Protein AF-A0A2H0AV11-F1 (afdb_monomer)

Foldseek 3Di:
DLVLLVLLLVLLVLLLVLLVVLCVQAHPDPVPDDVLSVLLNVLSVVVNVVCVVVVVCVLQLLLVVLSLVQSVVSLVVSVVVLVVGHHDPPRDDDDPVVSVVVSCVSSVVSVVSSVVSVVVSVPDDDDPDPVSVVVSVVSNCCCCVPRRVVSCVSNCVVPPCQLLQEAEDEDFDPVRQVVLLVDPVNVCVVPQVCPQVQPDCRNADPPQDDRFHKDWPAWDPAFQWAQEQLLDTDTHIWTWIAGPRRRGIGIYHYLQDFRPDRYGLVLLLVLLCCVQQVVADLVRSQVVQVVSPNSGDPDSVVNLVSLLLLQLDFQLQLLVLLVFAAPLEWEWDKFWDDFVVAIKIWIWIAQPQLLATLGIFIFRDLALVRLLVRVLLSVVRHPDANAEYEYAPPPSNVNSCCVRHPNYQYAYAPVVLLVLLLVLLVVLCVVVVDDPVVSVVVSVLLSCLLVVQQALVSSLVSLVVPPDVSCVPPSNVVSSVVCNVCVHRSNVCNVDPRHDNHSVSVVVVSVSVNSNCVSVSDDPDSVSRGSNRSSSSSSQQQAADDPPDPRHPDGSCVSSVRDQVPHRSSSSSSNSVSRRDDPVSVVSPDD

Structure (mmCIF, N/CA/C/O backbone):
data_AF-A0A2H0AV11-F1
#
_entry.id   AF-A0A2H0AV11-F1
#
loop_
_atom_site.group_PDB
_atom_site.id
_atom_site.type_symbol
_atom_site.label_atom_id
_atom_site.label_alt_id
_atom_site.label_comp_id
_atom_site.label_asym_id
_atom_site.label_entity_id
_atom_site.label_seq_id
_atom_site.pdbx_PDB_ins_code
_atom_site.Cartn_x
_atom_site.Cartn_y
_atom_site.Cartn_z
_atom_site.occupancy
_atom_site.B_iso_or_equiv
_atom_site.auth_seq_id
_atom_site.auth_comp_id
_atom_site.auth_asym_id
_atom_site.auth_atom_id
_atom_site.pdbx_PDB_model_num
ATOM 1 N N . MET A 1 1 ? 17.942 27.188 -45.944 1.00 57.38 1 MET A N 1
ATOM 2 C CA . MET A 1 1 ? 18.468 27.037 -44.567 1.00 57.38 1 MET A CA 1
ATOM 3 C C . MET A 1 1 ? 17.453 27.448 -43.498 1.00 57.38 1 MET A C 1
ATOM 5 O O . MET A 1 1 ? 17.116 26.604 -42.680 1.00 57.38 1 MET A O 1
ATOM 9 N N . ALA A 1 2 ? 16.899 28.676 -43.495 1.00 60.91 2 ALA A N 1
ATOM 10 C CA . ALA A 1 2 ? 15.810 29.026 -42.557 1.00 60.91 2 ALA A CA 1
ATOM 11 C C . ALA A 1 2 ? 14.549 28.148 -42.742 1.00 60.91 2 ALA A C 1
ATOM 13 O O . ALA A 1 2 ? 13.873 27.806 -41.775 1.00 60.91 2 ALA A O 1
ATOM 14 N N . SER A 1 3 ? 14.293 27.705 -43.977 1.00 80.19 3 SER A N 1
ATOM 15 C CA . SER A 1 3 ? 13.164 26.844 -44.341 1.00 80.19 3 SER A CA 1
ATOM 16 C C . SER A 1 3 ? 13.181 25.448 -43.702 1.00 80.19 3 SER A C 1
ATOM 18 O O . SER A 1 3 ? 12.123 24.852 -43.510 1.00 80.19 3 SER A O 1
ATOM 20 N N . GLU A 1 4 ? 14.352 24.905 -43.375 1.00 86.50 4 GLU A N 1
ATOM 21 C CA . GLU A 1 4 ? 14.536 23.518 -42.949 1.00 86.50 4 GLU A CA 1
ATOM 22 C C . GLU A 1 4 ? 14.266 23.356 -41.455 1.00 86.50 4 GLU A C 1
ATOM 24 O O . GLU A 1 4 ? 13.551 22.430 -41.069 1.00 86.50 4 GLU A O 1
ATOM 29 N N . VAL A 1 5 ? 14.713 24.305 -40.626 1.00 89.44 5 VAL A N 1
ATOM 30 C CA . VAL A 1 5 ? 14.270 24.399 -39.223 1.00 89.44 5 VAL A CA 1
ATOM 31 C C . VAL A 1 5 ? 12.756 24.534 -39.149 1.00 89.44 5 VAL A C 1
ATOM 33 O O . VAL A 1 5 ? 12.102 23.823 -38.384 1.00 89.44 5 VAL A O 1
ATOM 36 N N . ASP A 1 6 ? 12.175 25.383 -39.994 1.00 91.56 6 ASP A N 1
ATOM 37 C CA . ASP A 1 6 ? 10.729 25.580 -40.022 1.00 91.56 6 ASP A CA 1
ATOM 38 C C . ASP A 1 6 ? 9.995 24.304 -40.484 1.00 91.56 6 ASP A C 1
ATOM 40 O O . ASP A 1 6 ? 8.880 24.028 -40.037 1.00 91.56 6 ASP A O 1
ATOM 44 N N . ASN A 1 7 ? 10.605 23.478 -41.343 1.00 89.94 7 ASN A N 1
ATOM 45 C CA . ASN A 1 7 ? 10.082 22.154 -41.705 1.00 89.94 7 ASN A CA 1
ATOM 46 C C . ASN A 1 7 ? 10.126 21.172 -40.522 1.00 89.94 7 ASN A C 1
ATOM 48 O O . ASN A 1 7 ? 9.157 20.437 -40.294 1.00 89.94 7 ASN A O 1
ATOM 52 N N . VAL A 1 8 ? 11.208 21.169 -39.738 1.00 90.00 8 VAL A N 1
ATOM 53 C CA . VAL A 1 8 ? 11.317 20.354 -38.517 1.00 90.00 8 VAL A CA 1
ATOM 54 C C . VAL A 1 8 ? 10.251 20.766 -37.498 1.00 90.00 8 VAL A C 1
ATOM 56 O O . VAL A 1 8 ? 9.496 19.917 -37.019 1.00 90.00 8 VAL A O 1
ATOM 59 N N . LEU A 1 9 ? 10.110 22.065 -37.218 1.00 92.62 9 LEU A N 1
ATOM 60 C CA . LEU A 1 9 ? 9.102 22.595 -36.290 1.00 92.62 9 LEU A CA 1
ATOM 61 C C . LEU A 1 9 ? 7.668 22.293 -36.751 1.00 92.62 9 LEU A C 1
ATOM 63 O O . LEU A 1 9 ? 6.814 21.926 -35.933 1.00 92.62 9 LEU A O 1
ATOM 67 N N . ARG A 1 10 ? 7.394 22.368 -38.060 1.00 92.12 10 ARG A N 1
ATOM 68 C CA . ARG A 1 10 ? 6.110 21.940 -38.647 1.00 92.12 10 ARG A CA 1
ATOM 69 C C . ARG A 1 10 ? 5.851 20.448 -38.446 1.00 92.12 10 ARG A C 1
ATOM 71 O O . ARG A 1 10 ? 4.730 20.062 -38.101 1.00 92.12 10 ARG A O 1
ATOM 78 N N . THR A 1 11 ? 6.878 19.615 -38.592 1.00 90.12 11 THR A N 1
ATOM 79 C CA . THR A 1 11 ? 6.776 18.165 -38.367 1.00 90.12 11 THR A CA 1
ATOM 80 C C . THR A 1 11 ? 6.465 17.859 -36.899 1.00 90.12 11 THR A C 1
ATOM 82 O O . THR A 1 11 ? 5.517 17.125 -36.615 1.00 90.12 11 THR A O 1
ATOM 85 N N . LEU A 1 12 ? 7.172 18.494 -35.957 1.00 90.88 12 LEU A N 1
ATOM 86 C CA . LEU A 1 12 ? 6.912 18.373 -34.515 1.00 90.88 12 LEU A CA 1
ATOM 87 C C . LEU A 1 12 ? 5.505 18.857 -34.137 1.00 90.88 12 LEU A C 1
ATOM 89 O O . LEU A 1 12 ? 4.819 18.223 -33.341 1.00 90.88 12 LEU A O 1
ATOM 93 N N . THR A 1 13 ? 5.032 19.945 -34.744 1.00 92.94 13 THR A N 1
ATOM 94 C CA . THR A 1 13 ? 3.660 20.446 -34.543 1.00 92.94 13 THR A CA 1
ATOM 95 C C . THR A 1 13 ? 2.610 19.471 -35.076 1.00 92.94 13 THR A C 1
ATOM 97 O O . THR A 1 13 ? 1.539 19.320 -34.493 1.00 92.94 13 THR A O 1
ATOM 100 N N . THR A 1 14 ? 2.905 18.762 -36.165 1.00 89.38 14 THR A N 1
ATOM 101 C CA . THR A 1 14 ? 2.008 17.723 -36.687 1.00 89.38 14 THR A CA 1
ATOM 102 C C . THR A 1 14 ? 1.950 16.514 -35.754 1.00 89.38 14 THR A C 1
ATOM 104 O O . THR A 1 14 ? 0.863 15.995 -35.505 1.00 89.38 14 THR A O 1
ATOM 107 N N . LEU A 1 15 ? 3.088 16.103 -35.184 1.00 88.44 15 LEU A N 1
ATOM 108 C CA . LEU A 1 15 ? 3.152 15.053 -34.159 1.00 88.44 15 LEU A CA 1
ATOM 109 C C . LEU A 1 15 ? 2.373 15.435 -32.894 1.00 88.44 15 LEU A C 1
ATOM 111 O O . LEU A 1 15 ? 1.610 14.622 -32.382 1.00 88.44 15 LEU A O 1
ATOM 115 N N . GLU A 1 16 ? 2.498 16.677 -32.428 1.00 92.12 16 GLU A N 1
ATOM 116 C CA . GLU A 1 16 ? 1.720 17.197 -31.299 1.00 92.12 16 GLU A CA 1
ATOM 117 C C . GLU A 1 16 ? 0.214 17.165 -31.581 1.00 92.12 16 GLU A C 1
ATOM 119 O O . GLU A 1 16 ? -0.553 16.653 -30.772 1.00 92.12 16 GLU A O 1
ATOM 124 N N . LYS A 1 17 ? -0.226 17.628 -32.757 1.00 90.44 17 LYS A N 1
ATOM 125 C CA . LYS A 1 17 ? -1.642 17.558 -33.156 1.00 90.44 17 LYS A CA 1
ATOM 126 C C . LYS A 1 17 ? -2.145 16.116 -33.247 1.00 90.44 17 LYS A C 1
ATOM 128 O O . LYS A 1 17 ? -3.297 15.846 -32.906 1.00 90.44 17 LYS A O 1
ATOM 133 N N . ALA A 1 18 ? -1.305 15.191 -33.712 1.00 87.50 18 ALA A N 1
ATOM 134 C CA . ALA A 1 18 ? -1.627 13.768 -33.753 1.00 87.50 18 ALA A CA 1
ATOM 135 C C . ALA A 1 18 ? -1.802 13.191 -32.340 1.00 87.50 18 ALA A C 1
ATOM 137 O O . ALA A 1 18 ? -2.777 12.481 -32.083 1.00 87.50 18 ALA A O 1
ATOM 138 N N . LEU A 1 19 ? -0.901 13.548 -31.423 1.00 88.75 19 LEU A N 1
ATOM 139 C CA . LEU A 1 19 ? -0.976 13.192 -30.012 1.00 88.75 19 LEU A CA 1
ATOM 140 C C . LEU A 1 19 ? -2.239 13.781 -29.364 1.00 88.75 19 LEU A C 1
ATOM 142 O O . LEU A 1 19 ? -3.042 13.038 -28.815 1.00 88.75 19 LEU A O 1
ATOM 146 N N . ASP A 1 20 ? -2.498 15.080 -29.500 1.00 89.94 20 ASP A N 1
ATOM 147 C CA . ASP A 1 20 ? -3.698 15.725 -28.956 1.00 89.94 20 ASP A CA 1
ATOM 148 C C . ASP A 1 20 ? -4.996 15.090 -29.486 1.00 89.94 20 ASP A C 1
ATOM 150 O O . ASP A 1 20 ? -5.923 14.798 -28.723 1.00 89.94 20 ASP A O 1
ATOM 154 N N . ARG A 1 21 ? -5.047 14.768 -30.786 1.00 87.38 21 ARG A N 1
ATOM 155 C CA . ARG A 1 21 ? -6.163 14.013 -31.371 1.00 87.38 21 ARG A CA 1
ATOM 156 C C . ARG A 1 21 ? -6.324 12.651 -30.698 1.00 87.38 21 ARG A C 1
ATOM 158 O O . ARG A 1 21 ? -7.444 12.299 -30.336 1.00 87.38 21 ARG A O 1
ATOM 165 N N . LEU A 1 22 ? -5.242 11.897 -30.491 1.00 85.12 22 LEU A N 1
ATOM 166 C CA . LEU A 1 22 ? -5.283 10.629 -29.754 1.00 85.12 22 LEU A CA 1
ATOM 167 C C . LEU A 1 22 ? -5.869 10.818 -28.343 1.00 85.12 22 LEU A C 1
ATOM 169 O O . LEU A 1 22 ? -6.699 10.010 -27.919 1.00 85.12 22 LEU A O 1
ATOM 173 N N . GLY A 1 23 ? -5.485 11.889 -27.648 1.00 87.00 23 GLY A N 1
ATOM 174 C CA . GLY A 1 23 ? -6.016 12.253 -26.335 1.00 87.00 23 GLY A CA 1
ATOM 175 C C . GLY A 1 23 ? -7.529 12.470 -26.376 1.00 87.00 23 GLY A C 1
ATOM 176 O O . GLY A 1 23 ? -8.284 11.764 -25.706 1.00 87.00 23 GLY A O 1
ATOM 177 N N . ARG A 1 24 ? -7.993 13.360 -27.258 1.00 87.69 24 ARG A N 1
ATOM 178 C CA . ARG A 1 24 ? -9.418 13.698 -27.423 1.00 87.69 24 ARG A CA 1
ATOM 179 C C . ARG A 1 24 ? -10.290 12.524 -27.860 1.00 87.69 24 ARG A C 1
ATOM 181 O O . ARG A 1 24 ? -11.479 12.493 -27.532 1.00 87.69 24 ARG A O 1
ATOM 188 N N . LEU A 1 25 ? -9.737 11.569 -28.605 1.00 84.25 25 LEU A N 1
ATOM 189 C CA . LEU A 1 25 ? -10.472 10.376 -29.026 1.00 84.25 25 LEU A CA 1
ATOM 190 C C . LEU A 1 25 ? -10.697 9.385 -27.879 1.00 84.25 25 LEU A C 1
ATOM 192 O O . LEU A 1 25 ? -11.735 8.728 -27.851 1.00 84.25 25 LEU A O 1
ATOM 196 N N . ASN A 1 26 ? -9.757 9.282 -26.938 1.00 81.75 26 ASN A N 1
ATOM 197 C CA . ASN A 1 26 ? -9.815 8.272 -25.879 1.00 81.75 26 ASN A CA 1
ATOM 198 C C . ASN A 1 26 ? -10.279 8.822 -24.524 1.00 81.75 26 ASN A C 1
ATOM 200 O O . ASN A 1 26 ? -10.767 8.053 -23.699 1.00 81.75 26 ASN A O 1
ATOM 204 N N . TYR A 1 27 ? -10.179 10.133 -24.302 1.00 84.88 27 TYR A N 1
ATOM 205 C CA . TYR A 1 27 ? -10.399 10.764 -23.002 1.00 84.88 27 TYR A CA 1
ATOM 206 C C . TYR A 1 27 ? -11.296 12.003 -23.125 1.00 84.88 27 TYR A C 1
ATOM 208 O O . TYR A 1 27 ? -11.273 12.717 -24.131 1.00 84.88 27 TYR A O 1
ATOM 216 N N . LEU A 1 28 ? -12.141 12.236 -22.119 1.00 83.12 28 LEU A N 1
ATOM 217 C CA . LEU A 1 28 ? -13.039 13.394 -22.044 1.00 83.12 28 LEU A CA 1
ATOM 218 C C . LEU A 1 28 ? -12.284 14.652 -21.617 1.00 83.12 28 LEU A C 1
ATOM 220 O O . LEU A 1 28 ? -12.525 15.722 -22.163 1.00 83.12 28 LEU A O 1
ATOM 224 N N . GLU A 1 29 ? -11.348 14.502 -20.681 1.00 86.06 29 GLU A N 1
ATOM 225 C CA . GLU A 1 29 ? -10.612 15.608 -20.079 1.00 86.06 29 GLU A CA 1
ATOM 226 C C . GLU A 1 29 ? -9.113 15.309 -20.016 1.00 86.06 29 GLU A C 1
ATOM 228 O O . GLU A 1 29 ? -8.700 14.163 -19.826 1.00 86.06 29 GLU A O 1
ATOM 233 N N . ARG A 1 30 ? -8.286 16.359 -20.084 1.00 84.12 30 ARG A N 1
ATOM 234 C CA . ARG A 1 30 ? -6.818 16.255 -20.031 1.00 84.12 30 ARG A CA 1
ATOM 235 C C . ARG A 1 30 ? -6.305 15.568 -18.764 1.00 84.12 30 ARG A C 1
ATOM 237 O O . ARG A 1 30 ? -5.328 14.831 -18.828 1.00 84.12 30 ARG A O 1
ATOM 244 N N . LYS A 1 31 ? -6.994 15.738 -17.628 1.00 81.06 31 LYS A N 1
ATOM 245 C CA . LYS A 1 31 ? -6.649 15.073 -16.355 1.00 81.06 31 LYS A CA 1
ATOM 246 C C . LYS A 1 31 ? -6.689 13.541 -16.435 1.00 81.06 31 LYS A C 1
ATOM 248 O O . LYS A 1 31 ? -6.135 12.871 -15.576 1.00 81.06 31 LYS A O 1
ATOM 253 N N . GLN A 1 32 ? -7.350 12.988 -17.453 1.00 79.75 32 GLN A N 1
ATOM 254 C CA . GLN A 1 32 ? -7.449 11.549 -17.692 1.00 79.75 32 GLN A CA 1
ATOM 255 C C . GLN A 1 32 ? -6.318 11.014 -18.584 1.00 79.75 32 GLN A C 1
ATOM 257 O O . GLN A 1 32 ? -6.236 9.801 -18.780 1.00 79.75 32 GLN A O 1
ATOM 262 N N . TYR A 1 33 ? -5.480 11.885 -19.155 1.00 83.06 33 TYR A N 1
ATOM 263 C CA . TYR A 1 33 ? -4.413 11.474 -20.062 1.00 83.06 33 TYR A CA 1
ATOM 264 C C . TYR A 1 33 ? -3.348 10.680 -19.284 1.00 83.06 33 TYR A C 1
ATOM 266 O O . TYR A 1 33 ? -2.894 11.131 -18.230 1.00 83.06 33 TYR A O 1
ATOM 274 N N . PRO A 1 34 ? -2.912 9.505 -19.775 1.00 76.88 34 PRO A N 1
ATOM 275 C CA . PRO A 1 34 ? -1.881 8.719 -19.106 1.00 76.88 34 PRO A CA 1
ATOM 276 C C . PRO A 1 34 ? -0.562 9.490 -18.992 1.00 76.88 34 PRO A C 1
ATOM 278 O O . PRO A 1 34 ? -0.212 10.242 -19.899 1.00 76.88 34 PRO A O 1
ATOM 281 N N . GLN A 1 35 ? 0.232 9.247 -17.941 1.00 74.06 35 GLN A N 1
ATOM 282 C CA . GLN A 1 35 ? 1.519 9.945 -17.755 1.00 74.06 35 GLN A CA 1
ATOM 283 C C . GLN A 1 35 ? 2.446 9.837 -18.969 1.00 74.06 35 GLN A C 1
ATOM 285 O O . GLN A 1 35 ? 3.179 10.771 -19.274 1.00 74.06 35 GLN A O 1
ATOM 290 N N . ILE A 1 36 ? 2.389 8.720 -19.691 1.00 77.19 36 ILE A N 1
ATOM 291 C CA . ILE A 1 36 ? 3.187 8.531 -20.896 1.00 77.19 36 ILE A CA 1
ATOM 292 C C . ILE A 1 36 ? 2.807 9.477 -22.030 1.00 77.19 36 ILE A C 1
ATOM 294 O O . ILE A 1 36 ? 3.677 9.928 -22.761 1.00 77.19 36 ILE A O 1
ATOM 298 N N . PHE A 1 37 ? 1.528 9.831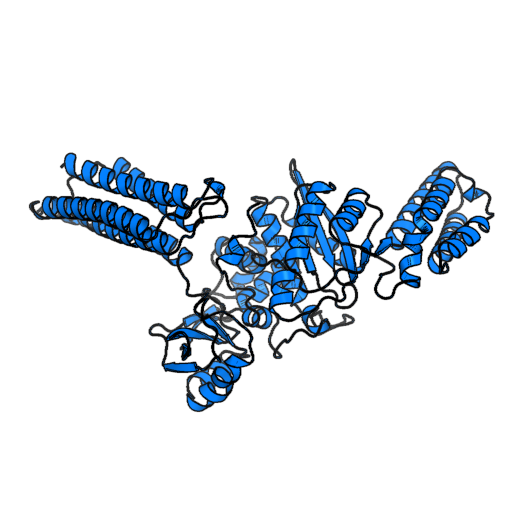 -22.138 1.00 87.06 37 PHE A N 1
ATOM 299 C CA . PHE A 1 37 ? 1.062 10.841 -23.076 1.00 87.06 37 PHE A CA 1
ATOM 300 C C . PHE A 1 37 ? 1.653 12.207 -22.719 1.00 87.06 37 PHE A C 1
ATOM 302 O O . PHE A 1 37 ? 2.232 12.872 -23.572 1.00 87.06 37 PHE A O 1
ATOM 309 N N . LEU A 1 38 ? 1.555 12.587 -21.442 1.00 85.56 38 LEU A N 1
ATOM 310 C CA . LEU A 1 38 ? 2.051 13.870 -20.942 1.00 85.56 38 LEU A CA 1
ATOM 311 C C . LEU A 1 38 ? 3.575 13.984 -21.079 1.00 85.56 38 LEU A C 1
ATOM 313 O O . LEU A 1 38 ? 4.076 15.027 -21.474 1.00 85.56 38 LEU A O 1
ATOM 317 N N . ALA A 1 39 ? 4.314 12.901 -20.831 1.00 81.38 39 ALA A N 1
ATOM 318 C CA . ALA A 1 39 ? 5.764 12.871 -21.007 1.00 81.38 39 ALA A CA 1
ATOM 319 C C . ALA A 1 39 ? 6.182 13.060 -22.473 1.00 81.38 39 ALA A C 1
ATOM 321 O O . ALA A 1 39 ? 7.204 13.689 -22.751 1.00 81.38 39 ALA A O 1
ATOM 322 N N . VAL A 1 40 ? 5.407 12.518 -23.417 1.00 85.44 40 VAL A N 1
ATOM 323 C CA . VAL A 1 40 ? 5.642 12.722 -24.851 1.00 85.44 40 VAL A CA 1
ATOM 324 C C . VAL A 1 40 ? 5.351 14.164 -25.255 1.00 85.44 40 VAL A C 1
ATOM 326 O O . VAL A 1 40 ? 6.148 14.761 -25.973 1.00 85.44 40 VAL A O 1
ATOM 329 N N . GLU A 1 41 ? 4.244 14.725 -24.774 1.00 90.00 41 GLU A N 1
ATOM 330 C CA . GLU A 1 41 ? 3.865 16.121 -25.005 1.00 90.00 41 GLU A CA 1
ATOM 331 C C . GLU A 1 41 ? 4.914 17.098 -24.452 1.00 90.00 41 GLU A C 1
ATOM 333 O O . GLU A 1 41 ? 5.375 17.992 -25.157 1.00 90.00 41 GLU A O 1
ATOM 338 N N . GLU A 1 42 ? 5.359 16.890 -23.213 1.00 88.19 42 GLU A N 1
ATOM 339 C CA . GLU A 1 42 ? 6.427 17.673 -22.589 1.00 88.19 42 GLU A CA 1
ATOM 340 C C . GLU A 1 42 ? 7.724 17.590 -23.402 1.00 88.19 42 GLU A C 1
ATOM 342 O O . GLU A 1 42 ? 8.359 18.607 -23.663 1.00 88.19 42 GLU A O 1
ATOM 347 N N . SER A 1 43 ? 8.084 16.395 -23.877 1.00 86.56 43 SER A N 1
ATOM 348 C CA . SER A 1 43 ? 9.298 16.205 -24.677 1.00 86.56 43 SER A CA 1
ATOM 349 C C . SER A 1 43 ? 9.205 16.890 -26.042 1.00 86.56 43 SER A C 1
ATOM 351 O O . SER A 1 43 ? 10.182 17.482 -26.489 1.00 86.56 43 SER A O 1
ATOM 353 N N . LEU A 1 44 ? 8.035 16.861 -26.690 1.00 89.44 44 LEU A N 1
ATOM 354 C CA . LEU A 1 44 ? 7.764 17.629 -27.910 1.00 89.44 44 LEU A CA 1
ATOM 355 C C . LEU A 1 44 ? 8.003 19.126 -27.688 1.00 89.44 44 LEU A C 1
ATOM 357 O O . LEU A 1 44 ? 8.647 19.772 -28.516 1.00 89.44 44 LEU A O 1
ATOM 361 N N . ASN A 1 45 ? 7.515 19.660 -26.569 1.00 90.44 45 ASN A N 1
ATOM 362 C CA . ASN A 1 45 ? 7.690 21.064 -26.214 1.00 90.44 45 ASN A CA 1
ATOM 363 C C . ASN A 1 45 ? 9.153 21.398 -25.896 1.00 90.44 45 ASN A C 1
ATOM 365 O O . ASN A 1 45 ? 9.666 22.372 -26.443 1.00 90.44 45 ASN A O 1
ATOM 369 N N . GLU A 1 46 ? 9.851 20.568 -25.112 1.00 89.25 46 GLU A N 1
ATOM 370 C CA . GLU A 1 46 ? 11.288 20.731 -24.830 1.00 89.25 46 GLU A CA 1
ATOM 371 C C . GLU A 1 46 ? 12.109 20.803 -26.130 1.00 89.25 46 GLU A C 1
ATOM 373 O O . GLU A 1 46 ? 12.945 21.692 -26.279 1.00 89.25 46 GLU A O 1
ATOM 378 N N . VAL A 1 47 ? 11.844 19.924 -27.107 1.00 89.50 47 VAL A N 1
ATOM 379 C CA . VAL A 1 47 ? 12.571 19.918 -28.392 1.00 89.50 47 VAL A CA 1
ATOM 380 C C . VAL A 1 47 ? 12.294 21.184 -29.200 1.00 89.50 47 VAL A C 1
ATOM 382 O O . VAL A 1 47 ? 13.217 21.763 -29.767 1.00 89.50 47 VAL A O 1
ATOM 385 N N . LYS A 1 48 ? 11.036 21.633 -29.268 1.00 92.81 48 LYS A N 1
ATOM 386 C CA . LYS A 1 48 ? 10.672 22.860 -29.993 1.00 92.81 48 LYS A CA 1
ATOM 387 C C . LYS A 1 48 ? 11.343 24.095 -29.397 1.00 92.81 48 LYS A C 1
ATOM 389 O O . LYS A 1 48 ? 11.863 24.916 -30.152 1.00 92.81 48 LYS A O 1
ATOM 394 N N . VAL A 1 49 ? 11.337 24.211 -28.068 1.00 92.25 49 VAL A N 1
ATOM 395 C CA . VAL A 1 49 ? 12.029 25.286 -27.344 1.00 92.25 49 VAL A CA 1
ATOM 396 C C . VAL A 1 49 ? 13.520 25.228 -27.655 1.00 92.25 49 VAL A C 1
ATOM 398 O O . VAL A 1 49 ? 14.066 26.215 -28.141 1.00 92.25 49 VAL A O 1
ATOM 401 N N . TRP A 1 50 ? 14.142 24.052 -27.526 1.00 91.94 50 TRP A N 1
ATOM 402 C CA . TRP A 1 50 ? 15.567 23.882 -27.808 1.00 91.94 50 TRP A CA 1
ATOM 403 C C . TRP A 1 50 ? 15.933 24.290 -29.241 1.00 91.94 50 TRP A C 1
ATOM 405 O O . TRP A 1 50 ? 16.874 25.054 -29.429 1.00 91.94 50 TRP A O 1
ATOM 415 N N . ILE A 1 51 ? 15.174 23.853 -30.255 1.00 91.31 51 ILE A N 1
ATOM 416 C CA . ILE A 1 51 ? 15.406 24.231 -31.663 1.00 91.31 51 ILE A CA 1
ATOM 417 C C . ILE A 1 51 ? 15.297 25.749 -31.853 1.00 91.31 51 ILE A C 1
ATOM 419 O O . ILE A 1 51 ? 16.061 26.332 -32.621 1.00 91.31 51 ILE A O 1
ATOM 423 N N . THR A 1 52 ? 14.349 26.387 -31.166 1.00 92.69 52 THR A N 1
ATOM 424 C CA . THR A 1 52 ? 14.108 27.831 -31.272 1.00 92.69 52 THR A CA 1
ATOM 425 C C . THR A 1 52 ? 15.246 28.631 -30.638 1.00 92.69 52 THR A C 1
ATOM 427 O O . THR A 1 52 ? 15.746 29.569 -31.254 1.00 92.69 52 THR A O 1
ATOM 430 N N . GLU A 1 53 ? 15.704 28.232 -29.451 1.00 92.19 53 GLU A N 1
ATOM 431 C CA . GLU A 1 53 ? 16.831 28.860 -28.746 1.00 92.19 53 GLU A CA 1
ATOM 432 C C . GLU A 1 53 ? 18.163 28.650 -29.481 1.00 92.19 53 GLU A C 1
ATOM 434 O O . GLU A 1 53 ? 19.034 29.515 -29.467 1.00 92.19 53 GLU A O 1
ATOM 439 N N . ASN A 1 54 ? 18.305 27.526 -30.186 1.00 91.44 54 ASN A N 1
ATOM 440 C CA . ASN A 1 54 ? 19.526 27.125 -30.885 1.00 91.44 54 ASN A CA 1
ATOM 441 C C . ASN A 1 54 ? 19.454 27.371 -32.402 1.00 91.44 54 ASN A C 1
ATOM 443 O O . ASN A 1 54 ? 20.197 26.768 -33.178 1.00 91.44 54 ASN A O 1
ATOM 447 N N . ARG A 1 55 ? 18.580 28.285 -32.851 1.00 92.19 55 ARG A N 1
ATOM 448 C CA . ARG A 1 55 ? 18.343 28.564 -34.281 1.00 92.19 55 ARG A CA 1
ATOM 449 C C . ARG A 1 55 ? 19.593 29.047 -35.024 1.00 92.19 55 ARG A C 1
ATOM 451 O O . ARG A 1 55 ? 19.680 28.882 -36.240 1.00 92.19 55 ARG A O 1
ATOM 458 N N . LEU A 1 56 ? 20.575 29.598 -34.313 1.00 91.12 56 LEU A N 1
ATOM 459 C CA . LEU A 1 56 ? 21.854 30.025 -34.886 1.00 91.12 56 LEU A CA 1
ATOM 460 C C . LEU A 1 56 ? 22.669 28.861 -35.484 1.00 91.12 56 LEU A C 1
ATOM 462 O O . LEU A 1 56 ? 23.453 29.078 -36.401 1.00 91.12 56 LEU A O 1
ATOM 466 N N . PHE A 1 57 ? 22.422 27.623 -35.042 1.00 90.62 57 PHE A N 1
ATOM 467 C CA . PHE A 1 57 ? 23.047 26.410 -35.584 1.00 90.62 57 PHE A CA 1
ATOM 468 C C . PHE A 1 57 ? 22.272 25.793 -36.761 1.00 90.62 57 PHE A C 1
ATOM 470 O O . PHE A 1 57 ? 22.613 24.713 -37.234 1.00 90.62 57 PHE A O 1
ATOM 477 N N . SER A 1 58 ? 21.239 26.473 -37.270 1.00 88.81 58 SER A N 1
ATOM 478 C CA . SER A 1 58 ? 20.369 25.978 -38.350 1.00 88.81 58 SER A CA 1
ATOM 479 C C . SER A 1 58 ? 21.071 25.693 -39.680 1.00 88.81 58 SER A C 1
ATOM 481 O O . SER A 1 58 ? 20.510 25.001 -40.529 1.00 88.81 58 SER A O 1
ATOM 483 N N . SER A 1 59 ? 22.277 26.212 -39.890 1.00 87.38 59 SER A N 1
ATOM 484 C CA . SER A 1 59 ? 23.095 25.925 -41.072 1.00 87.38 59 SER A CA 1
ATOM 485 C C . SER A 1 59 ? 23.919 24.639 -40.954 1.00 87.38 59 SER A C 1
ATOM 487 O O . SER A 1 59 ? 24.500 24.206 -41.944 1.00 87.38 59 SER A O 1
ATOM 489 N N . LEU A 1 60 ? 23.977 24.022 -39.770 1.00 89.31 60 LEU A N 1
ATOM 490 C CA . LEU A 1 60 ? 24.807 22.850 -39.504 1.00 89.31 60 LEU A CA 1
ATOM 491 C C . LEU A 1 60 ? 24.062 21.563 -39.849 1.00 89.31 60 LEU A C 1
ATOM 493 O O . LEU A 1 60 ? 23.004 21.272 -39.285 1.00 89.31 60 LEU A O 1
ATOM 497 N N . LYS A 1 61 ? 24.635 20.748 -40.739 1.00 87.50 61 LYS A N 1
ATOM 498 C CA . LYS A 1 61 ? 24.026 19.495 -41.220 1.00 87.50 61 LYS A CA 1
ATOM 499 C C . LYS A 1 61 ? 23.789 18.523 -40.060 1.00 87.50 61 LYS A C 1
ATOM 501 O O . LYS A 1 61 ? 22.726 17.906 -39.951 1.00 87.50 61 LYS A O 1
ATOM 506 N N . MET A 1 62 ? 24.762 18.449 -39.154 1.00 87.31 62 MET A N 1
ATOM 507 C CA . MET A 1 62 ? 24.784 17.523 -38.019 1.00 87.31 62 MET A CA 1
ATOM 508 C C . MET A 1 62 ? 23.766 17.837 -36.913 1.00 87.31 62 MET A C 1
ATOM 510 O O . MET A 1 62 ? 23.461 16.955 -36.116 1.00 87.31 62 MET A O 1
ATOM 514 N N . MET A 1 63 ? 23.156 19.029 -36.892 1.00 87.44 63 MET A N 1
ATOM 515 C CA . MET A 1 63 ? 22.016 19.316 -36.006 1.00 87.44 63 MET A CA 1
ATOM 516 C C . MET A 1 63 ? 20.797 18.458 -36.375 1.00 87.44 63 MET A C 1
ATOM 518 O O . MET A 1 63 ? 20.049 17.999 -35.511 1.00 87.44 63 MET A O 1
ATOM 522 N N . TYR A 1 64 ? 20.576 18.234 -37.672 1.00 89.31 64 TYR A N 1
ATOM 523 C CA . TYR A 1 64 ? 19.331 17.657 -38.160 1.00 89.31 64 TYR A CA 1
ATOM 524 C C . TYR A 1 64 ? 19.298 16.132 -38.139 1.00 89.31 64 TYR A C 1
ATOM 526 O O . TYR A 1 64 ? 18.219 15.563 -37.994 1.00 89.31 64 TYR A O 1
ATOM 534 N N . GLN A 1 65 ? 20.440 15.457 -38.276 1.00 87.69 65 GLN A N 1
ATOM 535 C CA . GLN A 1 65 ? 20.487 13.991 -38.284 1.00 87.69 65 GLN A CA 1
ATOM 536 C C . GLN A 1 65 ? 19.944 13.385 -36.970 1.00 87.69 65 GLN A C 1
ATOM 538 O O . GLN A 1 65 ? 18.993 12.595 -37.040 1.00 87.69 65 GLN A O 1
ATOM 543 N N . PRO A 1 66 ? 20.415 13.803 -35.776 1.00 85.94 66 PRO A N 1
ATOM 544 C CA . PRO A 1 66 ? 19.813 13.412 -34.500 1.00 85.94 66 PRO A CA 1
ATOM 545 C C . PRO A 1 66 ? 18.328 13.774 -34.385 1.00 85.94 66 PRO A C 1
ATOM 547 O O . PRO A 1 66 ? 17.523 12.968 -33.917 1.00 85.94 66 PRO A O 1
ATOM 550 N N . LEU A 1 67 ? 17.928 14.961 -34.861 1.00 88.81 67 LEU A N 1
ATOM 551 C CA . LEU A 1 67 ? 16.528 15.399 -34.832 1.00 88.81 67 LEU A CA 1
ATOM 552 C C . LEU A 1 67 ? 15.634 14.521 -35.715 1.00 88.81 67 LEU A C 1
ATOM 554 O O . LEU A 1 67 ? 14.531 14.172 -35.306 1.00 88.81 67 LEU A O 1
ATOM 558 N N . ILE A 1 68 ? 16.096 14.101 -36.893 1.00 89.69 68 ILE A N 1
ATOM 559 C CA . ILE A 1 68 ? 15.369 13.158 -37.751 1.00 89.69 68 ILE A CA 1
ATOM 560 C C . ILE A 1 68 ? 15.190 11.819 -37.033 1.00 89.69 68 ILE A C 1
ATOM 562 O O . ILE A 1 68 ? 14.081 11.282 -37.013 1.00 89.69 68 ILE A O 1
ATOM 566 N N . VAL A 1 69 ? 16.256 11.277 -36.437 1.00 86.56 69 VAL A N 1
ATOM 567 C CA . VAL A 1 69 ? 16.203 10.013 -35.680 1.00 86.56 69 VAL A CA 1
ATOM 568 C C . VAL A 1 69 ? 15.227 10.129 -34.508 1.00 86.56 69 VAL A C 1
ATOM 570 O O . VAL A 1 69 ? 14.406 9.233 -34.287 1.00 86.56 69 VAL A O 1
ATOM 573 N N . PHE A 1 70 ? 15.256 11.254 -33.801 1.00 87.38 70 PHE A N 1
ATOM 574 C CA . PHE A 1 70 ? 14.329 11.570 -32.726 1.00 87.38 70 PHE A CA 1
ATOM 575 C C . PHE A 1 70 ? 12.876 11.617 -33.204 1.00 87.38 70 PHE A C 1
ATOM 577 O O . PHE A 1 70 ? 12.029 10.926 -32.643 1.00 87.38 70 PHE A O 1
ATOM 584 N N . ILE A 1 71 ? 12.585 12.375 -34.265 1.00 89.69 71 ILE A N 1
ATOM 585 C CA . ILE A 1 71 ? 11.238 12.514 -34.834 1.00 89.69 71 ILE A CA 1
ATOM 586 C C . ILE A 1 71 ? 10.713 11.153 -35.303 1.00 89.69 71 ILE A C 1
ATOM 588 O O . ILE A 1 71 ? 9.555 10.837 -35.041 1.00 89.69 71 ILE A O 1
ATOM 592 N N . LYS A 1 72 ? 11.550 10.322 -35.942 1.00 86.06 72 LYS A N 1
ATOM 593 C CA . LYS A 1 72 ? 11.194 8.941 -36.319 1.00 86.06 72 LYS A CA 1
ATOM 594 C C . LYS A 1 72 ? 10.841 8.106 -35.086 1.00 86.06 72 LYS A C 1
ATOM 596 O O . LYS A 1 72 ? 9.758 7.534 -35.028 1.00 86.06 72 LYS A O 1
ATOM 601 N N . THR A 1 73 ? 11.703 8.117 -34.071 1.00 83.69 73 THR A N 1
ATOM 602 C CA . THR A 1 73 ? 11.489 7.375 -32.816 1.00 83.69 73 THR A CA 1
ATOM 603 C C . THR A 1 73 ? 10.198 7.806 -32.121 1.00 83.69 73 THR A C 1
ATOM 605 O O . THR A 1 73 ? 9.418 6.980 -31.654 1.00 83.69 73 THR A O 1
ATOM 608 N N . LEU A 1 74 ? 9.952 9.111 -32.068 1.00 85.38 74 LEU A N 1
ATOM 609 C CA . LEU A 1 74 ? 8.762 9.705 -31.483 1.00 85.38 74 LEU A CA 1
ATOM 610 C C . LEU A 1 74 ? 7.493 9.366 -32.281 1.00 85.38 74 LEU A C 1
ATOM 612 O O . LEU A 1 74 ? 6.463 9.045 -31.693 1.00 85.38 74 LEU A O 1
ATOM 616 N N . SER A 1 75 ? 7.577 9.392 -33.610 1.00 85.00 75 SER A N 1
ATOM 617 C CA . SER A 1 75 ? 6.514 8.966 -34.521 1.00 85.00 75 SER A CA 1
ATOM 618 C C . SER A 1 75 ? 6.125 7.507 -34.260 1.00 85.00 75 SER A C 1
ATOM 620 O O . SER A 1 75 ? 4.970 7.221 -33.933 1.00 85.00 75 SER A O 1
ATOM 622 N N . ASP A 1 76 ? 7.097 6.592 -34.268 1.00 81.19 76 ASP A N 1
ATOM 623 C CA . ASP A 1 76 ? 6.883 5.175 -33.952 1.00 81.19 76 ASP A CA 1
ATOM 624 C C . ASP A 1 76 ? 6.270 4.988 -32.562 1.00 81.19 76 ASP A C 1
ATOM 626 O O . ASP A 1 76 ? 5.432 4.109 -32.341 1.00 81.19 76 ASP A O 1
ATOM 630 N N . PHE A 1 77 ? 6.656 5.845 -31.621 1.00 80.69 77 PHE A N 1
ATOM 631 C CA . PHE A 1 77 ? 6.152 5.798 -30.267 1.00 80.69 77 PHE A CA 1
ATOM 632 C C . PHE A 1 77 ? 4.682 6.229 -30.152 1.00 80.69 77 PHE A C 1
ATOM 634 O O . PHE A 1 77 ? 3.869 5.518 -29.558 1.00 80.69 77 PHE A O 1
ATOM 641 N N . ILE A 1 78 ? 4.295 7.340 -30.785 1.00 83.25 78 ILE A N 1
ATOM 642 C CA . ILE A 1 78 ? 2.890 7.777 -30.862 1.00 83.25 78 ILE A CA 1
ATOM 643 C C . ILE A 1 78 ? 2.039 6.719 -31.583 1.00 83.25 78 ILE A C 1
ATOM 645 O O . ILE A 1 78 ? 0.903 6.458 -31.182 1.00 83.25 78 ILE A O 1
ATOM 649 N N . CYS A 1 79 ? 2.602 6.052 -32.595 1.00 79.75 79 CYS A N 1
ATOM 650 C CA . CYS A 1 79 ? 2.009 4.892 -33.264 1.00 79.75 79 CYS A CA 1
ATOM 651 C C . CYS A 1 79 ? 1.643 3.782 -32.264 1.00 79.75 79 CYS A C 1
ATOM 653 O O . CYS A 1 79 ? 0.502 3.321 -32.236 1.00 79.75 79 CYS A O 1
ATOM 655 N N . GLN A 1 80 ? 2.588 3.396 -31.402 1.00 75.06 80 GLN A N 1
ATOM 656 C CA . GLN A 1 80 ? 2.373 2.377 -30.367 1.00 75.06 80 GLN A CA 1
ATOM 657 C C . GLN A 1 80 ? 1.323 2.808 -29.332 1.00 75.06 80 GLN A C 1
ATOM 659 O O . GLN A 1 80 ? 0.489 1.995 -28.918 1.00 75.06 80 GLN A O 1
ATOM 664 N N . LEU A 1 81 ? 1.310 4.086 -28.935 1.00 80.50 81 LEU A N 1
ATOM 665 C CA . LEU A 1 81 ? 0.286 4.620 -28.029 1.00 80.50 81 LEU A CA 1
ATOM 666 C C . LEU A 1 81 ? -1.119 4.520 -28.635 1.00 80.50 81 LEU A C 1
ATOM 668 O O . LEU A 1 81 ? -2.077 4.217 -27.923 1.00 80.50 81 LEU A O 1
ATOM 672 N N . TRP A 1 82 ? -1.243 4.708 -29.950 1.00 79.94 82 TRP A N 1
ATOM 673 C CA . TRP A 1 82 ? -2.513 4.590 -30.669 1.00 79.94 82 TRP A CA 1
ATOM 674 C C . TRP A 1 82 ? -3.141 3.198 -30.558 1.00 79.94 82 TRP A C 1
ATOM 676 O O . TRP A 1 82 ? -4.371 3.074 -30.489 1.00 79.94 82 TRP A O 1
ATOM 686 N N . ASP A 1 83 ? -2.296 2.171 -30.524 1.00 72.25 83 ASP A N 1
ATOM 687 C CA . ASP A 1 83 ? -2.700 0.769 -30.435 1.00 72.25 83 ASP A CA 1
ATOM 688 C C . ASP A 1 83 ? -2.969 0.335 -28.994 1.00 72.25 83 ASP A C 1
ATOM 690 O O . ASP A 1 83 ? -3.812 -0.529 -28.752 1.00 72.25 83 ASP A O 1
ATOM 694 N N . THR A 1 84 ? -2.291 0.969 -28.039 1.00 70.06 84 THR A N 1
ATOM 695 C CA . THR A 1 84 ? -2.386 0.620 -26.619 1.00 70.06 84 THR A CA 1
ATOM 696 C C . THR A 1 84 ? -3.587 1.292 -25.951 1.00 70.06 84 THR A C 1
ATOM 698 O O . THR A 1 84 ? -4.282 0.672 -25.149 1.00 70.06 84 THR A O 1
ATOM 701 N N . PHE A 1 85 ? -3.892 2.547 -26.298 1.00 77.62 85 PHE A N 1
ATOM 702 C CA . PHE A 1 85 ? -4.944 3.297 -25.613 1.00 77.62 85 PHE A CA 1
ATOM 703 C C . PHE A 1 85 ? -6.351 2.871 -26.034 1.00 77.62 85 PHE A C 1
ATOM 705 O O . PHE A 1 85 ? -6.698 2.817 -27.222 1.00 77.62 85 PHE A O 1
ATOM 712 N N . LYS A 1 86 ? -7.171 2.613 -25.010 1.00 76.19 86 LYS A N 1
ATOM 713 C CA . LYS A 1 86 ? -8.594 2.297 -25.127 1.00 76.19 86 LYS A CA 1
ATOM 714 C C . LYS A 1 86 ? -9.443 3.513 -24.740 1.00 76.19 86 LYS A C 1
ATOM 716 O O . LYS A 1 86 ? -9.072 4.222 -23.802 1.00 76.19 86 LYS A O 1
ATOM 721 N N . PRO A 1 87 ? -10.590 3.737 -25.405 1.00 76.50 87 PRO A N 1
ATOM 722 C CA . PRO A 1 87 ? -11.513 4.794 -25.013 1.00 76.50 87 PRO A CA 1
ATOM 723 C C . PRO A 1 87 ? -12.026 4.584 -23.583 1.00 76.50 87 PRO A C 1
ATOM 725 O O . PRO A 1 87 ? -12.393 3.469 -23.212 1.00 76.50 87 PRO A O 1
ATOM 728 N N . LYS A 1 88 ? -12.081 5.654 -22.784 1.00 75.56 88 LYS A N 1
ATOM 729 C CA . LYS A 1 88 ? -12.775 5.665 -21.487 1.00 75.56 88 LYS A CA 1
ATOM 730 C C . LYS A 1 88 ? -14.294 5.588 -21.684 1.00 75.56 88 LYS A C 1
ATOM 732 O O . LYS A 1 88 ? -14.828 6.040 -22.700 1.00 75.56 88 LYS A O 1
ATOM 737 N N . ASN A 1 89 ? -14.983 5.065 -20.668 1.00 68.25 89 ASN A N 1
ATOM 738 C CA . ASN A 1 89 ? -16.446 5.014 -20.608 1.00 68.25 89 ASN A CA 1
ATOM 739 C C . ASN A 1 89 ? -17.056 6.385 -20.953 1.00 68.25 89 ASN A C 1
ATOM 741 O O . ASN A 1 89 ? -16.635 7.407 -20.414 1.00 68.25 89 ASN A O 1
ATOM 745 N N . GLY A 1 90 ? -18.023 6.398 -21.874 1.00 68.94 90 GLY A N 1
ATOM 746 C CA . GLY A 1 90 ? -18.680 7.617 -22.362 1.00 68.94 90 GLY A CA 1
ATOM 747 C C . GLY A 1 90 ? -18.109 8.200 -23.662 1.00 68.94 90 GLY A C 1
ATOM 748 O O . GLY A 1 90 ? -18.782 9.005 -24.304 1.00 68.94 90 GLY A O 1
ATOM 749 N N . LYS A 1 91 ? -16.924 7.778 -24.129 1.00 77.44 91 LYS A N 1
ATOM 750 C CA . LYS A 1 91 ? -16.468 8.079 -25.499 1.00 77.44 91 LYS A CA 1
ATOM 751 C C . LYS A 1 91 ? -17.028 7.052 -26.480 1.00 77.44 91 LYS A C 1
ATOM 753 O O . LYS A 1 91 ? -16.943 5.848 -26.244 1.00 77.44 91 LYS A O 1
ATOM 758 N N . LYS A 1 92 ? -17.576 7.525 -27.607 1.00 70.88 92 LYS A N 1
ATOM 759 C CA . LYS A 1 92 ? -18.038 6.642 -28.689 1.00 70.88 92 LYS A CA 1
ATOM 760 C C . LYS A 1 92 ? -16.868 5.804 -29.196 1.00 70.88 92 LYS A C 1
ATOM 762 O O . LYS A 1 92 ? -15.822 6.345 -29.556 1.00 70.88 92 LYS A O 1
ATOM 767 N N . HIS A 1 93 ? -17.067 4.491 -29.249 1.00 69.88 93 HIS A N 1
ATOM 768 C CA . HIS A 1 93 ? -16.099 3.584 -29.842 1.00 69.88 93 HIS A CA 1
ATOM 769 C C . HIS A 1 93 ? -15.974 3.912 -31.334 1.00 69.88 93 HIS A C 1
ATOM 771 O O . HIS A 1 93 ? -16.940 3.808 -32.087 1.00 69.88 93 HIS A O 1
ATOM 777 N N . ILE A 1 94 ? -14.791 4.345 -31.766 1.00 74.62 94 ILE A N 1
ATOM 778 C CA . ILE A 1 94 ? -14.517 4.553 -33.189 1.00 74.62 94 ILE A CA 1
ATOM 779 C C . ILE A 1 94 ? -14.262 3.192 -33.818 1.00 74.62 94 ILE A C 1
ATOM 781 O O . ILE A 1 94 ? -13.524 2.376 -33.263 1.00 74.62 94 ILE A O 1
ATOM 785 N N . ASP A 1 95 ? -14.873 2.953 -34.975 1.00 80.75 95 ASP A N 1
ATOM 786 C CA . ASP A 1 95 ? -14.622 1.745 -35.748 1.00 80.75 95 ASP A CA 1
ATOM 787 C C . ASP A 1 95 ? -13.114 1.540 -35.992 1.00 80.75 95 ASP A C 1
ATOM 789 O O . ASP A 1 95 ? -12.363 2.471 -36.311 1.00 80.75 95 ASP A O 1
ATOM 793 N N . ARG A 1 96 ? -12.665 0.292 -35.845 1.00 76.81 96 ARG A N 1
ATOM 794 C CA . ARG A 1 96 ? -11.250 -0.083 -35.928 1.00 76.81 96 ARG A CA 1
ATOM 795 C C . ARG A 1 96 ? -10.663 0.249 -37.300 1.00 76.81 96 ARG A C 1
ATOM 797 O O . ARG A 1 96 ? -9.508 0.672 -37.378 1.00 76.81 96 ARG A O 1
ATOM 804 N N . THR A 1 97 ? -11.454 0.117 -38.364 1.00 80.19 97 THR A N 1
ATOM 805 C CA . THR A 1 97 ? -11.037 0.420 -39.740 1.00 80.19 97 THR A CA 1
ATOM 806 C C . THR A 1 97 ? -10.815 1.914 -39.917 1.00 80.19 97 THR A C 1
ATOM 808 O O . THR A 1 97 ? -9.770 2.330 -40.422 1.00 80.19 97 THR A O 1
ATOM 811 N N . ARG A 1 98 ? -11.749 2.741 -39.433 1.00 81.50 98 ARG A N 1
ATOM 812 C CA . ARG A 1 98 ? -11.602 4.203 -39.442 1.00 81.50 98 ARG A CA 1
ATOM 813 C C . ARG A 1 98 ? -10.387 4.659 -38.631 1.00 81.50 98 ARG A C 1
ATOM 815 O O . ARG A 1 98 ? -9.593 5.449 -39.136 1.00 81.50 98 ARG A O 1
ATOM 822 N N . LYS A 1 99 ? -10.198 4.119 -37.421 1.00 77.56 99 LYS A N 1
ATOM 823 C CA . LYS A 1 99 ? -9.026 4.404 -36.570 1.00 77.56 99 LYS A CA 1
ATOM 824 C C . LYS A 1 99 ? -7.716 4.067 -37.297 1.00 77.56 99 LYS A C 1
ATOM 826 O O . LYS A 1 99 ? -6.784 4.867 -37.277 1.00 77.56 99 LYS A O 1
ATOM 831 N N . SER A 1 100 ? -7.663 2.926 -37.991 1.00 78.88 100 SER A N 1
ATOM 832 C CA . SER A 1 100 ? -6.495 2.510 -38.781 1.00 78.88 100 SER A CA 1
ATOM 833 C C . SER A 1 100 ? -6.216 3.439 -39.970 1.00 78.88 100 SER A C 1
ATOM 835 O O . SER A 1 100 ? -5.064 3.818 -40.183 1.00 78.88 100 SER A O 1
ATOM 837 N N . LYS A 1 101 ? -7.255 3.864 -40.706 1.00 84.88 101 LYS A N 1
ATOM 838 C CA . LYS A 1 101 ? -7.125 4.796 -41.841 1.00 84.88 101 LYS A CA 1
ATOM 839 C C . LYS A 1 101 ? -6.618 6.171 -41.404 1.00 84.88 101 LYS A C 1
ATOM 841 O O . LYS A 1 101 ? -5.689 6.702 -42.007 1.00 84.88 101 LYS A O 1
ATOM 846 N N . GLU A 1 102 ? -7.192 6.732 -40.339 1.00 80.75 102 GLU A N 1
ATOM 847 C CA . GLU A 1 102 ? -6.765 8.030 -39.796 1.00 80.75 102 GLU A CA 1
ATOM 848 C C . GLU A 1 102 ? -5.303 7.984 -39.331 1.00 80.75 102 GLU A C 1
ATOM 850 O O . GLU A 1 102 ? -4.518 8.871 -39.669 1.00 80.75 102 GLU A O 1
ATOM 855 N N . ARG A 1 103 ? -4.919 6.903 -38.639 1.00 82.00 103 ARG A N 1
ATOM 856 C CA . ARG A 1 103 ? -3.533 6.622 -38.252 1.00 82.00 103 ARG A CA 1
ATOM 857 C C . ARG A 1 103 ? -2.619 6.599 -39.479 1.00 82.00 103 ARG A C 1
ATOM 859 O O . ARG A 1 103 ? -1.686 7.390 -39.560 1.00 82.00 103 ARG A O 1
ATOM 866 N N . GLN A 1 104 ? -2.903 5.739 -40.458 1.00 85.94 104 GLN A N 1
ATOM 867 C CA . GLN A 1 104 ? -2.086 5.609 -41.671 1.00 85.94 104 GLN A CA 1
ATOM 868 C C . GLN A 1 104 ? -1.916 6.942 -42.408 1.00 85.94 104 GLN A C 1
ATOM 870 O O . GLN A 1 104 ? -0.811 7.251 -42.844 1.00 85.94 104 GLN A O 1
ATOM 875 N N . SER A 1 105 ? -2.971 7.755 -42.503 1.00 86.06 105 SER A N 1
ATOM 876 C CA . SER A 1 105 ? -2.909 9.069 -43.151 1.00 86.06 105 SER A CA 1
ATOM 877 C C . SER A 1 105 ? -1.942 10.025 -42.449 1.00 86.06 105 SER A C 1
ATOM 879 O O . SER A 1 105 ? -1.137 10.683 -43.107 1.00 86.06 105 SER A O 1
ATOM 881 N N . ILE A 1 106 ? -2.009 10.103 -41.117 1.00 79.12 106 ILE A N 1
ATOM 882 C CA . ILE A 1 106 ? -1.155 10.989 -40.315 1.00 79.12 106 ILE A CA 1
ATOM 883 C C . ILE A 1 106 ? 0.308 10.544 -40.404 1.00 79.12 106 ILE A C 1
ATOM 885 O O . ILE A 1 106 ? 1.185 11.358 -40.688 1.00 79.12 106 ILE A O 1
ATOM 889 N N . PHE A 1 107 ? 0.573 9.245 -40.247 1.00 82.69 107 PHE A N 1
ATOM 890 C CA . PHE A 1 107 ? 1.938 8.716 -40.306 1.00 82.69 107 PHE A CA 1
ATOM 891 C C . PHE A 1 107 ? 2.540 8.759 -41.707 1.00 82.69 107 PHE A C 1
ATOM 893 O O . PHE A 1 107 ? 3.731 9.023 -41.843 1.00 82.69 107 PHE A O 1
ATOM 900 N N . LYS A 1 108 ? 1.727 8.597 -42.757 1.00 88.31 108 LYS A N 1
ATOM 901 C CA . LYS A 1 108 ? 2.167 8.838 -44.134 1.00 88.31 108 LYS A CA 1
ATOM 902 C C . LYS A 1 108 ? 2.633 10.285 -44.305 1.00 88.31 108 LYS A C 1
ATOM 904 O O . LYS A 1 108 ? 3.723 10.499 -44.82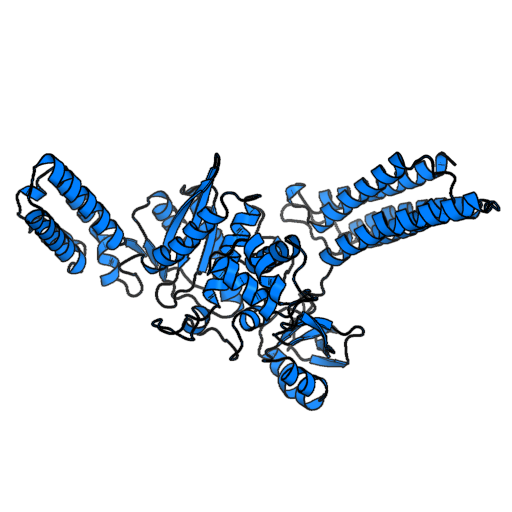0 1.00 88.31 108 LYS A O 1
ATOM 909 N N . SER A 1 109 ? 1.860 11.259 -43.816 1.00 81.94 109 SER A N 1
ATOM 910 C CA . SER A 1 109 ? 2.231 12.680 -43.873 1.00 81.94 109 SER A CA 1
ATOM 911 C C . SER A 1 109 ? 3.528 12.976 -43.111 1.00 81.94 109 SER A C 1
ATOM 913 O O . SER A 1 109 ? 4.424 13.615 -43.662 1.00 81.94 109 SER A O 1
ATOM 915 N N . ILE A 1 110 ? 3.676 12.452 -41.889 1.00 78.88 110 ILE A N 1
ATOM 916 C CA . ILE A 1 110 ? 4.900 12.605 -41.086 1.00 78.88 110 ILE A CA 1
ATOM 917 C C . ILE A 1 110 ? 6.107 11.995 -41.805 1.00 78.88 110 ILE A C 1
ATOM 919 O O . ILE A 1 110 ? 7.123 12.666 -41.955 1.00 78.88 110 ILE A O 1
ATOM 923 N N . ASN A 1 111 ? 5.992 10.768 -42.316 1.00 86.62 111 ASN A N 1
ATOM 924 C CA . ASN A 1 111 ? 7.085 10.101 -43.026 1.00 86.62 111 ASN A CA 1
ATOM 925 C C . ASN A 1 111 ? 7.482 10.841 -44.310 1.00 86.62 111 ASN A C 1
ATOM 927 O O . ASN A 1 111 ? 8.669 10.933 -44.617 1.00 86.62 111 ASN A O 1
ATOM 931 N N . THR A 1 112 ? 6.518 11.416 -45.034 1.00 88.62 112 THR A N 1
ATOM 932 C CA . THR A 1 112 ? 6.803 12.281 -46.184 1.00 88.62 112 THR A CA 1
ATOM 933 C C . THR A 1 112 ? 7.561 13.541 -45.762 1.00 88.62 112 THR A C 1
ATOM 935 O O . THR A 1 112 ? 8.557 13.875 -46.397 1.00 88.62 112 THR A O 1
ATOM 938 N N . MET A 1 113 ? 7.161 14.211 -44.675 1.00 84.12 113 MET A N 1
ATOM 939 C CA . MET A 1 113 ? 7.884 15.388 -44.169 1.00 84.12 113 MET A CA 1
ATOM 940 C C . MET A 1 113 ? 9.308 15.041 -43.730 1.00 84.12 113 MET A C 1
ATOM 942 O O . MET A 1 113 ? 10.246 15.731 -44.120 1.00 84.12 113 MET A O 1
ATOM 946 N N . ILE A 1 114 ? 9.487 13.939 -42.997 1.00 84.25 114 ILE A N 1
ATOM 947 C CA . ILE A 1 114 ? 10.809 13.445 -42.596 1.00 84.25 114 ILE A CA 1
ATOM 948 C C . ILE A 1 114 ? 11.670 13.142 -43.826 1.00 84.25 114 ILE A C 1
ATOM 950 O O . ILE A 1 114 ? 12.823 13.557 -43.871 1.00 84.25 114 ILE A O 1
ATOM 954 N N . SER A 1 115 ? 11.120 12.455 -44.833 1.00 89.44 115 SER A N 1
ATOM 955 C CA . SER A 1 115 ? 11.846 12.139 -46.069 1.00 89.44 115 SER A CA 1
ATOM 956 C C . SER A 1 115 ? 12.256 13.396 -46.834 1.00 89.44 115 SER A C 1
ATOM 958 O O . SER A 1 115 ? 13.356 13.442 -47.376 1.00 89.44 115 SER A O 1
ATOM 960 N N . ASN A 1 116 ? 11.412 14.429 -46.856 1.00 86.88 116 ASN A N 1
ATOM 961 C CA . ASN A 1 116 ? 11.741 15.698 -47.501 1.00 86.88 116 ASN A CA 1
ATOM 962 C C . ASN A 1 116 ? 12.857 16.445 -46.760 1.00 86.88 116 ASN A C 1
ATOM 964 O O . ASN A 1 116 ? 13.761 16.969 -47.405 1.00 86.88 116 ASN A O 1
ATOM 968 N N . ILE A 1 117 ? 12.821 16.459 -45.423 1.00 85.31 117 ILE A N 1
ATOM 969 C CA . ILE A 1 117 ? 13.886 17.039 -44.594 1.00 85.31 117 ILE A CA 1
ATOM 970 C C . ILE A 1 117 ? 15.204 16.295 -44.856 1.00 85.31 117 ILE A C 1
ATOM 972 O O . ILE A 1 117 ? 16.199 16.924 -45.201 1.00 85.31 117 ILE A O 1
ATOM 976 N N . ASP A 1 118 ? 15.183 14.962 -44.800 1.00 88.62 118 ASP A N 1
ATOM 977 C CA . ASP A 1 118 ? 16.345 14.098 -45.036 1.00 88.62 118 ASP A CA 1
ATOM 978 C C . ASP A 1 118 ? 16.953 14.303 -46.436 1.00 88.62 118 ASP A C 1
ATOM 980 O O . ASP A 1 118 ? 18.153 14.536 -46.569 1.00 88.62 118 ASP A O 1
ATOM 984 N N . LYS A 1 119 ? 16.124 14.331 -47.490 1.00 89.75 119 LYS A N 1
ATOM 985 C CA . LYS A 1 119 ? 16.566 14.647 -48.862 1.00 89.75 119 LYS A CA 1
ATOM 986 C C . LYS A 1 119 ? 17.207 16.032 -48.961 1.00 89.75 119 LYS A C 1
ATOM 988 O O . LYS A 1 119 ? 18.241 16.172 -49.608 1.00 89.75 119 LYS A O 1
ATOM 993 N N . SER A 1 120 ? 16.608 17.036 -48.320 1.00 86.19 120 SER A N 1
ATOM 994 C CA . SER A 1 120 ? 17.123 18.408 -48.314 1.00 86.19 120 SER A CA 1
ATOM 995 C C . SER A 1 120 ? 18.510 18.471 -47.677 1.00 86.19 120 SER A C 1
ATOM 997 O O . SER A 1 120 ? 19.438 19.003 -48.276 1.00 86.19 120 SER A O 1
ATOM 999 N N . ILE A 1 121 ? 18.682 17.863 -46.503 1.00 87.19 121 ILE A N 1
ATOM 1000 C CA . ILE A 1 121 ? 19.949 17.858 -45.755 1.00 87.19 121 ILE A CA 1
ATOM 1001 C C . ILE A 1 121 ? 21.029 17.058 -46.482 1.00 87.19 121 ILE A C 1
ATOM 1003 O O . ILE A 1 121 ? 22.188 17.465 -46.511 1.00 87.19 121 ILE A O 1
ATOM 1007 N N . ASN A 1 122 ? 20.670 15.937 -47.110 1.00 88.00 122 ASN A N 1
ATOM 1008 C CA . ASN A 1 122 ? 21.625 15.131 -47.872 1.00 88.00 122 ASN A CA 1
ATOM 1009 C C . ASN A 1 122 ? 22.139 15.844 -49.132 1.00 88.00 122 ASN A C 1
ATOM 1011 O O . ASN A 1 122 ? 23.197 15.484 -49.637 1.00 88.00 122 ASN A O 1
ATOM 1015 N N . SER A 1 123 ? 21.438 16.877 -49.610 1.00 88.19 123 SER A N 1
ATOM 1016 C CA . SER A 1 123 ? 21.914 17.724 -50.709 1.00 88.19 123 SER A CA 1
ATOM 1017 C C . SER A 1 123 ? 22.923 18.797 -50.273 1.00 88.19 123 SER A C 1
ATOM 1019 O O . SER A 1 123 ? 23.537 19.449 -51.119 1.00 88.19 123 SER A O 1
ATOM 1021 N N . TRP A 1 124 ? 23.109 19.003 -48.964 1.00 87.94 124 TRP A N 1
ATOM 1022 C CA . TRP A 1 124 ? 24.025 20.013 -48.444 1.00 87.94 124 TRP A CA 1
ATOM 1023 C C . TRP A 1 124 ? 25.477 19.563 -48.601 1.00 87.94 124 TRP A C 1
ATOM 1025 O O . TRP A 1 124 ? 25.841 18.434 -48.259 1.00 87.94 124 TRP A O 1
ATOM 1035 N N . LYS A 1 125 ? 26.321 20.478 -49.092 1.00 84.62 125 LYS A N 1
ATOM 1036 C CA . LYS A 1 125 ? 27.768 20.263 -49.162 1.00 84.62 125 LYS A CA 1
ATOM 1037 C C . LYS A 1 125 ? 28.340 20.194 -47.753 1.00 84.62 125 LYS A C 1
ATOM 1039 O O . LYS A 1 125 ? 28.023 21.029 -46.911 1.00 84.62 125 LYS A O 1
ATOM 1044 N N . GLU A 1 126 ? 29.206 19.219 -47.524 1.00 83.19 126 GLU A N 1
ATOM 1045 C CA . GLU A 1 126 ? 29.912 19.089 -46.255 1.00 83.19 126 GLU A CA 1
ATOM 1046 C C . GLU A 1 126 ? 30.900 20.239 -46.082 1.00 83.19 126 GLU A C 1
ATOM 1048 O O . GLU A 1 126 ? 31.611 20.625 -47.021 1.00 83.19 126 GLU A O 1
ATOM 1053 N N . SER A 1 127 ? 30.922 20.810 -44.879 1.00 82.12 127 SER A N 1
ATOM 1054 C CA . SER A 1 127 ? 31.900 21.834 -44.555 1.00 82.12 127 SER A CA 1
ATOM 1055 C C . SER A 1 127 ? 33.279 21.199 -44.440 1.00 82.12 127 SER A C 1
ATOM 1057 O O . SER A 1 127 ? 33.462 20.198 -43.755 1.00 82.12 127 SER A O 1
ATOM 1059 N N . LYS A 1 128 ? 34.268 21.800 -45.105 1.00 86.50 128 LYS A N 1
ATOM 1060 C CA . LYS A 1 128 ? 35.669 21.351 -45.049 1.00 86.50 128 LYS A CA 1
ATOM 1061 C C . LYS A 1 128 ? 36.478 22.051 -43.953 1.00 86.50 128 LYS A C 1
ATOM 1063 O O . LYS A 1 128 ? 37.656 21.758 -43.783 1.00 86.50 128 LYS A O 1
ATOM 1068 N N . SER A 1 129 ? 35.875 23.006 -43.243 1.00 91.25 129 SER A N 1
ATOM 1069 C CA . SER A 1 129 ? 36.553 23.744 -42.176 1.00 91.25 129 SER A CA 1
ATOM 1070 C C . SER A 1 129 ? 36.607 22.915 -40.897 1.00 91.25 129 SER A C 1
ATOM 1072 O O . SER A 1 129 ? 35.577 22.430 -40.434 1.00 91.25 129 SER A O 1
ATOM 1074 N N . ILE A 1 130 ? 37.790 22.835 -40.285 1.00 90.44 130 ILE A N 1
ATOM 1075 C CA . ILE A 1 130 ? 38.011 22.164 -38.995 1.00 90.44 130 ILE A CA 1
ATOM 1076 C C . ILE A 1 130 ? 37.071 22.727 -37.918 1.00 90.44 130 ILE A C 1
ATOM 1078 O O . ILE A 1 130 ? 36.456 21.967 -37.177 1.00 90.44 130 ILE A O 1
ATOM 1082 N N . ILE A 1 131 ? 36.889 24.054 -37.878 1.00 88.50 131 ILE A N 1
ATOM 1083 C CA . ILE A 1 131 ? 35.993 24.710 -36.911 1.00 88.50 131 ILE A CA 1
ATOM 1084 C C . ILE A 1 131 ? 34.545 24.256 -37.118 1.00 88.50 131 ILE A C 1
ATOM 1086 O O . ILE A 1 131 ? 33.834 23.994 -36.153 1.00 88.50 131 ILE A O 1
ATOM 1090 N N . ALA A 1 132 ? 34.102 24.152 -38.372 1.00 85.25 132 ALA A N 1
ATOM 1091 C CA . ALA A 1 132 ? 32.743 23.725 -38.673 1.00 85.25 132 ALA A CA 1
ATOM 1092 C C . ALA A 1 132 ? 32.517 22.254 -38.305 1.00 85.25 132 ALA A C 1
ATOM 1094 O O . ALA A 1 132 ? 31.470 21.942 -37.755 1.00 85.25 132 ALA A O 1
ATOM 1095 N N . ILE A 1 133 ? 33.499 21.382 -38.549 1.00 89.56 133 ILE A N 1
ATOM 1096 C CA . ILE A 1 133 ? 33.438 19.958 -38.189 1.00 89.56 133 ILE A CA 1
ATOM 1097 C C . ILE A 1 133 ? 33.313 19.782 -36.669 1.00 89.56 133 ILE A C 1
ATOM 1099 O O . ILE A 1 133 ? 32.435 19.056 -36.203 1.00 89.56 133 ILE A O 1
ATOM 1103 N N . GLU A 1 134 ? 34.142 20.474 -35.883 1.00 92.62 134 GLU A N 1
ATOM 1104 C CA . GLU A 1 134 ? 34.074 20.393 -34.417 1.00 92.62 134 GLU A CA 1
ATOM 1105 C C . GLU A 1 134 ? 32.773 20.989 -33.865 1.00 92.62 134 GLU A C 1
ATOM 1107 O O . GLU A 1 134 ? 32.165 20.427 -32.952 1.00 92.62 134 GLU A O 1
ATOM 1112 N N . LEU A 1 135 ? 32.286 22.085 -34.456 1.00 90.62 135 LEU A N 1
ATOM 1113 C CA . LEU A 1 135 ? 31.002 22.672 -34.079 1.00 90.62 135 LEU A CA 1
ATOM 1114 C C . LEU A 1 135 ? 29.834 21.727 -34.393 1.00 90.62 135 LEU A C 1
ATOM 1116 O O . LEU A 1 135 ? 28.946 21.534 -33.564 1.00 90.62 135 LEU A O 1
ATOM 1120 N N . GLU A 1 136 ? 29.847 21.109 -35.574 1.00 90.12 136 GLU A N 1
ATOM 1121 C CA . GLU A 1 136 ? 28.864 20.116 -36.000 1.00 90.12 136 GLU A CA 1
ATOM 1122 C C . GLU A 1 136 ? 28.819 18.912 -35.056 1.00 90.12 136 GLU A C 1
ATOM 1124 O O . GLU A 1 136 ? 27.734 18.477 -34.658 1.00 90.12 136 GLU A O 1
ATOM 1129 N N . LYS A 1 137 ? 29.986 18.415 -34.642 1.00 90.69 137 LYS A N 1
ATOM 1130 C CA . LYS A 1 137 ? 30.110 17.333 -33.665 1.00 90.69 137 LYS A CA 1
ATOM 1131 C C . LYS A 1 137 ? 29.556 17.733 -32.297 1.00 90.69 137 LYS A C 1
ATOM 1133 O O . LYS A 1 137 ? 28.730 17.008 -31.747 1.00 90.69 137 LYS A O 1
ATOM 1138 N N . GLY A 1 138 ? 29.946 18.898 -31.775 1.00 91.00 138 GLY A N 1
ATOM 1139 C CA . GLY A 1 138 ? 29.467 19.390 -30.481 1.00 91.00 138 GLY A CA 1
ATOM 1140 C C . GLY A 1 138 ? 27.948 19.582 -30.442 1.00 91.00 138 GLY A C 1
ATOM 1141 O O . GLY A 1 138 ? 27.295 19.210 -29.466 1.00 91.00 138 GLY A O 1
ATOM 1142 N N . VAL A 1 139 ? 27.355 20.093 -31.527 1.00 89.94 139 VAL A N 1
ATOM 1143 C CA . VAL A 1 139 ? 25.895 20.236 -31.644 1.00 89.94 139 VAL A CA 1
ATOM 1144 C C . VAL A 1 139 ? 25.207 18.873 -31.727 1.00 89.94 139 VAL A C 1
ATOM 1146 O O . VAL A 1 139 ? 24.199 18.672 -31.049 1.00 89.94 139 VAL A O 1
ATOM 1149 N N . ALA A 1 140 ? 25.742 17.920 -32.496 1.00 88.56 140 ALA A N 1
ATOM 1150 C CA . ALA A 1 140 ? 25.183 16.569 -32.559 1.00 88.56 140 ALA A CA 1
ATOM 1151 C C . ALA A 1 140 ? 25.191 15.881 -31.187 1.00 88.56 140 ALA A C 1
ATOM 1153 O O . ALA A 1 140 ? 24.160 15.366 -30.754 1.00 88.56 140 ALA A O 1
ATOM 1154 N N . GLU A 1 141 ? 26.314 15.941 -30.468 1.00 89.12 141 GLU A N 1
ATOM 1155 C CA . GLU A 1 141 ? 26.444 15.394 -29.114 1.00 89.12 141 GLU A CA 1
ATOM 1156 C C . GLU A 1 141 ? 25.468 16.060 -28.132 1.00 89.12 141 GLU A C 1
ATOM 1158 O O . GLU A 1 141 ? 24.845 15.376 -27.313 1.00 89.12 141 GLU A O 1
ATOM 1163 N N . ALA A 1 142 ? 25.275 17.379 -28.236 1.00 88.12 142 ALA A N 1
ATOM 1164 C CA . ALA A 1 142 ? 24.311 18.107 -27.421 1.00 88.12 142 ALA A CA 1
ATOM 1165 C C . ALA A 1 142 ? 22.868 17.659 -27.699 1.00 88.12 142 ALA A C 1
ATOM 1167 O O . ALA A 1 142 ? 22.117 17.427 -26.746 1.00 88.12 142 ALA A O 1
ATOM 1168 N N . VAL A 1 143 ? 22.476 17.487 -28.967 1.00 85.88 143 VAL A N 1
ATOM 1169 C CA . VAL A 1 143 ? 21.138 16.992 -29.334 1.00 85.88 143 VAL A CA 1
ATOM 1170 C C . VAL A 1 143 ? 20.943 15.552 -28.861 1.00 85.88 143 VAL A C 1
ATOM 1172 O O . VAL A 1 143 ? 19.952 15.251 -28.189 1.00 85.88 143 VAL A O 1
ATOM 1175 N N . ASP A 1 144 ? 21.893 14.662 -29.147 1.00 84.19 144 ASP A N 1
ATOM 1176 C CA . ASP A 1 144 ? 21.805 13.252 -28.766 1.00 84.19 144 ASP A CA 1
ATOM 1177 C C . ASP A 1 144 ? 21.761 13.071 -27.245 1.00 84.19 144 ASP A C 1
ATOM 1179 O O . ASP A 1 144 ? 20.908 12.349 -26.717 1.00 84.19 144 ASP A O 1
ATOM 1183 N N . GLY A 1 145 ? 22.647 13.752 -26.518 1.00 81.31 145 GLY A N 1
ATOM 1184 C CA . GLY A 1 145 ? 22.750 13.657 -25.066 1.00 81.31 145 GLY A CA 1
ATOM 1185 C C . GLY A 1 145 ? 21.583 14.314 -24.332 1.00 81.31 145 GLY A C 1
ATOM 1186 O O . GLY A 1 145 ? 21.022 13.718 -23.407 1.00 81.31 145 GLY A O 1
ATOM 1187 N N . THR A 1 146 ? 21.198 15.524 -24.742 1.00 77.00 146 THR A N 1
ATOM 1188 C CA . THR A 1 146 ? 20.243 16.362 -23.995 1.00 77.00 146 THR A CA 1
ATOM 1189 C C . THR A 1 146 ? 18.800 16.048 -24.354 1.00 77.00 146 THR A C 1
ATOM 1191 O O . THR A 1 146 ? 17.935 16.048 -23.476 1.00 77.00 146 THR A O 1
ATOM 1194 N N . ILE A 1 147 ? 18.530 15.763 -25.629 1.00 80.31 147 ILE A N 1
ATOM 1195 C CA . ILE A 1 147 ? 17.170 15.617 -26.151 1.00 80.31 147 ILE A CA 1
ATOM 1196 C C . ILE A 1 147 ? 16.847 14.143 -26.372 1.00 80.31 147 ILE A C 1
ATOM 1198 O O . ILE A 1 147 ? 15.937 13.603 -25.736 1.00 80.31 147 ILE A O 1
ATOM 1202 N N . VAL A 1 148 ? 17.605 13.468 -27.241 1.00 78.25 148 VAL A N 1
ATOM 1203 C CA . VAL A 1 14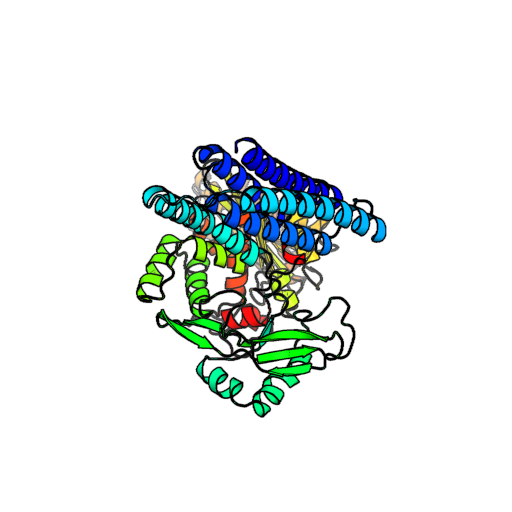8 ? 17.255 12.120 -27.715 1.00 78.25 148 VAL A CA 1
ATOM 1204 C C . VAL A 1 148 ? 17.347 11.103 -26.587 1.00 78.25 148 VAL A C 1
ATOM 1206 O O . VAL A 1 148 ? 16.376 10.403 -26.292 1.00 78.25 148 VAL A O 1
ATOM 1209 N N . LYS A 1 149 ? 18.486 11.049 -25.895 1.00 81.56 149 LYS A N 1
ATOM 1210 C CA . LYS A 1 149 ? 18.709 10.117 -24.788 1.00 81.56 149 LYS A CA 1
ATOM 1211 C C . LYS A 1 149 ? 17.761 10.386 -23.622 1.00 81.56 149 LYS A C 1
ATOM 1213 O O . LYS A 1 149 ? 17.141 9.450 -23.123 1.00 81.56 149 LYS A O 1
ATOM 1218 N N . LYS A 1 150 ? 17.570 11.655 -23.245 1.00 81.31 150 LYS A N 1
ATOM 1219 C CA . LYS A 1 150 ? 16.653 12.060 -22.165 1.00 81.31 150 LYS A CA 1
ATOM 1220 C C . LYS A 1 150 ? 15.209 11.638 -22.456 1.00 81.31 150 LYS A C 1
ATOM 1222 O O . LYS A 1 150 ? 14.543 11.113 -21.564 1.00 81.31 150 LYS A O 1
ATOM 1227 N N . PHE A 1 151 ? 14.730 11.819 -23.688 1.00 78.94 151 PHE A N 1
ATOM 1228 C CA . PHE A 1 151 ? 13.409 11.350 -24.115 1.00 78.94 151 PHE A CA 1
ATOM 1229 C C . PHE A 1 151 ? 13.310 9.828 -24.116 1.00 78.94 151 PHE A C 1
ATOM 1231 O O . PHE A 1 151 ? 12.375 9.278 -23.536 1.00 78.94 151 PHE A O 1
ATOM 1238 N N . ILE A 1 152 ? 14.277 9.142 -24.732 1.00 74.62 152 ILE A N 1
ATOM 1239 C CA . ILE A 1 152 ? 14.302 7.680 -24.798 1.00 74.62 152 ILE A CA 1
ATOM 1240 C C . ILE A 1 152 ? 14.280 7.087 -23.388 1.00 74.62 152 ILE A C 1
ATOM 1242 O O . ILE A 1 152 ? 13.527 6.147 -23.143 1.00 74.62 152 ILE A O 1
ATOM 1246 N N . ASP A 1 153 ? 15.048 7.640 -22.455 1.00 73.31 153 ASP A N 1
ATOM 1247 C CA . ASP A 1 153 ? 15.074 7.189 -21.066 1.00 73.31 153 ASP A CA 1
ATOM 1248 C C . ASP A 1 153 ? 13.748 7.494 -20.352 1.00 73.31 153 ASP A C 1
ATOM 1250 O O . ASP A 1 153 ? 13.213 6.629 -19.652 1.00 73.31 153 ASP A O 1
ATOM 1254 N N . ARG A 1 154 ? 13.160 8.680 -20.566 1.00 69.12 154 ARG A N 1
ATOM 1255 C CA . ARG A 1 154 ? 11.846 9.055 -20.008 1.00 69.12 154 ARG A CA 1
ATOM 1256 C C . ARG A 1 154 ? 10.753 8.103 -20.495 1.00 69.12 154 ARG A C 1
ATOM 1258 O O . ARG A 1 154 ? 10.000 7.571 -19.686 1.00 69.12 154 ARG A O 1
ATOM 1265 N N . VAL A 1 155 ? 10.706 7.831 -21.797 1.00 65.38 155 VAL A N 1
ATOM 1266 C CA . VAL A 1 155 ? 9.682 6.992 -22.426 1.00 65.38 155 VAL A CA 1
ATOM 1267 C C . VAL A 1 155 ? 9.904 5.511 -22.150 1.00 65.38 155 VAL A C 1
ATOM 1269 O O . VAL A 1 155 ? 8.970 4.851 -21.711 1.00 65.38 155 VAL A O 1
ATOM 1272 N N . LYS A 1 156 ? 11.114 4.957 -22.308 1.00 64.50 156 LYS A N 1
ATOM 1273 C CA . LYS A 1 156 ? 11.382 3.529 -22.021 1.00 64.50 156 LYS A CA 1
ATOM 1274 C C . LYS A 1 156 ? 10.934 3.118 -20.618 1.00 64.50 156 LYS A C 1
ATOM 12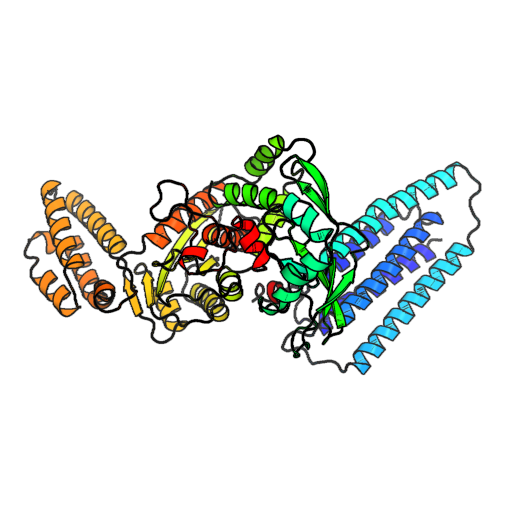76 O O . LYS A 1 156 ? 10.442 2.005 -20.442 1.00 64.50 156 LYS A O 1
ATOM 1281 N N . ASN A 1 157 ? 11.070 4.014 -19.643 1.00 57.56 157 ASN A N 1
ATOM 1282 C CA . ASN A 1 157 ? 10.625 3.781 -18.271 1.00 57.56 157 ASN A CA 1
ATOM 1283 C C . ASN A 1 157 ? 9.095 3.781 -18.112 1.00 57.56 157 ASN A C 1
ATOM 1285 O O . ASN A 1 157 ? 8.593 3.165 -17.177 1.00 57.56 157 ASN A O 1
ATOM 1289 N N . LEU A 1 158 ? 8.360 4.435 -19.013 1.00 57.34 158 LEU A N 1
ATOM 1290 C CA . LEU A 1 158 ? 6.900 4.546 -18.985 1.00 57.34 158 LEU A CA 1
ATOM 1291 C C . LEU A 1 158 ? 6.198 3.464 -19.832 1.00 57.34 158 LEU A C 1
ATOM 1293 O O . LEU A 1 158 ? 5.081 3.082 -19.504 1.00 57.34 158 LEU A O 1
ATOM 1297 N N . VAL A 1 159 ? 6.833 2.954 -20.901 1.00 49.34 159 VAL A N 1
ATOM 1298 C CA . VAL A 1 159 ? 6.264 1.930 -21.825 1.00 49.34 159 VAL A CA 1
ATOM 1299 C C . VAL A 1 159 ? 6.517 0.505 -21.368 1.00 49.34 159 VAL A C 1
ATOM 1301 O O . VAL A 1 159 ? 5.949 -0.436 -21.919 1.00 49.34 159 VAL A O 1
ATOM 1304 N N . SER A 1 160 ? 7.454 0.307 -20.444 1.00 56.03 160 SER A N 1
ATOM 1305 C CA . SER A 1 160 ? 7.930 -1.020 -20.079 1.00 56.03 160 SER A CA 1
ATOM 1306 C C . SER A 1 160 ? 6.783 -1.903 -19.563 1.00 56.03 160 SER A C 1
ATOM 1308 O O . SER A 1 160 ? 6.543 -2.000 -18.371 1.00 56.03 160 SER A O 1
ATOM 1310 N N . GLN A 1 161 ? 6.167 -2.690 -20.451 1.00 62.12 161 GLN A N 1
ATOM 1311 C CA . GLN A 1 161 ? 5.335 -3.850 -20.095 1.00 62.12 161 GLN A CA 1
ATOM 1312 C C . GLN A 1 161 ? 6.184 -4.985 -19.494 1.00 62.12 161 GLN A C 1
ATOM 1314 O O . GLN A 1 161 ? 5.748 -6.132 -19.393 1.00 62.12 161 GLN A O 1
ATOM 1319 N N . ARG A 1 162 ? 7.455 -4.725 -19.162 1.00 67.00 162 ARG A N 1
ATOM 1320 C CA . ARG A 1 162 ? 8.371 -5.739 -18.652 1.00 67.00 162 ARG A CA 1
ATOM 1321 C C . ARG A 1 162 ? 7.906 -6.236 -17.292 1.00 67.00 162 ARG A C 1
ATOM 1323 O O . ARG A 1 162 ? 8.017 -7.436 -17.054 1.00 67.00 162 ARG A O 1
ATOM 1330 N N . GLY A 1 163 ? 7.355 -5.358 -16.452 1.00 71.00 163 GLY A N 1
ATOM 1331 C CA . GLY A 1 163 ? 6.648 -5.737 -15.235 1.00 71.00 163 GLY A CA 1
ATOM 1332 C C . GLY A 1 163 ? 5.540 -6.746 -15.529 1.00 71.00 163 GLY A C 1
ATOM 1333 O O . GLY A 1 163 ? 5.568 -7.843 -14.985 1.00 71.00 163 GLY A O 1
ATOM 1334 N N . GLU A 1 164 ? 4.635 -6.446 -16.458 1.00 76.06 164 GLU A N 1
ATOM 1335 C CA . GLU A 1 164 ? 3.526 -7.338 -16.839 1.00 76.06 164 GLU A CA 1
ATOM 1336 C C . GLU A 1 164 ? 3.984 -8.653 -17.492 1.00 76.06 164 GLU A C 1
ATOM 1338 O O . GLU A 1 164 ? 3.298 -9.665 -17.391 1.00 76.06 164 GLU A O 1
ATOM 1343 N N . LYS A 1 165 ? 5.171 -8.676 -18.112 1.00 84.75 165 LYS A N 1
ATOM 1344 C CA . LYS A 1 165 ? 5.815 -9.864 -18.714 1.00 84.75 165 LYS A CA 1
ATOM 1345 C C . LYS A 1 165 ? 6.898 -10.473 -17.820 1.00 84.75 165 LYS A C 1
ATOM 1347 O O . LYS A 1 165 ? 7.867 -11.063 -18.308 1.00 84.75 165 LYS A O 1
ATOM 1352 N N . THR A 1 166 ? 6.742 -10.322 -16.512 1.00 88.19 166 THR A N 1
ATOM 1353 C CA . THR A 1 166 ? 7.601 -10.935 -15.502 1.00 88.19 166 THR A CA 1
ATOM 1354 C C . THR A 1 166 ? 6.745 -11.689 -14.503 1.00 88.19 166 THR A C 1
ATOM 1356 O O . THR A 1 166 ? 5.751 -11.175 -14.000 1.00 88.19 166 THR A O 1
ATOM 1359 N N . TYR A 1 167 ? 7.157 -12.898 -14.180 1.00 89.75 167 TYR A N 1
ATOM 1360 C CA . TYR A 1 167 ? 6.606 -13.701 -13.112 1.00 89.75 167 TYR A CA 1
ATOM 1361 C C . TYR A 1 167 ? 7.653 -13.796 -11.999 1.00 89.75 167 TYR A C 1
ATOM 1363 O O . TYR A 1 167 ? 8.830 -13.994 -12.297 1.00 89.75 167 TYR A O 1
ATOM 1371 N N . VAL A 1 168 ? 7.243 -13.622 -10.742 1.00 91.88 168 VAL A N 1
ATOM 1372 C CA . VAL A 1 168 ? 8.141 -13.719 -9.583 1.00 91.88 168 VAL A CA 1
ATOM 1373 C C . VAL A 1 168 ? 7.839 -15.016 -8.848 1.00 91.88 168 VAL A C 1
ATOM 1375 O O . VAL A 1 168 ? 6.687 -15.253 -8.497 1.00 91.88 168 VAL A O 1
ATOM 1378 N N . PHE A 1 169 ? 8.853 -15.847 -8.624 1.00 93.31 169 PHE A N 1
ATOM 1379 C CA . PHE A 1 169 ? 8.712 -17.102 -7.888 1.00 93.31 169 PHE A CA 1
ATOM 1380 C C . PHE A 1 169 ? 9.491 -17.059 -6.561 1.00 93.31 169 PHE A C 1
ATOM 1382 O O . PHE A 1 169 ? 10.486 -16.331 -6.466 1.00 93.31 169 PHE A O 1
ATOM 1389 N N . PRO A 1 170 ? 9.052 -17.808 -5.533 1.00 94.44 170 PRO A N 1
ATOM 1390 C CA . PRO A 1 170 ? 9.768 -17.907 -4.263 1.00 94.44 170 PRO A CA 1
ATOM 1391 C C . PRO A 1 170 ? 11.195 -18.441 -4.434 1.00 94.44 170 PRO A C 1
ATOM 1393 O O . PRO A 1 170 ? 11.387 -19.506 -5.010 1.00 94.44 170 PRO A O 1
ATOM 1396 N N . CYS A 1 171 ? 12.191 -17.716 -3.928 1.00 95.19 171 CYS A N 1
ATOM 1397 C CA . CYS A 1 171 ? 13.585 -18.158 -3.874 1.00 95.19 171 CYS A CA 1
ATOM 1398 C C . CYS A 1 171 ? 14.316 -17.384 -2.771 1.00 95.19 171 CYS A C 1
ATOM 1400 O O . CYS A 1 171 ? 14.312 -16.151 -2.786 1.00 95.19 171 CYS A O 1
ATOM 1402 N N . LYS A 1 172 ? 14.908 -18.089 -1.802 1.00 91.56 172 LYS A N 1
ATOM 1403 C CA . LYS A 1 172 ? 15.362 -17.494 -0.538 1.00 91.56 172 LYS A CA 1
ATOM 1404 C C . LYS A 1 172 ? 16.588 -16.605 -0.735 1.00 91.56 172 LYS A C 1
ATOM 1406 O O . LYS A 1 172 ? 16.676 -15.560 -0.085 1.00 91.56 172 LYS A O 1
ATOM 1411 N N . SER A 1 173 ? 17.514 -16.994 -1.614 1.00 93.56 173 SER A N 1
ATOM 1412 C CA . SER A 1 173 ? 18.787 -16.286 -1.772 1.00 93.56 173 SER A CA 1
ATOM 1413 C C . SER A 1 173 ? 19.391 -16.340 -3.179 1.00 93.56 173 SER A C 1
ATOM 1415 O O . SER A 1 173 ? 18.974 -17.109 -4.048 1.00 93.56 173 SER A O 1
ATOM 1417 N N . ALA A 1 174 ? 20.403 -15.496 -3.394 1.00 94.06 174 ALA A N 1
ATOM 1418 C CA . ALA A 1 174 ? 21.178 -15.437 -4.630 1.00 94.06 174 ALA A CA 1
ATOM 1419 C C . ALA A 1 174 ? 21.973 -16.728 -4.885 1.00 94.06 174 ALA A C 1
ATOM 1421 O O . ALA A 1 174 ? 22.084 -17.174 -6.029 1.00 94.06 174 ALA A O 1
ATOM 1422 N N . GLU A 1 175 ? 22.485 -17.348 -3.824 1.00 94.31 175 GLU A N 1
ATOM 1423 C CA . GLU A 1 175 ? 23.238 -18.601 -3.866 1.00 94.31 175 GLU A CA 1
ATOM 1424 C C . GLU A 1 175 ? 22.334 -19.758 -4.300 1.00 94.31 175 GLU A C 1
ATOM 1426 O O . GLU A 1 175 ? 22.664 -20.482 -5.241 1.00 94.31 175 GLU A O 1
ATOM 1431 N N . GLU A 1 176 ? 21.152 -19.879 -3.685 1.00 94.75 176 GLU A N 1
ATOM 1432 C CA . GLU A 1 176 ? 20.148 -20.878 -4.065 1.00 94.75 176 GLU A CA 1
ATOM 1433 C C . GLU A 1 176 ? 19.751 -20.723 -5.538 1.00 94.75 176 GLU A C 1
ATOM 1435 O O . GLU A 1 176 ? 19.728 -21.699 -6.292 1.00 94.75 176 GLU A O 1
ATOM 1440 N N . TYR A 1 177 ? 19.498 -19.487 -5.975 1.00 96.56 177 TYR A N 1
ATOM 1441 C CA . TYR A 1 177 ? 19.134 -19.216 -7.360 1.00 96.56 177 TYR A CA 1
ATOM 1442 C C . TYR A 1 177 ? 20.246 -19.554 -8.350 1.00 96.56 177 TYR A C 1
ATOM 1444 O O . TYR A 1 177 ? 19.956 -20.058 -9.431 1.00 96.56 177 TYR A O 1
ATOM 1452 N N . SER A 1 178 ? 21.506 -19.295 -8.002 1.00 94.94 178 SER A N 1
ATOM 1453 C CA . SER A 1 178 ? 22.647 -19.576 -8.881 1.00 94.94 178 SER A CA 1
ATOM 1454 C C . SER A 1 178 ? 22.797 -21.075 -9.152 1.00 94.94 178 SER A C 1
ATOM 1456 O O . SER A 1 178 ? 23.045 -21.473 -10.290 1.00 94.94 178 SER A O 1
ATOM 1458 N N . LEU A 1 179 ? 22.554 -21.914 -8.139 1.00 95.12 179 LEU A N 1
ATOM 1459 C CA . LEU A 1 179 ? 22.494 -23.370 -8.299 1.00 95.12 179 LEU A CA 1
ATOM 1460 C C . LEU A 1 179 ? 21.278 -23.790 -9.138 1.00 95.12 179 LEU A C 1
ATOM 1462 O O . LEU A 1 179 ? 21.393 -24.593 -10.063 1.00 95.12 179 LEU A O 1
ATOM 1466 N N . LEU A 1 180 ? 20.112 -23.212 -8.843 1.00 96.00 180 LEU A N 1
ATOM 1467 C CA . LEU A 1 180 ? 18.850 -23.558 -9.492 1.00 96.00 180 LEU A CA 1
ATOM 1468 C C . LEU A 1 180 ? 18.814 -23.161 -10.976 1.00 96.00 180 LEU A C 1
ATOM 1470 O O . LEU A 1 180 ? 18.300 -23.904 -11.804 1.00 96.00 180 LEU A O 1
ATOM 1474 N N . VAL A 1 181 ? 19.339 -21.989 -11.341 1.00 95.75 181 VAL A N 1
ATOM 1475 C CA . VAL A 1 181 ? 19.273 -21.469 -12.716 1.00 95.75 181 VAL A CA 1
ATOM 1476 C C . VAL A 1 181 ? 20.175 -22.255 -13.671 1.00 95.75 181 VAL A C 1
ATOM 1478 O O . VAL A 1 181 ? 19.827 -22.385 -14.852 1.00 95.75 181 VAL A O 1
ATOM 1481 N N . GLY A 1 182 ? 21.287 -22.801 -13.166 1.00 92.31 182 GLY A N 1
ATOM 1482 C CA . GLY A 1 182 ? 22.214 -23.656 -13.910 1.00 92.31 182 GLY A CA 1
ATOM 1483 C C . GLY A 1 182 ? 21.628 -25.032 -14.234 1.00 92.31 182 GLY A C 1
ATOM 1484 O O . GLY A 1 182 ? 21.797 -25.519 -15.353 1.00 92.31 182 GLY A O 1
ATOM 1485 N N . ASP A 1 183 ? 20.854 -25.616 -13.316 1.00 95.38 183 ASP A N 1
ATOM 1486 C CA . ASP A 1 183 ? 20.205 -26.916 -13.506 1.00 95.38 183 ASP A CA 1
ATOM 1487 C C . ASP A 1 183 ? 18.831 -26.779 -14.180 1.00 95.38 183 ASP A C 1
ATOM 1489 O O . ASP A 1 183 ? 17.802 -26.493 -13.564 1.00 95.38 183 ASP A O 1
ATOM 1493 N N . LYS A 1 184 ? 18.800 -27.029 -15.493 1.00 94.56 184 LYS A N 1
ATOM 1494 C CA . LYS A 1 184 ? 17.574 -26.953 -16.299 1.00 94.56 184 LYS A CA 1
ATOM 1495 C C . LYS A 1 184 ? 16.483 -27.924 -15.823 1.00 94.56 184 LYS A C 1
ATOM 1497 O O . LYS A 1 184 ? 15.308 -27.566 -15.908 1.00 94.56 184 LYS A O 1
ATOM 1502 N N . SER A 1 185 ? 16.846 -29.132 -15.388 1.00 95.12 185 SER A N 1
ATOM 1503 C CA . SER A 1 185 ? 15.882 -30.169 -14.990 1.00 95.12 185 SER A CA 1
ATOM 1504 C C . SER A 1 185 ? 15.221 -29.790 -13.671 1.00 95.12 185 SER A C 1
ATOM 1506 O O . SER A 1 185 ? 13.993 -29.706 -13.572 1.00 95.12 185 SER A O 1
ATOM 1508 N N . ARG A 1 186 ? 16.050 -29.420 -12.692 1.00 95.38 186 ARG A N 1
ATOM 1509 C CA . ARG A 1 186 ? 15.592 -28.938 -11.395 1.00 95.38 186 ARG A CA 1
ATOM 1510 C C . ARG A 1 186 ? 14.718 -27.695 -11.539 1.00 95.38 186 ARG A C 1
ATOM 1512 O O . ARG A 1 186 ? 13.601 -27.686 -11.031 1.00 95.38 186 ARG A O 1
ATOM 1519 N N . PHE A 1 187 ? 15.139 -26.708 -12.335 1.00 95.94 187 PHE A N 1
ATOM 1520 C CA . PHE A 1 187 ? 14.354 -25.497 -12.601 1.00 95.94 187 PHE A CA 1
ATOM 1521 C C . PHE A 1 187 ? 12.977 -25.802 -13.220 1.00 95.94 187 PHE A C 1
ATOM 1523 O O . PHE A 1 187 ? 11.974 -25.175 -12.866 1.00 95.94 187 PHE A O 1
ATOM 1530 N N . LEU A 1 188 ? 12.904 -26.761 -14.151 1.00 93.81 188 LEU A N 1
ATOM 1531 C CA . LEU A 1 188 ? 11.637 -27.191 -14.747 1.00 93.81 188 LEU A CA 1
ATOM 1532 C C . LEU A 1 188 ? 10.697 -27.788 -13.695 1.00 93.81 188 LEU A C 1
ATOM 1534 O O . LEU A 1 188 ? 9.530 -27.408 -13.657 1.00 93.81 188 LEU A O 1
ATOM 1538 N N . SER A 1 189 ? 11.199 -28.678 -12.841 1.00 92.81 189 SER A N 1
ATOM 1539 C CA . SER A 1 189 ? 10.386 -29.335 -11.812 1.00 92.81 189 SER A CA 1
ATOM 1540 C C . SER A 1 189 ? 9.954 -28.385 -10.686 1.00 92.81 189 SER A C 1
ATOM 1542 O O . SER A 1 189 ? 8.765 -28.286 -10.393 1.00 92.81 189 SER A O 1
ATOM 1544 N N . GLU A 1 190 ? 10.889 -27.628 -10.104 1.00 92.81 190 GLU A N 1
ATOM 1545 C CA . GLU A 1 190 ? 10.653 -26.819 -8.902 1.00 92.81 190 GLU A CA 1
ATOM 1546 C C . GLU A 1 190 ? 9.974 -25.480 -9.205 1.00 92.81 190 GLU A C 1
ATOM 1548 O O . GLU A 1 190 ? 9.164 -25.006 -8.408 1.00 92.81 190 GLU A O 1
ATOM 1553 N N . VAL A 1 191 ? 10.272 -24.863 -10.354 1.00 93.12 191 VAL A N 1
ATOM 1554 C CA . VAL A 1 191 ? 9.734 -23.539 -10.702 1.00 93.12 191 VAL A CA 1
ATOM 1555 C C . VAL A 1 191 ? 8.632 -23.663 -11.738 1.00 93.12 191 VAL A C 1
ATOM 1557 O O . VAL A 1 191 ? 7.501 -23.259 -11.477 1.00 93.12 191 VAL A O 1
ATOM 1560 N N . VAL A 1 192 ? 8.936 -24.215 -12.918 1.00 91.62 192 VAL A N 1
ATOM 1561 C CA . VAL A 1 192 ? 7.997 -24.211 -14.056 1.00 91.62 192 VAL A CA 1
ATOM 1562 C C . VAL A 1 192 ? 6.780 -25.094 -13.779 1.00 91.62 192 VAL A C 1
ATOM 1564 O O . VAL A 1 192 ? 5.658 -24.661 -14.039 1.00 91.62 192 VAL A O 1
ATOM 1567 N N . GLY A 1 193 ? 6.984 -26.280 -13.199 1.00 88.56 193 GLY A N 1
ATOM 1568 C CA . GLY A 1 193 ? 5.916 -27.203 -12.808 1.00 88.56 193 GLY A CA 1
ATOM 1569 C C . GLY A 1 193 ? 4.957 -26.608 -11.777 1.00 88.56 193 GLY A C 1
ATOM 1570 O O . GLY A 1 193 ? 3.755 -26.856 -11.832 1.00 88.56 193 GLY A O 1
ATOM 1571 N N . ASN A 1 194 ? 5.464 -25.734 -10.904 1.00 88.06 194 ASN A N 1
ATOM 1572 C CA . ASN A 1 194 ? 4.671 -25.079 -9.870 1.00 88.06 194 ASN A CA 1
ATOM 1573 C C . ASN A 1 194 ? 4.004 -23.773 -10.328 1.00 88.06 194 ASN A C 1
ATOM 1575 O O . ASN A 1 194 ? 3.162 -23.255 -9.601 1.00 88.06 194 ASN A O 1
ATOM 1579 N N . LEU A 1 195 ? 4.297 -23.243 -11.526 1.00 85.31 195 LEU A N 1
ATOM 1580 C CA . LEU A 1 195 ? 3.702 -21.983 -12.014 1.00 85.31 195 LEU A CA 1
ATOM 1581 C C . LEU A 1 195 ? 2.167 -22.009 -12.063 1.00 85.31 195 LEU A C 1
ATOM 1583 O O . LEU A 1 195 ? 1.537 -20.956 -11.985 1.00 85.31 195 LEU A O 1
ATOM 1587 N N . CYS A 1 196 ? 1.558 -23.187 -12.211 1.00 78.12 196 CYS A N 1
ATOM 1588 C CA . CYS A 1 196 ? 0.105 -23.361 -12.207 1.00 78.12 196 CYS A CA 1
ATOM 1589 C C . CYS A 1 196 ? -0.527 -23.099 -10.838 1.00 78.12 196 CYS A C 1
ATOM 1591 O O . CYS A 1 196 ? -1.664 -22.634 -10.782 1.00 78.12 196 CYS A O 1
ATOM 1593 N N . ASN A 1 197 ? 0.211 -23.372 -9.759 1.00 75.56 197 ASN A N 1
ATOM 1594 C CA . ASN A 1 197 ? -0.276 -23.261 -8.381 1.00 75.56 197 ASN A CA 1
ATOM 1595 C C . ASN A 1 197 ? -0.466 -21.804 -7.960 1.00 75.56 197 ASN A C 1
ATOM 1597 O O . ASN A 1 197 ? -1.173 -21.506 -7.004 1.00 75.56 197 ASN A O 1
ATOM 1601 N N . TYR A 1 198 ? 0.147 -20.888 -8.698 1.00 68.06 198 TYR A N 1
ATOM 1602 C CA . TYR A 1 198 ? 0.036 -19.471 -8.459 1.00 68.06 198 TYR A CA 1
ATOM 1603 C C . TYR A 1 198 ? -0.971 -18.881 -9.451 1.00 68.06 198 TYR A C 1
ATOM 1605 O O . TYR A 1 198 ? -0.722 -18.737 -10.654 1.00 68.06 198 TYR A O 1
ATOM 1613 N N . THR A 1 199 ? -2.160 -18.549 -8.957 1.00 58.22 199 THR A N 1
ATOM 1614 C CA . THR A 1 199 ? -3.288 -18.003 -9.724 1.00 58.22 199 THR A CA 1
ATOM 1615 C C . THR A 1 199 ? -3.038 -16.551 -10.151 1.00 58.22 199 THR A C 1
ATOM 1617 O O . THR A 1 199 ? -3.743 -15.630 -9.751 1.00 58.22 199 THR A O 1
ATOM 1620 N N . HIS A 1 200 ? -2.025 -16.310 -10.988 1.00 67.19 200 HIS A N 1
ATOM 1621 C CA . HIS A 1 200 ? -1.685 -14.972 -11.482 1.00 67.19 200 HIS A CA 1
ATOM 1622 C C . HIS A 1 200 ? -1.953 -14.830 -12.987 1.00 67.19 200 HIS A C 1
ATOM 1624 O O . HIS A 1 200 ? -1.705 -15.748 -13.774 1.00 67.19 200 HIS A O 1
ATOM 1630 N N . SER A 1 201 ? -2.488 -13.674 -13.389 1.00 69.56 201 SER A N 1
ATOM 1631 C CA . SER A 1 201 ? -2.717 -13.288 -14.793 1.00 69.56 201 SER A CA 1
ATOM 1632 C C . SER A 1 201 ? -1.463 -12.712 -15.463 1.00 69.56 201 SER A C 1
ATOM 1634 O O . SER A 1 201 ? -1.394 -12.609 -16.687 1.00 69.56 201 SER A O 1
ATOM 1636 N N . THR A 1 202 ? -0.446 -12.368 -14.672 1.00 77.12 202 THR A N 1
ATOM 1637 C CA . THR A 1 202 ? 0.822 -11.802 -15.134 1.00 77.12 202 THR A CA 1
ATOM 1638 C C . THR A 1 202 ? 1.545 -12.742 -16.100 1.00 77.12 202 THR A C 1
ATOM 1640 O O . THR A 1 202 ? 1.595 -13.951 -15.887 1.00 77.12 202 THR A O 1
ATOM 1643 N N . GLY A 1 203 ? 2.136 -12.189 -17.158 1.00 78.38 203 GLY A N 1
ATOM 1644 C CA . GLY A 1 203 ? 2.830 -12.945 -18.201 1.00 78.38 203 GLY A CA 1
ATOM 1645 C C . GLY A 1 203 ? 1.921 -13.470 -19.315 1.00 78.38 203 GLY A C 1
ATOM 1646 O O . GLY A 1 203 ? 2.435 -13.947 -20.326 1.00 78.38 203 GLY A O 1
ATOM 1647 N N . HIS A 1 204 ? 0.598 -13.338 -19.186 1.00 83.50 204 HIS A N 1
ATOM 1648 C CA . HIS A 1 204 ? -0.377 -13.857 -20.148 1.00 83.50 204 HIS A CA 1
ATOM 1649 C C . HIS A 1 204 ? -1.091 -12.753 -20.927 1.00 83.50 204 HIS A C 1
ATOM 1651 O O . HIS A 1 204 ? -1.182 -11.606 -20.492 1.00 83.50 204 HIS A O 1
ATOM 1657 N N . LYS A 1 205 ? -1.636 -13.110 -22.095 1.00 82.38 205 LYS A N 1
ATOM 1658 C CA . LYS A 1 205 ? -2.611 -12.253 -22.786 1.00 82.38 205 LYS A CA 1
ATOM 1659 C C . LYS A 1 205 ? -3.927 -12.244 -21.990 1.00 82.38 205 LYS A C 1
ATOM 1661 O O . LYS A 1 205 ? -4.290 -13.298 -21.471 1.00 82.38 205 LYS A O 1
ATOM 1666 N N . PRO A 1 206 ? -4.691 -11.135 -21.968 1.00 78.81 206 PRO A N 1
ATOM 1667 C CA . PRO A 1 206 ? -5.983 -11.077 -21.273 1.00 78.81 206 PRO A CA 1
ATOM 1668 C C . PRO A 1 206 ? -6.998 -12.145 -21.709 1.00 78.81 206 PRO A C 1
ATOM 1670 O O . PRO A 1 206 ? -7.882 -12.491 -20.942 1.00 78.81 206 PRO A O 1
ATOM 1673 N N . SER A 1 207 ? -6.866 -12.675 -22.929 1.00 81.44 207 SER A N 1
ATOM 1674 C CA . SER A 1 207 ? -7.716 -13.733 -23.491 1.00 81.44 207 SER A CA 1
ATOM 1675 C C . SER A 1 207 ? -7.211 -15.161 -23.223 1.00 81.44 207 SER A C 1
ATOM 1677 O O . SER A 1 207 ? -7.665 -16.108 -23.864 1.00 81.44 207 SER A O 1
ATOM 1679 N N . CYS A 1 208 ? -6.200 -15.338 -22.367 1.00 83.25 208 CYS A N 1
ATOM 1680 C CA . CYS A 1 208 ? -5.634 -16.651 -22.070 1.00 83.25 208 CYS A CA 1
ATOM 1681 C C . CYS A 1 208 ? -6.539 -17.421 -21.094 1.00 83.25 208 CYS A C 1
ATOM 1683 O O . CYS A 1 208 ? -6.440 -17.233 -19.884 1.00 83.25 208 CYS A O 1
ATOM 1685 N N . ASN A 1 209 ? -7.382 -18.307 -21.631 1.00 77.31 209 ASN A N 1
ATOM 1686 C CA . ASN A 1 209 ? -8.402 -19.031 -20.856 1.00 77.31 209 ASN A CA 1
ATOM 1687 C C . ASN A 1 209 ? -8.095 -20.531 -20.647 1.00 77.31 209 ASN A C 1
ATOM 1689 O O . ASN A 1 209 ? -8.863 -21.228 -19.995 1.00 77.31 209 ASN A O 1
ATOM 1693 N N . GLY A 1 210 ? -7.019 -21.052 -21.242 1.00 63.34 210 GLY A N 1
ATOM 1694 C CA . GLY A 1 210 ? -6.689 -22.480 -21.225 1.00 63.34 210 GLY A CA 1
ATOM 1695 C C . GLY A 1 210 ? -5.879 -22.915 -20.003 1.00 63.34 210 GLY A C 1
ATOM 1696 O O . GLY A 1 210 ? -5.321 -22.086 -19.278 1.00 63.34 210 GLY A O 1
ATOM 1697 N N . ALA A 1 211 ? -5.766 -24.234 -19.813 1.00 64.50 211 ALA A N 1
ATOM 1698 C CA . ALA A 1 211 ? -4.890 -24.825 -18.806 1.00 64.50 211 ALA A CA 1
ATOM 1699 C C . ALA A 1 211 ? -3.458 -24.301 -18.993 1.00 64.50 211 ALA A C 1
ATOM 1701 O O . ALA A 1 211 ? -2.876 -24.386 -20.079 1.00 64.50 211 ALA A O 1
ATOM 1702 N N . LYS A 1 212 ? -2.905 -23.704 -17.937 1.00 74.00 212 LYS A N 1
ATOM 1703 C CA . LYS A 1 212 ? -1.641 -22.969 -17.990 1.00 74.00 212 LYS A CA 1
ATOM 1704 C C . LYS A 1 212 ? -0.450 -23.927 -18.093 1.00 74.00 212 LYS A C 1
ATOM 1706 O O . LYS A 1 212 ? 0.216 -24.183 -17.107 1.00 74.00 212 LYS A O 1
ATOM 1711 N N . LYS A 1 213 ? -0.157 -24.450 -19.283 1.00 87.12 213 LYS A N 1
ATOM 1712 C CA . LYS A 1 213 ? 1.090 -25.183 -19.554 1.00 87.12 213 LYS A CA 1
ATOM 1713 C C . LYS A 1 213 ? 2.186 -24.241 -20.048 1.00 87.12 213 LYS A C 1
ATOM 1715 O O . LYS A 1 213 ? 1.901 -23.234 -20.711 1.00 87.12 213 LYS A O 1
ATOM 1720 N N . TYR A 1 214 ? 3.433 -24.559 -19.710 1.00 91.06 214 TYR A N 1
ATOM 1721 C CA . TYR A 1 214 ? 4.579 -23.688 -19.952 1.00 91.06 214 TYR A CA 1
ATOM 1722 C C . TYR A 1 214 ? 5.777 -24.450 -20.504 1.00 91.06 214 TYR A C 1
ATOM 1724 O O . TYR A 1 214 ? 6.198 -25.455 -19.941 1.00 91.06 214 TYR A O 1
ATOM 1732 N N . THR A 1 215 ? 6.402 -23.883 -21.534 1.00 92.94 215 THR A N 1
ATOM 1733 C CA . THR A 1 215 ? 7.640 -24.411 -22.113 1.00 92.94 215 THR A CA 1
ATOM 1734 C C . THR A 1 215 ? 8.807 -23.461 -21.849 1.00 92.94 215 THR A C 1
ATOM 1736 O O . THR A 1 215 ? 8.718 -22.252 -22.103 1.00 92.94 215 THR A O 1
ATOM 1739 N N . LEU A 1 216 ? 9.937 -23.993 -21.380 1.00 93.94 216 LEU A N 1
ATOM 1740 C CA . LEU A 1 216 ? 11.154 -23.210 -21.169 1.00 93.94 216 LEU A CA 1
ATOM 1741 C C . LEU A 1 216 ? 11.747 -22.751 -22.511 1.00 93.94 216 LEU A C 1
ATOM 1743 O O . LEU A 1 216 ? 11.991 -23.549 -23.409 1.00 93.94 216 LEU A O 1
ATOM 1747 N N . CYS A 1 217 ? 12.002 -21.451 -22.638 1.00 92.25 217 CYS A N 1
ATOM 1748 C CA . CYS A 1 217 ? 12.477 -20.798 -23.863 1.00 92.25 217 CYS A CA 1
ATOM 1749 C C . CYS A 1 217 ? 13.962 -20.413 -23.826 1.00 92.25 217 CYS A C 1
ATOM 1751 O O . CYS A 1 217 ? 14.415 -19.669 -24.693 1.00 92.25 217 CYS A O 1
ATOM 1753 N N . GLY A 1 218 ? 14.701 -20.877 -22.818 1.00 93.56 218 GLY A N 1
ATOM 1754 C CA . GLY A 1 218 ? 16.098 -20.514 -22.600 1.00 93.56 218 GLY A CA 1
ATOM 1755 C C . GLY A 1 218 ? 16.252 -19.309 -21.676 1.00 93.56 218 GLY A C 1
ATOM 1756 O O . GLY A 1 218 ? 15.495 -19.148 -20.716 1.00 93.56 218 GLY A O 1
ATOM 1757 N N . LEU A 1 219 ? 17.270 -18.498 -21.945 1.00 94.56 219 LEU A N 1
ATOM 1758 C CA . LEU A 1 219 ? 17.685 -17.376 -21.112 1.00 94.56 219 LEU A CA 1
ATOM 1759 C C . LEU A 1 219 ? 17.351 -16.044 -21.777 1.00 94.56 219 LEU A C 1
ATOM 1761 O O . LEU A 1 219 ? 17.252 -15.919 -22.999 1.00 94.56 219 LEU A O 1
ATOM 1765 N N . ARG A 1 220 ? 17.169 -15.019 -20.956 1.00 91.50 220 ARG A N 1
ATOM 1766 C CA . ARG A 1 220 ? 17.008 -13.651 -21.428 1.00 91.50 220 ARG A CA 1
ATOM 1767 C C . ARG A 1 220 ? 18.329 -13.157 -22.018 1.00 91.50 220 ARG A C 1
ATOM 1769 O O . ARG A 1 220 ? 19.352 -13.243 -21.357 1.00 91.50 220 ARG A O 1
ATOM 1776 N N . LYS A 1 221 ? 18.273 -12.528 -23.202 1.00 89.69 221 LYS A N 1
ATOM 1777 C CA . LYS A 1 221 ? 19.451 -11.971 -23.904 1.00 89.69 221 LYS A CA 1
ATOM 1778 C C . LYS A 1 221 ? 20.356 -11.117 -23.008 1.00 89.69 221 LYS A C 1
ATOM 1780 O O . LYS A 1 221 ? 21.569 -11.191 -23.117 1.00 89.69 221 LYS A O 1
ATOM 1785 N N . ASN A 1 222 ? 19.749 -10.295 -22.151 1.00 89.12 222 ASN A N 1
ATOM 1786 C CA . ASN A 1 222 ? 20.477 -9.450 -21.213 1.00 89.12 222 ASN A CA 1
ATOM 1787 C C . ASN A 1 222 ? 20.228 -9.953 -19.786 1.00 89.12 222 ASN A C 1
ATOM 1789 O O . ASN A 1 222 ? 19.067 -9.894 -19.336 1.00 89.12 222 ASN A O 1
ATOM 1793 N N . PRO A 1 223 ? 21.276 -10.381 -19.061 1.00 91.94 223 PRO A N 1
ATOM 1794 C CA . PRO A 1 223 ? 21.136 -10.766 -17.671 1.00 91.94 223 PRO A CA 1
ATOM 1795 C C . PRO A 1 223 ? 20.744 -9.557 -16.812 1.00 91.94 223 PRO A C 1
ATOM 1797 O O . PRO A 1 223 ? 20.801 -8.389 -17.222 1.00 91.94 223 PRO A O 1
ATOM 1800 N N . ARG A 1 224 ? 20.251 -9.837 -15.612 1.00 92.19 224 ARG A N 1
ATOM 1801 C CA . ARG A 1 224 ? 19.814 -8.836 -14.648 1.00 92.19 224 ARG A CA 1
ATOM 1802 C C . ARG A 1 224 ? 21.000 -8.414 -13.795 1.00 92.19 224 ARG A C 1
ATOM 1804 O O . ARG A 1 224 ? 21.488 -9.196 -12.996 1.00 92.19 224 ARG A O 1
ATOM 1811 N N . LYS A 1 225 ? 21.424 -7.162 -13.949 1.00 93.94 225 LYS A N 1
ATOM 1812 C CA . LYS A 1 225 ? 22.423 -6.559 -13.067 1.00 93.94 225 LYS A CA 1
ATOM 1813 C C . LYS A 1 225 ? 21.740 -5.912 -11.863 1.00 93.94 225 LYS A C 1
ATOM 1815 O O . LYS A 1 225 ? 20.851 -5.076 -12.059 1.00 93.94 225 LYS A O 1
ATOM 1820 N N . THR A 1 226 ? 22.160 -6.273 -10.657 1.00 93.12 226 THR A N 1
ATOM 1821 C CA . THR A 1 226 ? 21.531 -5.855 -9.398 1.00 93.12 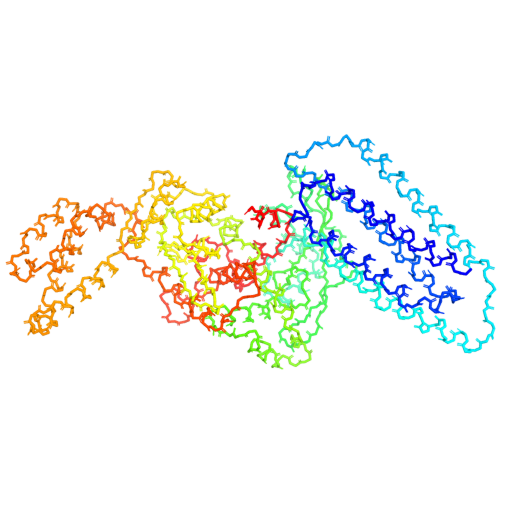226 THR A CA 1
ATOM 1822 C C . THR A 1 226 ? 22.592 -5.440 -8.390 1.00 93.12 226 THR A C 1
ATOM 1824 O O . THR A 1 226 ? 23.589 -6.127 -8.221 1.00 93.12 226 THR A O 1
ATOM 1827 N N . VAL A 1 227 ? 22.382 -4.307 -7.728 1.00 91.94 227 VAL A N 1
ATOM 1828 C CA . VAL A 1 227 ? 23.204 -3.850 -6.606 1.00 91.94 227 VAL A CA 1
ATOM 1829 C C . VAL A 1 227 ? 22.747 -4.572 -5.346 1.00 91.94 227 VAL A C 1
ATOM 1831 O O . VAL A 1 227 ? 21.611 -4.384 -4.903 1.00 91.94 227 VAL A O 1
ATOM 1834 N N . MET A 1 228 ? 23.627 -5.395 -4.791 1.00 90.06 228 MET A N 1
ATOM 1835 C CA . MET A 1 228 ? 23.360 -6.217 -3.615 1.00 90.06 228 MET A CA 1
ATOM 1836 C C . MET A 1 228 ? 23.539 -5.418 -2.321 1.00 90.06 228 MET A C 1
ATOM 1838 O O . MET A 1 228 ? 24.009 -4.278 -2.326 1.00 90.06 228 MET A O 1
ATOM 1842 N N . LYS A 1 229 ? 23.199 -6.022 -1.176 1.00 85.69 229 LYS A N 1
ATOM 1843 C CA . LYS A 1 229 ? 23.388 -5.412 0.157 1.00 85.69 229 LYS A CA 1
ATOM 1844 C C . LYS A 1 229 ? 24.830 -4.981 0.432 1.00 85.69 229 LYS A C 1
ATOM 1846 O O . LYS A 1 229 ? 25.045 -4.011 1.147 1.00 85.69 229 LYS A O 1
ATOM 1851 N N . THR A 1 230 ? 25.794 -5.689 -0.154 1.00 84.56 230 THR A N 1
ATOM 1852 C CA . THR A 1 230 ? 27.234 -5.401 -0.068 1.00 84.56 230 THR A CA 1
ATOM 1853 C C . THR A 1 230 ? 27.645 -4.142 -0.837 1.00 84.56 230 THR A C 1
ATOM 1855 O O . THR A 1 230 ? 28.805 -3.751 -0.791 1.00 84.56 230 THR A O 1
ATOM 1858 N N . GLY A 1 231 ? 26.728 -3.540 -1.601 1.00 85.75 231 GLY A N 1
ATOM 1859 C CA . GLY A 1 231 ? 27.012 -2.443 -2.521 1.00 85.75 231 GLY A CA 1
ATOM 1860 C C . GLY A 1 231 ? 27.631 -2.893 -3.847 1.00 85.75 231 GLY A C 1
ATOM 1861 O O . GLY A 1 231 ? 27.698 -2.098 -4.784 1.00 85.75 231 GLY A O 1
ATOM 1862 N N . LYS A 1 232 ? 28.036 -4.162 -3.973 1.00 89.62 232 LYS A N 1
ATOM 1863 C CA . LYS A 1 232 ? 28.560 -4.712 -5.226 1.00 89.62 232 LYS A CA 1
ATOM 1864 C C . LYS A 1 232 ? 27.428 -4.995 -6.205 1.00 89.62 232 LYS A C 1
ATOM 1866 O O . LYS A 1 232 ? 26.320 -5.369 -5.816 1.00 89.62 232 LYS A O 1
ATOM 1871 N N . GLN A 1 233 ? 27.715 -4.806 -7.488 1.00 93.06 233 GLN A N 1
ATOM 1872 C CA . GLN A 1 233 ? 26.796 -5.176 -8.553 1.00 93.06 233 GLN A CA 1
ATOM 1873 C C . GLN A 1 233 ? 27.045 -6.625 -8.972 1.00 93.06 233 GLN A C 1
ATOM 1875 O O . GLN A 1 233 ? 28.137 -6.965 -9.416 1.00 93.06 233 GLN A O 1
ATOM 1880 N N . GLU A 1 234 ? 26.010 -7.451 -8.889 1.00 94.44 234 GLU A N 1
ATOM 1881 C CA . GLU A 1 234 ? 26.020 -8.840 -9.340 1.00 94.44 234 GLU A CA 1
ATOM 1882 C C . GLU A 1 234 ? 25.160 -9.012 -10.594 1.00 94.44 234 GLU A C 1
ATOM 1884 O O . GLU A 1 234 ? 24.272 -8.202 -10.885 1.00 94.44 234 GLU A O 1
ATOM 1889 N N . THR A 1 235 ? 25.455 -10.054 -11.371 1.00 96.00 235 THR A N 1
ATOM 1890 C CA . THR A 1 235 ? 24.781 -10.348 -12.639 1.00 96.00 235 THR A CA 1
ATOM 1891 C C . THR A 1 235 ? 24.072 -11.692 -12.549 1.00 96.00 235 THR A C 1
ATOM 1893 O O . THR A 1 235 ? 24.708 -12.719 -12.359 1.00 96.00 235 THR A O 1
ATOM 1896 N N . PHE A 1 236 ? 22.754 -11.676 -12.738 1.00 96.19 236 PHE A N 1
ATOM 1897 C CA . PHE A 1 236 ? 21.886 -12.843 -12.652 1.00 96.19 236 PHE A CA 1
ATOM 1898 C C . PHE A 1 236 ? 21.325 -13.205 -14.021 1.00 96.19 236 PHE A C 1
ATOM 1900 O O . PHE A 1 236 ? 20.631 -12.411 -14.667 1.00 96.19 236 PHE A O 1
ATOM 1907 N N . GLU A 1 237 ? 21.586 -14.426 -14.458 1.00 96.56 237 GLU A N 1
ATOM 1908 C CA . GLU A 1 237 ? 20.922 -15.024 -15.611 1.00 96.56 237 GLU A CA 1
ATOM 1909 C C . GLU A 1 237 ? 19.425 -15.188 -15.329 1.00 96.56 237 GLU A C 1
ATOM 1911 O O . GLU A 1 237 ? 19.047 -15.512 -14.210 1.00 96.56 237 GLU A O 1
ATOM 1916 N N . ILE A 1 238 ? 18.550 -14.941 -16.310 1.00 96.12 238 ILE A N 1
ATOM 1917 C CA . ILE A 1 238 ? 17.089 -14.987 -16.115 1.00 96.12 238 ILE A CA 1
ATOM 1918 C C . ILE A 1 238 ? 16.467 -15.958 -17.110 1.00 96.12 238 ILE A C 1
ATOM 1920 O O . ILE A 1 238 ? 16.565 -15.751 -18.322 1.00 96.12 238 ILE A O 1
ATOM 1924 N N . ARG A 1 239 ? 15.785 -16.991 -16.606 1.00 95.69 239 ARG A N 1
ATOM 1925 C CA . ARG A 1 239 ? 15.059 -17.963 -17.432 1.00 95.69 239 ARG A CA 1
ATOM 1926 C C . ARG A 1 239 ? 13.781 -17.350 -18.010 1.00 95.69 239 ARG A C 1
ATOM 1928 O O . ARG A 1 239 ? 13.101 -16.536 -17.384 1.00 95.69 239 ARG A O 1
ATOM 1935 N N . MET A 1 240 ? 13.456 -17.762 -19.229 1.00 94.94 240 MET A N 1
ATOM 1936 C CA . MET A 1 240 ? 12.262 -17.351 -19.963 1.00 94.94 240 MET A CA 1
ATOM 1937 C C . MET A 1 240 ? 11.354 -18.555 -20.179 1.00 94.94 240 MET A C 1
ATOM 1939 O O . MET A 1 240 ? 11.831 -19.635 -20.522 1.00 94.94 240 MET A O 1
ATOM 1943 N N . VAL A 1 241 ? 10.045 -18.355 -20.080 1.00 94.19 241 VAL A N 1
ATOM 1944 C CA . VAL A 1 241 ? 9.037 -19.364 -20.432 1.00 94.19 241 VAL A CA 1
ATOM 1945 C C . VAL A 1 241 ? 8.075 -18.826 -21.479 1.00 94.19 241 VAL A C 1
ATOM 1947 O O . VAL A 1 241 ? 7.973 -17.615 -21.695 1.00 94.19 241 VAL A O 1
ATOM 1950 N N . ARG A 1 242 ? 7.374 -19.739 -22.148 1.00 93.44 242 ARG A N 1
ATOM 1951 C CA . ARG A 1 242 ? 6.265 -19.454 -23.055 1.00 93.44 242 ARG A CA 1
ATOM 1952 C C . ARG A 1 242 ? 5.031 -20.186 -22.566 1.00 93.44 242 ARG A C 1
ATOM 1954 O O . ARG A 1 242 ? 5.098 -21.386 -22.329 1.00 93.44 242 ARG A O 1
ATOM 1961 N N . CYS A 1 243 ? 3.920 -19.470 -22.448 1.00 91.19 243 CYS A N 1
ATOM 1962 C CA . CYS A 1 243 ? 2.622 -20.105 -22.261 1.00 91.19 243 CYS A CA 1
ATOM 1963 C C . CYS A 1 243 ? 2.237 -20.858 -23.540 1.00 91.19 243 CYS A C 1
ATOM 1965 O O . CYS A 1 243 ? 2.212 -20.256 -24.615 1.00 91.19 243 CYS A O 1
ATOM 1967 N N . GLU A 1 244 ? 1.910 -22.140 -23.420 1.00 90.88 244 GLU A N 1
ATOM 1968 C CA . GLU A 1 244 ? 1.508 -22.979 -24.557 1.00 90.88 244 GLU A CA 1
ATOM 1969 C C . GLU A 1 244 ? 0.164 -22.544 -25.145 1.00 90.88 244 GLU A C 1
ATOM 1971 O O . GLU A 1 244 ? -0.025 -22.604 -26.354 1.00 90.88 244 GLU A O 1
ATOM 1976 N N . ASN A 1 245 ? -0.734 -22.009 -24.313 1.00 89.88 245 ASN A N 1
ATOM 1977 C CA . ASN A 1 245 ? -2.063 -21.591 -24.748 1.00 89.88 245 ASN A CA 1
ATOM 1978 C C . ASN A 1 245 ? -2.059 -20.248 -25.504 1.00 89.88 245 ASN A C 1
ATOM 1980 O O . ASN A 1 245 ? -2.563 -20.146 -26.616 1.00 89.88 245 ASN A O 1
ATOM 1984 N N . CYS A 1 246 ? -1.490 -19.184 -24.921 1.00 88.81 246 CYS A N 1
ATOM 1985 C CA . CYS A 1 246 ? -1.526 -17.851 -25.546 1.00 88.81 246 CYS A CA 1
ATOM 1986 C C . CYS A 1 246 ? -0.268 -17.492 -26.359 1.00 88.81 246 CYS A C 1
ATOM 1988 O O . CYS A 1 246 ? -0.214 -16.420 -26.983 1.00 88.81 246 CYS A O 1
ATOM 1990 N N . GLY A 1 247 ? 0.759 -18.347 -26.319 1.00 89.50 247 GLY A N 1
ATOM 1991 C CA . GLY A 1 247 ? 2.053 -18.153 -26.977 1.00 89.50 247 GLY A CA 1
ATOM 1992 C C . GLY A 1 247 ? 2.917 -17.043 -26.371 1.00 89.50 247 GLY A C 1
ATOM 1993 O O . GLY A 1 247 ? 3.998 -16.751 -26.887 1.00 89.50 247 GLY A O 1
ATOM 1994 N N . GLN A 1 248 ? 2.461 -16.391 -25.297 1.00 89.81 248 GLN A N 1
ATOM 1995 C CA . GLN A 1 248 ? 3.161 -15.258 -24.702 1.00 89.81 248 GLN A CA 1
ATOM 1996 C C . GLN A 1 248 ? 4.443 -15.725 -24.009 1.00 89.81 248 GLN A C 1
ATOM 1998 O O . GLN A 1 248 ? 4.424 -16.663 -23.212 1.00 89.81 248 GLN A O 1
ATOM 2003 N N . LYS A 1 249 ? 5.558 -15.049 -24.312 1.00 92.00 249 LYS A N 1
ATOM 2004 C CA . LYS A 1 249 ? 6.839 -15.233 -23.623 1.00 92.00 249 LYS A CA 1
ATOM 2005 C C . LYS A 1 249 ? 6.969 -14.242 -22.470 1.00 92.00 249 LYS A C 1
ATOM 2007 O O . LYS A 1 249 ? 6.668 -13.057 -22.651 1.00 92.00 249 LYS A O 1
ATOM 2012 N N . PHE A 1 250 ? 7.469 -14.709 -21.332 1.00 91.44 250 PHE A N 1
ATOM 2013 C CA . PHE A 1 250 ? 7.707 -13.885 -20.148 1.00 91.44 250 PHE A CA 1
ATOM 2014 C C . PHE A 1 250 ? 8.874 -14.416 -19.300 1.00 91.44 250 PHE A C 1
ATOM 2016 O O . PHE A 1 250 ? 9.336 -15.544 -19.483 1.00 91.44 250 PHE A O 1
ATOM 2023 N N . SER A 1 251 ? 9.399 -13.552 -18.431 1.00 93.19 251 SER A N 1
ATOM 2024 C CA . SER A 1 251 ? 10.585 -13.823 -17.601 1.00 93.19 251 SER A CA 1
ATOM 2025 C C . SER A 1 251 ? 10.191 -14.449 -16.266 1.00 93.19 251 SER A C 1
ATOM 2027 O O . SER A 1 251 ? 9.168 -14.055 -15.711 1.00 93.19 251 SER A O 1
ATOM 2029 N N . LEU A 1 252 ? 11.020 -15.341 -15.723 1.00 93.81 252 LEU A N 1
ATOM 2030 C CA . LEU A 1 252 ? 10.887 -15.874 -14.364 1.00 93.81 252 LEU A CA 1
ATOM 2031 C C . LEU A 1 252 ? 11.980 -15.275 -13.475 1.00 93.81 252 LEU A C 1
ATOM 2033 O O . LEU A 1 252 ? 13.162 -15.533 -13.691 1.00 93.81 252 LEU A O 1
ATOM 2037 N N . LEU A 1 253 ? 11.593 -14.438 -12.516 1.00 94.25 253 LEU A N 1
ATOM 2038 C CA . LEU A 1 253 ? 12.500 -13.770 -11.585 1.00 94.25 253 LEU A CA 1
ATOM 2039 C C . LEU A 1 253 ? 12.387 -14.400 -10.185 1.00 94.25 253 LEU A C 1
ATOM 2041 O O . LEU A 1 253 ? 11.266 -14.615 -9.726 1.00 94.25 253 LEU A O 1
ATOM 2045 N N . PRO A 1 254 ? 13.504 -14.648 -9.484 1.00 95.75 254 PRO A N 1
ATOM 2046 C CA . PRO A 1 254 ? 13.468 -15.050 -8.080 1.00 95.75 254 PRO A CA 1
ATOM 2047 C C . PRO A 1 254 ? 13.001 -13.890 -7.183 1.00 95.75 254 PRO A C 1
ATOM 2049 O O . PRO A 1 254 ? 13.186 -12.717 -7.520 1.00 95.75 254 PRO A O 1
ATOM 2052 N N . SER A 1 255 ? 12.417 -14.201 -6.024 1.00 94.75 255 SER A N 1
ATOM 2053 C CA . SER A 1 255 ? 11.762 -13.221 -5.143 1.00 94.75 255 SER A CA 1
ATOM 2054 C C . SER A 1 255 ? 12.676 -12.144 -4.562 1.00 94.75 255 SER A C 1
ATOM 2056 O O . SER A 1 255 ? 12.188 -11.042 -4.292 1.00 94.75 255 SER A O 1
ATOM 2058 N N . PHE A 1 256 ? 13.980 -12.400 -4.428 1.00 94.56 256 PHE A N 1
ATOM 2059 C CA . PHE A 1 256 ? 14.953 -11.382 -4.011 1.00 94.56 256 PHE A CA 1
ATOM 2060 C C . PHE A 1 256 ? 15.253 -10.336 -5.106 1.00 94.56 256 PHE A C 1
ATOM 2062 O O . PHE A 1 256 ? 15.751 -9.247 -4.816 1.00 94.56 256 PHE A O 1
ATOM 2069 N N . LEU A 1 257 ? 14.892 -10.608 -6.369 1.00 93.94 257 LEU A N 1
ATOM 2070 C CA . LEU A 1 257 ? 15.026 -9.657 -7.471 1.00 93.94 257 LEU A CA 1
ATOM 2071 C C . LEU A 1 257 ? 13.704 -8.914 -7.714 1.00 93.94 257 LEU A C 1
ATOM 2073 O O . LEU A 1 257 ? 12.740 -9.485 -8.236 1.00 93.94 257 LEU A O 1
ATOM 2077 N N . PRO A 1 258 ? 13.633 -7.607 -7.409 1.00 89.19 258 PRO A N 1
ATOM 2078 C CA . PRO A 1 258 ? 12.421 -6.841 -7.637 1.00 89.19 258 PRO A CA 1
ATOM 2079 C C . PRO A 1 258 ? 12.184 -6.603 -9.132 1.00 89.19 258 PRO A C 1
ATOM 2081 O O . PRO A 1 258 ? 13.112 -6.424 -9.940 1.00 89.19 258 PRO A O 1
ATOM 2084 N N . ARG A 1 259 ? 10.900 -6.523 -9.494 1.00 83.06 259 ARG A N 1
ATOM 2085 C CA . ARG A 1 259 ? 10.452 -6.091 -10.822 1.00 83.06 259 ARG A CA 1
ATOM 2086 C C . ARG A 1 259 ? 11.039 -4.709 -11.122 1.00 83.06 259 ARG A C 1
ATOM 2088 O O . ARG A 1 259 ? 10.931 -3.786 -10.324 1.00 83.06 259 ARG A O 1
ATOM 2095 N N . GLU A 1 260 ? 11.694 -4.572 -12.273 1.00 77.50 260 GLU A N 1
ATOM 2096 C CA . GLU A 1 260 ? 12.114 -3.284 -12.856 1.00 77.50 260 GLU A CA 1
ATOM 2097 C C . GLU A 1 260 ? 13.131 -2.433 -12.061 1.00 77.50 260 GLU A C 1
ATOM 2099 O O . GLU A 1 260 ? 13.624 -1.445 -12.597 1.00 77.50 260 GLU A O 1
ATOM 2104 N N . LYS A 1 261 ? 13.554 -2.817 -10.846 1.00 83.75 261 LYS A N 1
ATOM 2105 C CA . LYS A 1 261 ? 14.581 -2.087 -10.064 1.00 83.75 261 LYS A CA 1
ATOM 2106 C C . LYS A 1 261 ? 15.960 -2.746 -10.109 1.00 83.75 261 LYS A C 1
ATOM 2108 O O . LYS A 1 261 ? 16.055 -3.960 -10.145 1.00 83.75 261 LYS A O 1
ATOM 2113 N N . ASN A 1 262 ? 17.030 -1.961 -10.090 1.00 87.38 262 ASN A N 1
ATOM 2114 C CA . ASN A 1 262 ? 18.405 -2.485 -10.137 1.00 87.38 262 ASN A CA 1
ATOM 2115 C C . ASN A 1 262 ? 19.034 -2.660 -8.745 1.00 87.38 262 ASN A C 1
ATOM 2117 O O . ASN A 1 262 ? 20.248 -2.767 -8.649 1.00 87.38 262 ASN A O 1
ATOM 2121 N N . PHE A 1 263 ? 18.229 -2.655 -7.684 1.00 91.25 263 PHE A N 1
ATOM 2122 C CA . PHE A 1 263 ? 18.668 -2.907 -6.313 1.00 91.25 263 PHE A CA 1
ATOM 2123 C C . PHE A 1 263 ? 18.077 -4.224 -5.840 1.00 91.25 263 PHE A C 1
ATOM 2125 O O . PHE A 1 263 ? 16.957 -4.555 -6.231 1.00 91.25 263 PHE A O 1
ATOM 2132 N N . ASP A 1 264 ? 18.824 -4.942 -5.013 1.00 91.44 264 ASP A N 1
ATOM 2133 C CA . ASP A 1 264 ? 18.316 -6.095 -4.289 1.00 91.44 264 ASP A CA 1
ATOM 2134 C C . ASP A 1 264 ? 17.119 -5.678 -3.432 1.00 91.44 264 ASP A C 1
ATOM 2136 O O . ASP A 1 264 ? 17.063 -4.565 -2.889 1.00 91.44 264 ASP A O 1
ATOM 2140 N N . ILE A 1 265 ? 16.119 -6.548 -3.350 1.00 93.25 265 ILE A N 1
ATOM 2141 C CA . ILE A 1 265 ? 14.856 -6.168 -2.735 1.00 93.25 265 ILE A CA 1
ATOM 2142 C C . ILE A 1 265 ? 14.985 -5.894 -1.239 1.00 93.25 265 ILE A C 1
ATOM 2144 O O . ILE A 1 265 ? 14.241 -5.071 -0.708 1.00 93.25 265 ILE A O 1
ATOM 2148 N N . ASP A 1 266 ? 15.943 -6.511 -0.556 1.00 91.69 266 ASP A N 1
ATOM 2149 C CA . ASP A 1 266 ? 16.120 -6.295 0.872 1.00 91.69 266 ASP A CA 1
ATOM 2150 C C . ASP A 1 266 ? 16.773 -4.939 1.161 1.00 91.69 266 ASP A C 1
ATOM 2152 O O . ASP A 1 266 ? 16.521 -4.358 2.217 1.00 91.69 266 ASP A O 1
ATOM 2156 N N . VAL A 1 267 ? 17.555 -4.384 0.225 1.00 91.69 267 VAL A N 1
ATOM 2157 C CA . VAL A 1 267 ? 18.023 -2.987 0.306 1.00 91.69 267 VAL A CA 1
ATOM 2158 C C . VAL A 1 267 ? 16.819 -2.047 0.326 1.00 91.69 267 VAL A C 1
ATOM 2160 O O . VAL A 1 267 ? 16.719 -1.171 1.188 1.00 91.69 267 VAL A O 1
ATOM 2163 N N . ILE A 1 268 ? 15.873 -2.268 -0.594 1.00 92.44 268 ILE A N 1
ATOM 2164 C CA . ILE A 1 268 ? 14.630 -1.493 -0.679 1.00 92.44 268 ILE A CA 1
ATOM 2165 C C . ILE A 1 268 ? 13.799 -1.702 0.591 1.00 92.44 268 ILE A C 1
ATOM 2167 O O . ILE A 1 268 ? 13.381 -0.733 1.225 1.00 92.44 268 ILE A O 1
ATOM 2171 N N . GLY A 1 269 ? 13.610 -2.959 0.997 1.00 92.94 269 GLY A N 1
ATOM 2172 C CA . GLY A 1 269 ? 12.842 -3.345 2.173 1.00 92.94 269 GLY A CA 1
ATOM 2173 C C . GLY A 1 269 ? 13.372 -2.695 3.446 1.00 92.94 269 GLY A C 1
ATOM 2174 O O . GLY A 1 269 ? 12.614 -2.038 4.156 1.00 92.94 269 GLY A O 1
ATOM 2175 N N . ASN A 1 270 ? 14.671 -2.798 3.724 1.00 92.06 270 ASN A N 1
ATOM 2176 C CA . ASN A 1 270 ? 15.276 -2.200 4.915 1.00 92.06 270 ASN A CA 1
ATOM 2177 C C . ASN A 1 270 ? 15.092 -0.680 4.952 1.00 92.06 270 ASN A C 1
ATOM 2179 O O . ASN A 1 270 ? 14.711 -0.129 5.989 1.00 92.06 270 ASN A O 1
ATOM 2183 N N . LEU A 1 271 ? 15.295 -0.004 3.819 1.00 92.62 271 LEU A N 1
ATOM 2184 C CA . LEU A 1 271 ? 15.090 1.438 3.725 1.00 92.62 271 LEU A CA 1
ATOM 2185 C C . LEU A 1 271 ? 13.621 1.807 3.984 1.00 92.62 271 LEU A C 1
ATOM 2187 O O . LEU A 1 271 ? 13.338 2.655 4.833 1.00 92.62 271 LEU A O 1
ATOM 2191 N N . CYS A 1 272 ? 12.681 1.138 3.313 1.00 92.31 272 CYS A N 1
ATOM 2192 C CA . CYS A 1 272 ? 11.246 1.369 3.472 1.00 92.31 272 CYS A CA 1
ATOM 2193 C C . CYS A 1 272 ? 10.756 1.065 4.897 1.00 92.31 272 CYS A C 1
ATOM 2195 O O . CYS A 1 272 ? 10.021 1.865 5.476 1.00 92.31 272 CYS A O 1
ATOM 2197 N N . ARG A 1 273 ? 11.208 -0.035 5.511 1.00 93.44 273 ARG A N 1
ATOM 2198 C CA . ARG A 1 273 ? 10.891 -0.384 6.905 1.00 93.44 273 ARG A CA 1
ATOM 2199 C C . ARG A 1 273 ? 11.319 0.728 7.859 1.00 93.44 273 ARG A C 1
ATOM 2201 O O . ARG A 1 273 ? 10.526 1.149 8.701 1.00 93.44 273 ARG A O 1
ATOM 2208 N N . ASN A 1 274 ? 12.537 1.238 7.695 1.00 91.75 274 ASN A N 1
ATOM 2209 C CA . ASN A 1 274 ? 13.058 2.336 8.507 1.00 91.75 274 ASN A CA 1
ATOM 2210 C C . ASN A 1 274 ? 12.260 3.626 8.316 1.00 91.75 274 ASN A C 1
ATOM 2212 O O . ASN A 1 274 ? 11.919 4.301 9.287 1.00 91.75 274 ASN A O 1
ATOM 2216 N N . MET A 1 275 ? 11.882 3.937 7.081 1.00 91.69 275 MET A N 1
ATOM 2217 C CA . MET A 1 275 ? 11.087 5.126 6.792 1.00 91.69 275 MET A CA 1
ATOM 2218 C C . MET A 1 275 ? 9.673 5.074 7.370 1.00 91.69 275 MET A C 1
ATOM 2220 O O . MET A 1 275 ? 9.219 6.071 7.940 1.00 91.69 275 MET A O 1
ATOM 2224 N N . PHE A 1 276 ? 8.975 3.950 7.202 1.00 92.06 276 PHE A N 1
ATOM 2225 C CA . PHE A 1 276 ? 7.545 3.853 7.496 1.00 92.06 276 PHE A CA 1
ATOM 2226 C C . PHE A 1 276 ? 7.242 3.410 8.926 1.00 92.06 276 PHE A C 1
ATOM 2228 O O . PHE A 1 276 ? 6.258 3.863 9.504 1.00 92.06 276 PHE A O 1
ATOM 2235 N N . LEU A 1 277 ? 8.070 2.540 9.513 1.00 89.62 277 LEU A N 1
ATOM 2236 C CA . LEU A 1 277 ? 7.833 2.014 10.862 1.00 89.62 277 LEU A CA 1
ATOM 2237 C C . LEU A 1 277 ? 8.706 2.696 11.917 1.00 89.62 277 LEU A C 1
ATOM 2239 O O . LEU A 1 277 ? 8.230 2.945 13.023 1.00 89.62 277 LEU A O 1
ATOM 2243 N N . PHE A 1 278 ? 9.944 3.052 11.566 1.00 87.88 278 PHE A N 1
ATOM 2244 C CA . PHE A 1 278 ? 10.906 3.673 12.485 1.00 87.88 278 PHE A CA 1
ATOM 2245 C C . PHE A 1 278 ? 11.063 5.185 12.293 1.00 87.88 278 PHE A C 1
ATOM 2247 O O . PHE A 1 278 ? 11.960 5.785 12.874 1.00 87.88 278 PHE A O 1
ATOM 2254 N N . GLN A 1 279 ? 10.159 5.814 11.535 1.00 86.06 279 GLN A N 1
ATOM 2255 C CA . GLN A 1 279 ? 10.067 7.273 11.430 1.00 86.06 279 GLN A CA 1
ATOM 2256 C C . GLN A 1 279 ? 11.362 7.923 10.937 1.00 86.06 279 GLN A C 1
ATOM 2258 O O . GLN A 1 279 ? 11.766 8.979 11.412 1.00 86.06 279 GLN A O 1
ATOM 2263 N N . LEU A 1 280 ? 12.043 7.297 9.980 1.00 90.25 280 LEU A N 1
ATOM 2264 C CA . LEU A 1 280 ? 13.204 7.905 9.346 1.00 90.25 280 LEU A CA 1
ATOM 2265 C C . LEU A 1 280 ? 12.753 8.868 8.234 1.00 90.25 280 LEU A C 1
ATOM 2267 O O . LEU A 1 280 ? 11.888 8.531 7.417 1.00 90.25 280 LEU A O 1
ATOM 2271 N N . SER A 1 281 ? 13.333 10.069 8.178 1.00 90.06 281 SER A N 1
ATOM 2272 C CA . SER A 1 281 ? 13.075 11.015 7.084 1.00 90.06 281 SER A CA 1
ATOM 2273 C C . SER A 1 281 ? 13.716 10.523 5.782 1.00 90.06 281 SER A C 1
ATOM 2275 O O . SER A 1 281 ? 14.632 9.706 5.812 1.00 90.06 281 SER A O 1
ATOM 2277 N N . THR A 1 282 ? 13.307 11.047 4.623 1.00 88.81 282 THR A N 1
ATOM 2278 C CA . THR A 1 282 ? 13.949 10.704 3.336 1.00 88.81 282 THR A CA 1
ATOM 2279 C C . THR A 1 282 ? 15.444 11.046 3.331 1.00 88.81 282 THR A C 1
ATOM 2281 O O . THR A 1 282 ? 16.245 10.316 2.753 1.00 88.81 282 THR A O 1
ATOM 2284 N N . ARG A 1 283 ? 15.841 12.140 4.002 1.00 88.31 283 ARG A N 1
ATOM 2285 C CA . ARG A 1 283 ? 17.257 12.509 4.171 1.00 88.31 283 ARG A CA 1
ATOM 2286 C C . ARG A 1 283 ? 17.985 11.522 5.082 1.00 88.31 283 ARG A C 1
ATOM 2288 O O . ARG A 1 283 ? 19.063 11.074 4.716 1.00 88.31 283 ARG A O 1
ATOM 2295 N N . GLY A 1 284 ? 17.379 11.145 6.210 1.00 89.00 284 GLY A N 1
ATOM 2296 C CA . GLY A 1 284 ? 17.939 10.137 7.113 1.00 89.00 284 GLY A CA 1
ATOM 2297 C C . GLY A 1 284 ? 18.063 8.767 6.445 1.00 89.00 284 GLY A C 1
ATOM 2298 O O . GLY A 1 284 ? 19.085 8.106 6.567 1.00 89.00 284 GLY A O 1
ATOM 2299 N N . ALA A 1 285 ? 17.066 8.370 5.654 1.00 89.06 285 ALA A N 1
ATOM 2300 C CA . ALA A 1 285 ? 17.087 7.134 4.878 1.00 89.06 285 ALA A CA 1
ATOM 2301 C C . ALA A 1 285 ? 18.209 7.125 3.844 1.00 89.06 285 ALA A C 1
ATOM 2303 O O . ALA A 1 285 ? 18.926 6.135 3.737 1.00 89.06 285 ALA A O 1
ATOM 2304 N N . LEU A 1 286 ? 18.409 8.238 3.135 1.00 88.56 286 LEU A N 1
ATOM 2305 C CA . LEU A 1 286 ? 19.525 8.385 2.209 1.00 88.56 286 LEU A CA 1
ATOM 2306 C C . LEU A 1 286 ? 20.875 8.318 2.941 1.00 88.56 286 LEU A C 1
ATOM 2308 O O . LEU A 1 286 ? 21.762 7.590 2.503 1.00 88.56 286 LEU A O 1
ATOM 2312 N N . ALA A 1 287 ? 21.010 9.011 4.076 1.00 87.12 287 ALA A N 1
ATOM 2313 C CA . ALA A 1 287 ? 22.220 8.981 4.896 1.00 87.12 287 ALA A CA 1
ATOM 2314 C C . ALA A 1 287 ? 22.545 7.562 5.391 1.00 87.12 287 ALA A C 1
ATOM 2316 O O . ALA A 1 287 ? 23.689 7.132 5.288 1.00 87.12 287 ALA A O 1
ATOM 2317 N N . ASN A 1 288 ? 21.540 6.786 5.806 1.00 85.25 288 ASN A N 1
ATOM 2318 C CA . ASN A 1 288 ? 21.734 5.395 6.225 1.00 85.25 288 ASN A CA 1
ATOM 2319 C C . ASN A 1 288 ? 22.264 4.493 5.100 1.00 85.25 288 ASN A C 1
ATOM 2321 O O . ASN A 1 288 ? 22.936 3.505 5.381 1.00 85.25 288 ASN A O 1
ATOM 2325 N N . THR A 1 289 ? 22.015 4.826 3.829 1.00 84.44 289 THR A N 1
ATOM 2326 C CA . THR A 1 289 ? 22.589 4.063 2.705 1.00 84.44 289 THR A CA 1
ATOM 2327 C C . THR A 1 289 ? 24.061 4.365 2.452 1.00 84.44 289 THR A C 1
ATOM 2329 O O . THR A 1 289 ? 24.694 3.635 1.695 1.00 84.44 289 THR A O 1
ATOM 2332 N N . ALA A 1 290 ? 24.643 5.388 3.088 1.00 78.56 290 ALA A N 1
ATOM 2333 C CA . ALA A 1 290 ? 26.067 5.692 2.951 1.00 78.56 290 ALA A CA 1
ATOM 2334 C C . ALA A 1 290 ? 26.961 4.526 3.409 1.00 78.56 290 ALA A C 1
ATOM 2336 O O . ALA A 1 290 ? 28.029 4.326 2.837 1.00 78.56 290 ALA A O 1
ATOM 2337 N N . LEU A 1 291 ? 26.479 3.712 4.356 1.00 72.25 291 LEU A N 1
ATOM 2338 C CA . LEU A 1 291 ? 27.158 2.506 4.843 1.00 72.25 291 LEU A CA 1
ATOM 2339 C C . LEU A 1 291 ? 27.287 1.397 3.780 1.00 72.25 291 LEU A C 1
ATOM 2341 O O . LEU A 1 291 ? 28.033 0.448 3.982 1.00 72.25 291 LEU A O 1
ATOM 2345 N N . MET A 1 292 ? 26.592 1.511 2.642 1.00 70.06 292 MET A N 1
ATOM 2346 C CA . MET A 1 292 ? 26.678 0.556 1.529 1.00 70.06 292 MET A CA 1
ATOM 2347 C C . MET A 1 292 ? 27.853 0.823 0.568 1.00 70.06 292 MET A C 1
ATOM 2349 O O . MET A 1 292 ? 27.994 0.118 -0.430 1.00 70.06 292 MET A O 1
ATOM 2353 N N . GLY A 1 293 ? 28.664 1.861 0.798 1.00 76.56 293 GLY A N 1
ATOM 2354 C CA . GLY A 1 293 ? 29.795 2.197 -0.073 1.00 76.56 293 GLY A CA 1
ATOM 2355 C C . GLY A 1 293 ? 29.370 2.630 -1.484 1.00 76.56 293 GLY A C 1
ATOM 2356 O O . GLY A 1 293 ? 28.460 3.446 -1.655 1.00 76.56 293 GLY A O 1
ATOM 2357 N N . GLU A 1 294 ? 30.037 2.107 -2.516 1.00 71.62 294 GLU A N 1
ATOM 2358 C CA . GLU A 1 294 ? 29.840 2.526 -3.916 1.00 71.62 294 GLU A CA 1
ATOM 2359 C C . GLU A 1 294 ? 28.431 2.238 -4.463 1.00 71.62 294 GLU A C 1
ATOM 2361 O O . GLU A 1 294 ? 27.910 3.012 -5.277 1.00 71.62 294 GLU A O 1
ATOM 2366 N N . GLY A 1 295 ? 27.779 1.183 -3.964 1.00 73.50 295 GLY A N 1
ATOM 2367 C CA . GLY A 1 295 ? 26.410 0.790 -4.314 1.00 73.50 295 GLY A CA 1
ATOM 2368 C C . GLY A 1 295 ? 25.313 1.530 -3.551 1.00 73.50 295 GLY A C 1
ATOM 2369 O O . GLY A 1 295 ? 24.153 1.119 -3.589 1.00 73.50 295 GLY A O 1
ATOM 2370 N N . ARG A 1 296 ? 25.643 2.611 -2.836 1.00 84.25 296 ARG A N 1
ATOM 2371 C CA . ARG A 1 296 ? 24.656 3.402 -2.092 1.00 84.25 296 ARG A CA 1
ATOM 2372 C C . ARG A 1 296 ? 23.568 3.987 -2.988 1.00 84.25 296 ARG A C 1
ATOM 2374 O O . ARG A 1 296 ? 23.780 4.309 -4.161 1.00 84.25 296 ARG A O 1
ATOM 2381 N N . VAL A 1 297 ? 22.402 4.234 -2.397 1.00 87.31 297 VAL A N 1
ATOM 2382 C CA . VAL A 1 297 ? 21.347 5.011 -3.052 1.00 87.31 297 VAL A CA 1
ATOM 2383 C C . VAL A 1 297 ? 21.830 6.458 -3.164 1.00 87.31 297 VAL A C 1
ATOM 2385 O O . VAL A 1 297 ? 22.122 7.103 -2.166 1.00 87.31 297 VAL A O 1
ATOM 2388 N N . LYS A 1 298 ? 21.944 6.979 -4.391 1.00 85.44 298 LYS A N 1
ATOM 2389 C CA . LYS A 1 298 ? 22.522 8.317 -4.642 1.00 85.44 298 LYS A CA 1
ATOM 2390 C C . LYS A 1 298 ? 21.487 9.441 -4.736 1.00 85.44 298 LYS A C 1
ATOM 2392 O O . LYS A 1 298 ? 21.857 10.608 -4.741 1.00 85.44 298 LYS A O 1
ATOM 2397 N N . SER A 1 299 ? 20.197 9.117 -4.835 1.00 87.12 299 SER A N 1
ATOM 2398 C CA . SER A 1 299 ? 19.151 10.102 -5.130 1.00 87.12 299 SER A CA 1
ATOM 2399 C C . SER A 1 299 ? 17.920 9.939 -4.248 1.00 87.12 299 SER A C 1
ATOM 2401 O O . SER A 1 299 ? 17.394 8.838 -4.080 1.00 87.12 299 SER A O 1
ATOM 2403 N N . LYS A 1 300 ? 17.396 11.074 -3.770 1.00 88.12 300 LYS A N 1
ATOM 2404 C CA . LYS A 1 300 ? 16.086 11.154 -3.104 1.00 88.12 300 LYS A CA 1
ATOM 2405 C C . LYS A 1 300 ? 14.959 10.700 -4.032 1.00 88.12 300 LYS A C 1
ATOM 2407 O O . LYS A 1 300 ? 14.016 10.069 -3.568 1.00 88.12 300 LYS A O 1
ATOM 2412 N N . GLN A 1 301 ? 15.071 10.964 -5.337 1.00 86.06 301 GLN A N 1
ATOM 2413 C CA . GLN A 1 301 ? 14.065 10.549 -6.316 1.00 86.06 301 GLN A CA 1
ATOM 2414 C C . GLN A 1 301 ? 13.927 9.025 -6.368 1.00 86.06 301 GLN A C 1
ATOM 2416 O O . GLN A 1 301 ? 12.820 8.516 -6.508 1.00 86.06 301 GLN A O 1
ATOM 2421 N N . THR A 1 302 ? 15.022 8.281 -6.189 1.00 88.38 302 THR A N 1
ATOM 2422 C CA . THR A 1 302 ? 14.975 6.815 -6.100 1.00 88.38 302 THR A CA 1
ATOM 2423 C C . THR A 1 302 ? 14.131 6.359 -4.912 1.00 88.38 302 THR A C 1
ATOM 2425 O O . THR A 1 302 ? 13.296 5.472 -5.068 1.00 88.38 302 THR A O 1
ATOM 2428 N N . ILE A 1 303 ? 14.282 7.012 -3.757 1.00 90.25 303 ILE A N 1
ATOM 2429 C CA . ILE A 1 303 ? 13.478 6.723 -2.564 1.00 90.25 303 ILE A CA 1
ATOM 2430 C C . ILE A 1 303 ? 12.004 7.057 -2.817 1.00 90.25 303 ILE A C 1
ATOM 2432 O O . ILE A 1 303 ? 11.140 6.228 -2.550 1.00 90.25 303 ILE A O 1
ATOM 2436 N N . PHE A 1 304 ? 11.698 8.220 -3.399 1.00 89.38 304 PHE A N 1
ATOM 2437 C CA . PHE A 1 304 ? 10.324 8.572 -3.780 1.00 89.38 304 PHE A CA 1
ATOM 2438 C C . PHE A 1 304 ? 9.714 7.557 -4.755 1.00 89.38 304 PHE A C 1
ATOM 2440 O O . PHE A 1 304 ? 8.567 7.146 -4.586 1.00 89.38 304 PHE A O 1
ATOM 2447 N N . ASN A 1 305 ? 10.493 7.069 -5.720 1.00 87.12 305 ASN A N 1
ATOM 2448 C CA . ASN A 1 305 ? 10.054 6.014 -6.628 1.00 87.12 305 ASN A CA 1
ATOM 2449 C C . ASN A 1 305 ? 9.745 4.705 -5.882 1.00 87.12 305 ASN A C 1
ATOM 2451 O O . ASN A 1 305 ? 8.858 3.973 -6.313 1.00 87.12 305 ASN A O 1
ATOM 2455 N N . TRP A 1 306 ? 10.443 4.399 -4.784 1.00 90.81 306 TRP A N 1
ATOM 2456 C CA . TRP A 1 306 ? 10.144 3.242 -3.933 1.00 90.81 306 TRP A CA 1
ATOM 2457 C C . TRP A 1 306 ? 8.923 3.461 -3.042 1.00 90.81 306 TRP A C 1
ATOM 2459 O O . TRP A 1 306 ? 8.133 2.539 -2.889 1.00 90.81 306 TRP A O 1
ATOM 2469 N N . ILE A 1 307 ? 8.697 4.673 -2.526 1.00 91.38 307 ILE A N 1
ATOM 2470 C CA . ILE A 1 307 ? 7.445 5.009 -1.824 1.00 91.38 307 ILE A CA 1
ATOM 2471 C C . ILE A 1 307 ? 6.259 4.809 -2.768 1.00 91.38 307 ILE A C 1
ATOM 2473 O O . ILE A 1 307 ? 5.315 4.104 -2.424 1.00 91.38 307 ILE A O 1
ATOM 2477 N N . ARG A 1 308 ? 6.342 5.357 -3.988 1.00 89.81 308 ARG A N 1
ATOM 2478 C CA . ARG A 1 308 ? 5.320 5.149 -5.018 1.00 89.81 308 ARG A CA 1
ATOM 2479 C C . ARG A 1 308 ? 5.130 3.661 -5.300 1.00 89.81 308 ARG A C 1
ATOM 2481 O O . ARG A 1 308 ? 4.003 3.188 -5.297 1.00 89.81 308 ARG A O 1
ATOM 2488 N N . TRP A 1 309 ? 6.217 2.914 -5.473 1.00 87.38 309 TRP A N 1
ATOM 2489 C CA . TRP A 1 309 ? 6.180 1.467 -5.712 1.00 87.38 309 TRP A CA 1
ATOM 2490 C C . TRP A 1 309 ? 5.467 0.688 -4.602 1.00 87.38 309 TRP A C 1
ATOM 2492 O O . TRP A 1 309 ? 4.610 -0.133 -4.901 1.00 87.38 309 TRP A O 1
ATOM 2502 N N . MET A 1 310 ? 5.753 0.998 -3.338 1.00 91.19 310 MET A N 1
ATOM 2503 C CA . MET A 1 310 ? 5.136 0.360 -2.169 1.00 91.19 310 MET A CA 1
ATOM 2504 C C . MET A 1 310 ? 3.682 0.798 -1.935 1.00 91.19 310 MET A C 1
ATOM 2506 O O . MET A 1 310 ? 2.909 0.059 -1.329 1.00 91.19 310 MET A O 1
ATOM 2510 N N . GLY A 1 311 ? 3.326 2.014 -2.356 1.00 91.56 311 GLY A N 1
ATOM 2511 C CA . GLY A 1 311 ? 2.040 2.653 -2.066 1.00 91.56 311 GLY A CA 1
ATOM 2512 C C . GLY A 1 311 ? 1.039 2.669 -3.216 1.00 91.56 311 GLY A C 1
ATOM 2513 O O . GLY A 1 311 ? -0.088 3.118 -3.023 1.00 91.56 311 GLY A O 1
ATOM 2514 N N . THR A 1 312 ? 1.426 2.212 -4.410 1.00 88.19 312 THR A N 1
ATOM 2515 C CA . THR A 1 312 ? 0.539 2.248 -5.585 1.00 88.19 312 THR A CA 1
ATOM 2516 C C . THR A 1 312 ? -0.688 1.371 -5.379 1.00 88.19 312 THR A C 1
ATOM 2518 O O . THR A 1 312 ? -1.803 1.793 -5.684 1.00 88.19 312 THR A O 1
ATOM 2521 N N . HIS A 1 313 ? -0.503 0.178 -4.810 1.00 89.06 313 HIS A N 1
ATOM 2522 C CA . HIS A 1 313 ? -1.621 -0.688 -4.461 1.00 89.06 313 HIS A CA 1
ATOM 2523 C C . HIS A 1 313 ? -2.218 -0.297 -3.120 1.00 89.06 313 HIS A C 1
ATOM 2525 O O . HIS A 1 313 ? -1.520 -0.172 -2.111 1.00 89.06 313 HIS A O 1
ATOM 2531 N N . HIS A 1 314 ? -3.540 -0.164 -3.113 1.00 93.56 314 HIS A N 1
ATOM 2532 C CA . HIS A 1 314 ? -4.299 -0.066 -1.877 1.00 93.56 314 HIS A CA 1
ATOM 2533 C C . HIS A 1 314 ? -4.135 -1.368 -1.059 1.00 93.56 314 HIS A C 1
ATOM 2535 O O . HIS A 1 314 ? -4.146 -2.446 -1.665 1.00 93.56 314 HIS A O 1
ATOM 2541 N N . PRO A 1 315 ? -4.048 -1.316 0.288 1.00 95.81 315 PRO A N 1
ATOM 2542 C CA . PRO A 1 315 ? -3.833 -2.506 1.118 1.00 95.81 315 PRO A CA 1
ATOM 2543 C C . PRO A 1 315 ? -4.817 -3.647 0.850 1.00 95.81 315 PRO A C 1
ATOM 2545 O O . PRO A 1 315 ? -4.391 -4.776 0.625 1.00 95.81 315 PRO A O 1
ATOM 2548 N N . ALA A 1 316 ? -6.116 -3.349 0.757 1.00 95.62 316 ALA A N 1
ATOM 2549 C CA . ALA A 1 316 ? -7.138 -4.331 0.385 1.00 95.62 316 ALA A CA 1
ATOM 2550 C C . ALA A 1 316 ? -6.863 -5.056 -0.945 1.00 95.62 316 ALA A C 1
ATOM 2552 O O . ALA A 1 316 ? -7.043 -6.268 -1.024 1.00 95.62 316 ALA A O 1
ATOM 2553 N N . THR A 1 317 ? -6.396 -4.341 -1.975 1.00 92.25 317 THR A N 1
ATOM 2554 C CA . THR A 1 317 ? -6.089 -4.939 -3.282 1.00 92.25 317 THR A CA 1
ATOM 2555 C C . THR A 1 317 ? -4.940 -5.931 -3.160 1.00 92.25 317 THR A C 1
ATOM 2557 O O . THR A 1 317 ? -5.030 -7.039 -3.684 1.00 92.25 317 THR A O 1
ATOM 2560 N N . LEU A 1 318 ? -3.880 -5.555 -2.440 1.00 91.69 318 LEU A N 1
ATOM 2561 C CA . LEU A 1 318 ? -2.729 -6.425 -2.226 1.00 91.69 318 LEU A CA 1
ATOM 2562 C C . LEU A 1 318 ? -3.101 -7.666 -1.404 1.00 91.69 318 LEU A C 1
ATOM 2564 O O . LEU A 1 318 ? -2.785 -8.778 -1.811 1.00 91.69 318 LEU A O 1
ATOM 2568 N N . LEU A 1 319 ? -3.797 -7.487 -0.280 1.00 94.81 319 LEU A N 1
ATOM 2569 C CA . LEU A 1 319 ? -4.203 -8.591 0.594 1.00 94.81 319 LEU A CA 1
ATOM 2570 C C . LEU A 1 319 ? -5.140 -9.575 -0.120 1.00 94.81 319 LEU A C 1
ATOM 2572 O O . LEU A 1 319 ? -4.906 -10.779 -0.065 1.00 94.81 319 LEU A O 1
ATOM 2576 N N . THR A 1 320 ? -6.130 -9.065 -0.858 1.00 91.75 320 THR A N 1
ATOM 2577 C CA . THR A 1 320 ? -7.058 -9.897 -1.641 1.00 91.75 320 THR A CA 1
ATOM 2578 C C . THR A 1 320 ? -6.328 -10.639 -2.763 1.00 91.75 320 THR A C 1
ATOM 2580 O O . THR A 1 320 ? -6.546 -11.829 -2.962 1.00 91.75 320 THR A O 1
ATOM 2583 N N . THR A 1 321 ? -5.401 -9.975 -3.468 1.00 86.25 321 THR A N 1
ATOM 2584 C CA . THR A 1 321 ? -4.579 -10.618 -4.516 1.00 86.25 321 THR A CA 1
ATOM 2585 C C . THR A 1 321 ? -3.685 -11.721 -3.946 1.00 86.25 321 THR A C 1
ATOM 2587 O O . THR A 1 321 ? -3.418 -12.710 -4.624 1.00 86.25 321 THR A O 1
ATOM 2590 N N . ALA A 1 322 ? -3.243 -11.559 -2.700 1.00 89.38 322 ALA A N 1
ATOM 2591 C CA . ALA A 1 322 ? -2.445 -12.534 -1.969 1.00 89.38 322 ALA A CA 1
ATOM 2592 C C . ALA A 1 322 ? -3.279 -13.670 -1.338 1.00 89.38 322 ALA A C 1
ATOM 2594 O O . ALA A 1 322 ? -2.728 -14.486 -0.600 1.00 89.38 322 ALA A O 1
ATOM 2595 N N . GLY A 1 323 ? -4.591 -13.719 -1.604 1.00 89.75 323 GLY A N 1
ATOM 2596 C CA . GLY A 1 323 ? -5.489 -14.777 -1.135 1.00 89.75 323 GLY A CA 1
ATOM 2597 C C . GLY A 1 323 ? -5.892 -14.672 0.336 1.00 89.75 323 GLY A C 1
ATOM 2598 O O . GLY A 1 323 ? -6.342 -15.659 0.908 1.00 89.75 323 GLY A O 1
ATOM 2599 N N . VAL A 1 324 ? -5.717 -13.509 0.970 1.00 93.25 324 VAL A N 1
ATOM 2600 C CA . VAL A 1 324 ? -6.153 -13.298 2.355 1.00 93.25 324 VAL A CA 1
ATOM 2601 C C . VAL A 1 324 ? -7.616 -12.879 2.384 1.00 93.25 324 VAL A C 1
ATOM 2603 O O . VAL A 1 324 ? -8.013 -11.934 1.702 1.00 93.25 324 VAL A O 1
ATOM 2606 N N . GLU A 1 325 ? -8.398 -13.534 3.236 1.00 90.12 325 GLU A N 1
ATOM 2607 C CA . GLU A 1 325 ? -9.783 -13.167 3.526 1.00 90.12 325 GLU A CA 1
ATOM 2608 C C . GLU A 1 325 ? -9.868 -12.337 4.814 1.00 90.12 325 GLU A C 1
ATOM 2610 O O . GLU A 1 325 ? -9.125 -12.550 5.776 1.00 90.12 325 GLU A O 1
ATOM 2615 N N . GLY A 1 326 ? -10.764 -11.350 4.841 1.00 91.19 326 GLY A N 1
ATOM 2616 C CA . GLY A 1 326 ? -11.022 -10.560 6.043 1.00 91.19 326 GLY A CA 1
ATOM 2617 C C . GLY A 1 326 ? -12.027 -11.240 6.966 1.00 91.19 326 GLY A C 1
ATOM 2618 O O . GLY A 1 326 ? -12.925 -11.944 6.515 1.00 91.19 326 GLY A O 1
ATOM 2619 N N . SER A 1 327 ? -11.940 -10.965 8.270 1.00 93.88 327 SER A N 1
ATOM 2620 C CA . SER A 1 327 ? -12.896 -11.508 9.250 1.00 93.88 327 SER A CA 1
ATOM 2621 C C . SER A 1 327 ? -14.315 -10.931 9.132 1.00 93.88 327 SER A C 1
ATOM 2623 O O . SER A 1 327 ? -15.226 -11.387 9.822 1.00 93.88 327 SER A O 1
ATOM 2625 N N . GLY A 1 328 ? -14.498 -9.885 8.320 1.00 95.62 328 GLY A N 1
ATOM 2626 C CA . GLY A 1 328 ? -15.722 -9.085 8.256 1.00 95.62 328 GLY A CA 1
ATOM 2627 C C . GLY A 1 328 ? -15.896 -8.110 9.426 1.00 95.62 328 GLY A C 1
ATOM 2628 O O . GLY A 1 328 ? -16.855 -7.340 9.427 1.00 95.62 328 GLY A O 1
ATOM 2629 N N . TYR A 1 329 ? -14.978 -8.092 10.398 1.00 97.56 329 TYR A N 1
ATOM 2630 C CA . TYR A 1 329 ? -15.012 -7.174 11.535 1.00 97.56 329 TYR A CA 1
ATOM 2631 C C . TYR A 1 329 ? -13.786 -6.268 11.553 1.00 97.56 329 TYR A C 1
ATOM 2633 O O . TYR A 1 329 ? -12.653 -6.729 11.435 1.00 97.56 329 TYR A O 1
ATOM 2641 N N . LEU A 1 330 ? -14.008 -4.968 11.731 1.00 97.94 330 LEU A N 1
ATOM 2642 C CA . LEU A 1 330 ? -12.951 -3.962 11.670 1.00 97.94 330 LEU A CA 1
ATOM 2643 C C . LEU A 1 330 ? -13.022 -3.011 12.869 1.00 97.94 330 LEU A C 1
ATOM 2645 O O . LEU A 1 330 ? -14.059 -2.827 13.501 1.00 97.94 330 LEU A O 1
ATOM 2649 N N . GLN A 1 331 ? -11.897 -2.392 13.189 1.00 98.12 331 GLN A N 1
ATOM 2650 C CA . GLN A 1 331 ? -11.839 -1.157 13.956 1.00 98.12 331 GLN A CA 1
ATOM 2651 C C . GLN A 1 331 ? -11.601 -0.015 12.986 1.00 98.12 331 GLN A C 1
ATOM 2653 O O . GLN A 1 331 ? -10.734 -0.135 12.123 1.00 98.12 331 GLN A O 1
ATOM 2658 N N . GLU A 1 332 ? -12.340 1.070 13.143 1.00 97.12 332 GLU A N 1
ATOM 2659 C CA . GLU A 1 332 ? -12.240 2.257 12.302 1.00 97.12 332 GLU A CA 1
ATOM 2660 C C . GLU A 1 332 ? -11.977 3.479 13.179 1.00 97.12 332 GLU A C 1
ATOM 2662 O O . GLU A 1 332 ? -12.500 3.573 14.295 1.00 97.12 332 GLU A O 1
ATOM 2667 N N . ASP A 1 333 ? -11.087 4.346 12.704 1.00 95.38 333 ASP A N 1
ATOM 2668 C CA . ASP A 1 333 ? -10.794 5.639 13.317 1.00 95.38 333 ASP A CA 1
ATOM 2669 C C . ASP A 1 333 ? -10.123 6.563 12.289 1.00 95.38 333 ASP A C 1
ATOM 2671 O O . ASP A 1 333 ? -9.460 6.109 11.341 1.00 95.38 333 ASP A O 1
ATOM 2675 N N . GLU A 1 334 ? -10.245 7.866 12.518 1.00 91.75 334 GLU A N 1
ATOM 2676 C CA . GLU A 1 334 ? -9.642 8.904 11.698 1.00 91.75 334 GLU A CA 1
ATOM 2677 C C . GLU A 1 334 ? -8.487 9.607 12.428 1.00 91.75 334 GLU A C 1
ATOM 2679 O O . GLU A 1 334 ? -8.561 10.063 13.573 1.00 91.75 334 GLU A O 1
ATOM 2684 N N . GLY A 1 335 ? -7.359 9.740 11.736 1.00 86.75 335 GLY A N 1
ATOM 2685 C CA . GLY A 1 335 ? -6.226 10.538 12.190 1.00 86.75 335 GLY A CA 1
ATOM 2686 C C . GLY A 1 335 ? -6.160 11.859 11.446 1.00 86.75 335 GLY A C 1
ATOM 2687 O O . GLY A 1 335 ? -6.355 11.875 10.238 1.00 86.75 335 GLY A O 1
ATOM 2688 N N . PHE A 1 336 ? -5.802 12.943 12.132 1.00 85.31 336 PHE A N 1
ATOM 2689 C CA . PHE A 1 336 ? -5.428 14.188 11.469 1.00 85.31 336 PHE A CA 1
ATOM 2690 C C . PHE A 1 336 ? -4.158 14.789 12.063 1.00 85.31 336 PHE A C 1
ATOM 2692 O O . PHE A 1 336 ? -3.831 14.536 13.226 1.00 85.31 336 PHE A O 1
ATOM 2699 N N . GLU A 1 337 ? -3.469 15.592 11.259 1.00 83.12 337 GLU A N 1
ATOM 2700 C CA . GLU A 1 337 ? -2.358 16.448 11.673 1.00 83.12 337 GLU A CA 1
ATOM 2701 C C . GLU A 1 337 ? -2.479 17.803 10.957 1.00 83.12 337 GLU A C 1
ATOM 2703 O O . GLU A 1 337 ? -3.015 17.884 9.844 1.00 83.12 337 GLU A O 1
ATOM 2708 N N . LYS A 1 338 ? -2.057 18.881 11.626 1.00 79.00 338 LYS A N 1
ATOM 2709 C CA . LYS A 1 338 ? -2.067 20.224 11.032 1.00 79.00 338 LYS A CA 1
ATOM 2710 C C . LYS A 1 338 ? -0.814 20.412 10.181 1.00 79.00 338 LYS A C 1
ATOM 2712 O O . LYS A 1 338 ? 0.289 20.162 10.654 1.00 79.00 338 LYS A O 1
ATOM 2717 N N . GLU A 1 339 ? -1.002 20.912 8.971 1.00 72.62 339 GLU A N 1
ATOM 2718 C CA . GLU A 1 339 ? 0.059 21.372 8.074 1.00 72.62 339 GLU A CA 1
ATOM 2719 C C . GLU A 1 339 ? -0.031 22.904 7.949 1.00 72.62 339 GLU A C 1
ATOM 2721 O O . GLU A 1 339 ? -1.074 23.482 8.288 1.00 72.62 339 GLU A O 1
ATOM 2726 N N . PRO A 1 340 ? 1.012 23.603 7.465 1.00 70.62 340 PRO A N 1
ATOM 2727 C CA . PRO A 1 340 ? 0.908 25.028 7.166 1.00 70.62 340 PRO A CA 1
ATOM 2728 C C . PRO A 1 340 ? -0.290 25.304 6.242 1.00 70.62 340 PRO A C 1
ATOM 2730 O O . PRO A 1 340 ? -0.315 24.878 5.091 1.00 70.62 340 PRO A O 1
ATOM 2733 N N . ASN A 1 341 ? -1.301 26.002 6.769 1.00 69.19 341 ASN A N 1
ATOM 2734 C CA . ASN A 1 341 ? -2.559 26.355 6.094 1.00 69.19 341 ASN A CA 1
ATOM 2735 C C . ASN A 1 341 ? -3.481 25.183 5.688 1.00 69.19 341 ASN A C 1
ATOM 2737 O O . ASN A 1 341 ? -4.487 25.420 5.022 1.00 69.19 341 ASN A O 1
ATOM 2741 N N . LEU A 1 342 ? -3.195 23.939 6.095 1.00 76.12 342 LEU A N 1
ATOM 2742 C CA . LEU A 1 342 ? -3.974 22.752 5.715 1.00 76.12 342 LEU A CA 1
ATOM 2743 C C . LEU A 1 342 ? -4.163 21.772 6.887 1.00 76.12 342 LEU A C 1
ATOM 2745 O O . LEU A 1 342 ? -3.510 21.849 7.929 1.00 76.12 342 LEU A O 1
ATOM 2749 N N . ARG A 1 343 ? -5.093 20.828 6.729 1.00 81.62 343 ARG A N 1
ATOM 2750 C CA . ARG A 1 343 ? -5.228 19.660 7.609 1.00 81.62 343 ARG A CA 1
ATOM 2751 C C . ARG A 1 343 ? -5.176 18.410 6.755 1.00 81.62 343 ARG A C 1
ATOM 2753 O O . ARG A 1 343 ? -5.948 18.286 5.808 1.00 81.62 343 ARG A O 1
ATOM 2760 N N . THR A 1 344 ? -4.294 17.491 7.117 1.00 82.50 344 THR A N 1
ATOM 2761 C CA . THR A 1 344 ? -4.223 16.181 6.478 1.00 82.50 344 THR A CA 1
ATOM 2762 C C . THR A 1 344 ? -4.983 15.186 7.318 1.00 82.50 344 THR A C 1
ATOM 2764 O O . THR A 1 344 ? -4.699 15.042 8.509 1.00 82.50 344 THR A O 1
ATOM 2767 N N . TYR A 1 345 ? -5.932 14.498 6.690 1.00 88.44 345 TYR A N 1
ATOM 2768 C CA . TYR A 1 345 ? -6.714 13.450 7.318 1.00 88.44 345 TYR A CA 1
ATOM 2769 C C . TYR A 1 345 ? -6.329 12.087 6.746 1.00 88.44 345 TYR A C 1
ATOM 2771 O O . TYR A 1 345 ? -5.943 11.933 5.586 1.00 88.44 345 TYR A O 1
ATOM 2779 N N . SER A 1 346 ? -6.429 11.082 7.601 1.00 90.94 346 SER A N 1
ATOM 2780 C CA . SER A 1 346 ? -6.196 9.683 7.285 1.00 90.94 346 SER A CA 1
ATOM 2781 C C . SER A 1 346 ? -7.354 8.875 7.832 1.00 90.94 346 SER A C 1
ATOM 2783 O O . SER A 1 346 ? -7.746 9.063 8.983 1.00 90.94 346 SER A O 1
ATOM 2785 N N . VAL A 1 347 ? -7.882 7.979 7.012 1.00 93.88 347 VAL A N 1
ATOM 2786 C CA . VAL A 1 347 ? -8.956 7.064 7.398 1.00 93.88 347 VAL A CA 1
ATOM 2787 C C . VAL A 1 347 ? -8.368 5.671 7.424 1.00 93.88 347 VAL A C 1
ATOM 2789 O O . VAL A 1 347 ? -7.718 5.256 6.459 1.00 93.88 347 VAL A O 1
ATOM 2792 N N . VAL A 1 348 ? -8.539 4.965 8.539 1.00 97.06 348 VAL A N 1
ATOM 2793 C CA . VAL A 1 348 ? -7.915 3.658 8.733 1.00 97.06 348 VAL A CA 1
ATOM 2794 C C . VAL A 1 348 ? -8.939 2.641 9.203 1.00 97.06 348 VAL A C 1
ATOM 2796 O O . VAL A 1 348 ? -9.676 2.886 10.152 1.00 97.06 348 VAL A O 1
ATOM 2799 N N . MET A 1 349 ? -8.913 1.456 8.589 1.00 97.88 349 MET A N 1
ATOM 2800 C CA . MET A 1 349 ? -9.606 0.277 9.098 1.00 97.88 349 MET A CA 1
ATOM 2801 C C . MET A 1 349 ? -8.635 -0.867 9.353 1.00 97.88 349 MET A C 1
ATOM 2803 O O . MET A 1 349 ? -7.861 -1.251 8.470 1.00 97.88 349 MET A O 1
ATOM 2807 N N . VAL A 1 350 ? -8.704 -1.437 10.555 1.00 97.94 350 VAL A N 1
ATOM 2808 C CA . VAL A 1 350 ? -7.834 -2.532 10.994 1.00 97.94 350 VAL A CA 1
ATOM 2809 C C . VAL A 1 350 ? -8.665 -3.701 11.497 1.00 97.94 350 VAL A C 1
ATOM 2811 O O . VAL A 1 350 ? -9.556 -3.519 12.319 1.00 97.94 350 VAL A O 1
ATOM 2814 N N . ASP A 1 351 ? -8.351 -4.911 11.057 1.00 97.19 351 ASP A N 1
ATOM 2815 C CA . ASP A 1 351 ? -8.942 -6.123 11.616 1.00 97.19 351 ASP A CA 1
ATOM 2816 C C . ASP A 1 351 ? -8.328 -6.397 13.006 1.00 97.19 351 ASP A C 1
ATOM 2818 O O . ASP A 1 351 ? -7.109 -6.556 13.133 1.00 97.19 351 ASP A O 1
ATOM 2822 N N . PRO A 1 352 ? -9.135 -6.434 14.081 1.00 95.00 352 PRO A N 1
ATOM 2823 C CA . PRO A 1 352 ? -8.620 -6.582 15.436 1.00 95.00 352 PRO A CA 1
ATOM 2824 C C . PRO A 1 352 ? -8.078 -7.981 15.758 1.00 95.00 352 PRO A C 1
ATOM 2826 O O . PRO A 1 352 ? -7.375 -8.123 16.760 1.00 95.00 352 PRO A O 1
ATOM 2829 N N . GLN A 1 353 ? -8.399 -9.011 14.968 1.00 93.25 353 GLN A N 1
ATOM 2830 C CA . GLN A 1 353 ? -7.988 -10.393 15.235 1.00 93.25 353 GLN A CA 1
ATOM 2831 C C . GLN A 1 353 ? -6.573 -10.670 14.726 1.00 93.25 353 GLN A C 1
ATOM 2833 O O . GLN A 1 353 ? -5.734 -11.193 15.460 1.00 93.25 353 GLN A O 1
ATOM 2838 N N . ASN A 1 354 ? -6.302 -10.290 13.479 1.00 94.62 354 ASN A N 1
ATOM 2839 C CA . ASN A 1 354 ? -5.025 -10.533 12.799 1.00 94.62 354 ASN A CA 1
ATOM 2840 C C . ASN A 1 354 ? -4.155 -9.269 12.678 1.00 94.62 354 ASN A C 1
ATOM 2842 O O . ASN A 1 354 ? -2.982 -9.365 12.320 1.00 94.62 354 ASN A O 1
ATOM 2846 N N . LEU A 1 355 ? -4.683 -8.100 13.065 1.00 96.19 355 LEU A N 1
ATOM 2847 C CA . LEU A 1 355 ? -3.996 -6.804 13.057 1.00 96.19 355 LEU A CA 1
ATOM 2848 C C . LEU A 1 355 ? -3.706 -6.266 11.645 1.00 96.19 355 LEU A C 1
ATOM 2850 O O . LEU A 1 355 ? -2.841 -5.396 11.500 1.00 96.19 355 LEU A O 1
ATOM 2854 N N . LEU A 1 356 ? -4.394 -6.778 10.617 1.00 97.31 356 LEU A N 1
ATOM 2855 C CA . LEU A 1 356 ? -4.265 -6.310 9.240 1.00 97.31 356 LEU A CA 1
ATOM 2856 C C . LEU A 1 356 ? -4.906 -4.946 9.053 1.00 97.31 356 LEU A C 1
ATOM 2858 O O . LEU A 1 356 ? -6.078 -4.743 9.360 1.00 97.31 356 LEU A O 1
ATOM 2862 N N . VAL A 1 357 ? -4.148 -4.031 8.465 1.00 98.00 357 VAL A N 1
ATOM 2863 C CA . VAL A 1 357 ? -4.653 -2.753 7.977 1.00 98.00 357 VAL A CA 1
ATOM 2864 C C . VAL A 1 357 ? -5.260 -2.988 6.597 1.00 98.00 357 VAL A C 1
ATOM 2866 O O . VAL A 1 357 ? -4.537 -3.130 5.609 1.00 98.00 357 VAL A O 1
ATOM 2869 N N . TRP A 1 358 ? -6.586 -3.057 6.537 1.00 97.81 358 TRP A N 1
ATOM 2870 C CA . TRP A 1 358 ? -7.342 -3.291 5.304 1.00 97.81 358 TRP A CA 1
ATOM 2871 C C . TRP A 1 358 ? -7.543 -2.011 4.495 1.00 97.81 358 TRP A C 1
ATOM 2873 O O . TRP A 1 358 ? -7.511 -2.034 3.262 1.00 97.81 358 TRP A O 1
ATOM 2883 N N . HIS A 1 359 ? -7.692 -0.886 5.190 1.00 97.25 359 HIS A N 1
ATOM 2884 C CA . HIS A 1 359 ? -7.856 0.431 4.596 1.00 97.25 359 HIS A CA 1
ATOM 2885 C C . HIS A 1 359 ? -6.940 1.424 5.303 1.00 97.25 359 HIS A C 1
ATOM 2887 O O . HIS A 1 359 ? -6.887 1.461 6.530 1.00 97.25 359 HIS A O 1
ATOM 2893 N N . ALA A 1 360 ? -6.195 2.192 4.518 1.00 95.06 360 ALA A N 1
ATOM 2894 C CA . ALA A 1 360 ? -5.422 3.335 4.973 1.00 95.06 360 ALA A CA 1
ATOM 2895 C C . ALA A 1 360 ? -5.269 4.268 3.780 1.00 95.06 360 ALA A C 1
ATOM 2897 O O . ALA A 1 360 ? -4.559 3.936 2.826 1.00 95.06 360 ALA A O 1
ATOM 2898 N N . ASP A 1 361 ? -5.954 5.404 3.819 1.00 89.06 361 ASP A N 1
ATOM 2899 C CA . ASP A 1 361 ? -5.895 6.366 2.728 1.00 89.06 361 ASP A CA 1
ATOM 2900 C C . ASP A 1 361 ? -5.920 7.810 3.221 1.00 89.06 361 ASP A C 1
ATOM 2902 O O . ASP A 1 361 ? -6.311 8.094 4.356 1.00 89.06 361 ASP A O 1
ATOM 2906 N N . TYR A 1 362 ? -5.461 8.704 2.348 1.00 90.12 362 TYR A N 1
ATOM 2907 C CA . TYR A 1 362 ? -5.554 10.144 2.548 1.00 90.12 362 TYR A CA 1
ATOM 2908 C C . TYR A 1 362 ? -6.958 10.623 2.183 1.00 90.12 362 TYR A C 1
ATOM 2910 O O . TYR A 1 362 ? -7.484 10.269 1.126 1.00 90.12 362 TYR A O 1
ATOM 2918 N N . VAL A 1 363 ? -7.514 11.494 3.020 1.00 89.06 363 VAL A N 1
ATOM 2919 C CA . VAL A 1 363 ? -8.696 12.292 2.690 1.00 89.06 363 VAL A CA 1
ATOM 2920 C C . VAL A 1 363 ? -8.424 13.758 3.020 1.00 89.06 363 VAL A C 1
ATOM 2922 O O . VAL A 1 363 ? -7.612 14.081 3.887 1.00 89.06 363 VAL A O 1
ATOM 2925 N N . ASP A 1 364 ? -9.073 14.664 2.301 1.00 83.12 364 ASP A N 1
ATOM 2926 C CA . ASP A 1 364 ? -8.964 16.105 2.537 1.00 83.12 364 ASP A CA 1
ATOM 2927 C C . ASP A 1 364 ? -9.906 16.596 3.640 1.00 83.12 364 ASP A C 1
ATOM 2929 O O . ASP A 1 364 ? -9.585 17.562 4.333 1.00 83.12 364 ASP A O 1
ATOM 2933 N N . HIS A 1 365 ? -11.021 15.896 3.854 1.00 87.31 365 HIS A N 1
ATOM 2934 C CA . HIS A 1 365 ? -11.997 16.185 4.901 1.00 87.31 365 HIS A CA 1
ATOM 2935 C C . HIS A 1 365 ? -12.565 14.898 5.522 1.00 87.31 365 HIS A C 1
ATOM 2937 O O . HIS A 1 365 ? -12.527 13.825 4.926 1.00 87.31 365 HIS A O 1
ATOM 2943 N N . VAL A 1 366 ? -13.122 15.009 6.732 1.00 88.62 366 VAL A N 1
ATOM 2944 C CA . VAL A 1 366 ? -13.795 13.906 7.460 1.00 88.62 366 VAL A CA 1
ATOM 2945 C C . VAL A 1 366 ? -15.306 14.132 7.584 1.00 88.62 366 VAL A C 1
ATOM 2947 O O . VAL A 1 366 ? -15.927 13.812 8.601 1.00 88.62 366 VAL A O 1
ATOM 2950 N N . ASP A 1 367 ? -15.893 14.732 6.547 1.00 92.75 367 ASP A N 1
ATOM 2951 C CA . ASP A 1 367 ? -17.343 14.805 6.366 1.00 92.75 367 ASP A CA 1
ATOM 2952 C C . ASP A 1 367 ? -17.914 13.494 5.796 1.00 92.75 367 ASP A C 1
ATOM 2954 O O . ASP A 1 367 ? -17.192 12.634 5.291 1.00 92.75 367 ASP A O 1
ATOM 2958 N N . GLU A 1 368 ? -19.238 13.337 5.876 1.00 94.69 368 GLU A N 1
ATOM 2959 C CA . GLU A 1 368 ? -19.925 12.107 5.470 1.00 94.69 368 GLU A CA 1
ATOM 2960 C C . GLU A 1 368 ? -19.669 11.765 3.995 1.00 94.69 368 GLU A C 1
ATOM 2962 O O . GLU A 1 368 ? -19.434 10.604 3.665 1.00 94.69 368 GLU A O 1
ATOM 2967 N N . LYS A 1 369 ? -19.680 12.759 3.097 1.00 95.19 369 LYS A N 1
ATOM 2968 C CA . LYS A 1 369 ? -19.531 12.547 1.650 1.00 95.19 369 LYS A CA 1
ATOM 2969 C C . LYS A 1 369 ? -18.140 12.015 1.316 1.00 95.19 369 LYS A C 1
ATOM 2971 O O . LYS A 1 369 ? -18.010 11.067 0.538 1.00 95.19 369 LYS A O 1
ATOM 2976 N N . THR A 1 370 ? -17.116 12.616 1.908 1.00 93.69 370 THR A N 1
ATOM 2977 C CA . THR A 1 370 ? -15.720 12.235 1.700 1.00 93.69 370 THR A CA 1
ATOM 2978 C C . THR A 1 370 ? -15.459 10.835 2.252 1.00 93.69 370 THR A C 1
ATOM 2980 O O . THR A 1 370 ? -14.898 9.988 1.550 1.00 93.69 370 THR A O 1
ATOM 2983 N N . LEU A 1 371 ? -15.966 10.537 3.452 1.00 95.75 371 LEU A N 1
ATOM 2984 C CA . LEU A 1 371 ? -15.857 9.208 4.056 1.00 95.75 371 LEU A CA 1
ATOM 2985 C C . LEU A 1 371 ? -16.625 8.140 3.262 1.00 95.75 371 LEU A C 1
ATOM 2987 O O . LEU A 1 371 ? -16.082 7.062 3.029 1.00 95.75 371 LEU A O 1
ATOM 2991 N N . CYS A 1 372 ? -17.823 8.448 2.747 1.00 96.38 372 CYS A N 1
ATOM 2992 C CA . CYS A 1 372 ? -18.566 7.545 1.860 1.00 96.38 372 CYS A CA 1
ATOM 2993 C C . CYS A 1 372 ? -17.734 7.144 0.640 1.00 96.38 372 CYS A C 1
ATOM 2995 O O . CYS A 1 372 ? -17.656 5.965 0.308 1.00 96.38 372 CYS A O 1
ATOM 2997 N N . SER A 1 373 ? -17.092 8.116 -0.017 1.00 94.50 373 SER A N 1
ATOM 2998 C CA . SER A 1 373 ? -16.231 7.857 -1.176 1.00 94.50 373 SER A CA 1
ATOM 2999 C C . SER A 1 373 ? -15.050 6.953 -0.811 1.00 94.50 373 SER A C 1
ATOM 3001 O O . SER A 1 373 ? -14.757 5.995 -1.528 1.00 94.50 373 SER A O 1
ATOM 3003 N N . SER A 1 374 ? -14.405 7.205 0.334 1.00 94.56 374 SER A N 1
ATOM 3004 C CA . SER A 1 374 ? -13.288 6.387 0.824 1.00 94.56 374 SER A CA 1
ATOM 3005 C C . SER A 1 374 ? -13.711 4.944 1.113 1.00 94.56 374 SER A C 1
ATOM 3007 O O . SER A 1 374 ? -13.073 3.993 0.657 1.00 94.56 374 SER A O 1
ATOM 3009 N N . PHE A 1 375 ? -14.828 4.762 1.818 1.00 96.94 375 PHE A N 1
ATOM 3010 C CA . PHE A 1 375 ? -15.352 3.445 2.174 1.00 96.94 375 PHE A CA 1
ATOM 3011 C C . PHE A 1 375 ? -15.878 2.678 0.959 1.00 96.94 375 PHE A C 1
ATOM 3013 O O . PHE A 1 375 ? -15.650 1.474 0.869 1.00 96.94 375 PHE A O 1
ATOM 3020 N N . GLN A 1 376 ? -16.513 3.352 -0.005 1.00 95.69 376 GLN A N 1
ATOM 3021 C CA . GLN A 1 376 ? -16.961 2.735 -1.255 1.00 95.69 376 GLN A CA 1
ATOM 3022 C C . GLN A 1 376 ? -15.769 2.194 -2.052 1.00 95.69 376 GLN A C 1
ATOM 3024 O O . GLN A 1 376 ? -15.767 1.039 -2.473 1.00 95.69 376 GLN A O 1
ATOM 3029 N N . LYS A 1 377 ? -14.704 2.997 -2.173 1.00 92.38 377 LYS A N 1
ATOM 3030 C CA . LYS A 1 377 ? -13.437 2.569 -2.779 1.00 92.38 377 LYS A CA 1
ATOM 3031 C C . LYS A 1 377 ? -12.858 1.355 -2.051 1.00 92.38 377 LYS A C 1
ATOM 3033 O O . LYS A 1 377 ? -12.344 0.440 -2.693 1.00 92.38 377 LYS A O 1
ATOM 3038 N N . PHE A 1 378 ? -12.908 1.324 -0.724 1.00 95.50 378 PHE A N 1
ATOM 3039 C CA . PHE A 1 378 ? -12.469 0.154 0.031 1.00 95.50 378 PHE A CA 1
ATOM 3040 C C . PHE A 1 378 ? -13.330 -1.087 -0.270 1.00 95.50 378 PHE A C 1
ATOM 3042 O O . PHE A 1 378 ? -12.766 -2.142 -0.563 1.00 95.50 378 PHE A O 1
ATOM 3049 N N . LEU A 1 379 ? -14.659 -0.951 -0.278 1.00 94.75 379 LEU A N 1
ATOM 3050 C CA . LEU A 1 379 ? -15.602 -2.040 -0.551 1.00 94.75 379 LEU A CA 1
ATOM 3051 C C . LEU A 1 379 ? -15.386 -2.669 -1.937 1.00 94.75 379 LEU A C 1
ATOM 3053 O O . LEU A 1 379 ? -15.375 -3.886 -2.061 1.00 94.75 379 LEU A O 1
ATOM 3057 N N . GLU A 1 380 ? -15.120 -1.856 -2.962 1.00 93.25 380 GLU A N 1
ATOM 3058 C CA . GLU A 1 380 ? -14.812 -2.315 -4.328 1.00 93.25 380 GLU A CA 1
ATOM 3059 C C . GLU A 1 380 ? -13.552 -3.197 -4.425 1.00 93.25 380 GLU A C 1
ATOM 3061 O O . GLU A 1 380 ? -13.315 -3.834 -5.452 1.00 93.25 380 GLU A O 1
ATOM 3066 N N . ARG A 1 381 ? -12.705 -3.206 -3.388 1.00 92.56 381 ARG A N 1
ATOM 3067 C CA . ARG A 1 381 ? -11.397 -3.878 -3.382 1.00 92.56 381 ARG A CA 1
ATOM 3068 C C . ARG A 1 381 ? -11.350 -5.129 -2.512 1.00 92.56 381 ARG A C 1
ATOM 3070 O O . ARG A 1 381 ? -10.314 -5.793 -2.514 1.00 92.56 381 ARG A O 1
ATOM 3077 N N . VAL A 1 382 ? -12.403 -5.424 -1.755 1.00 93.06 382 VAL A N 1
ATOM 3078 C CA . VAL A 1 382 ? -12.469 -6.595 -0.874 1.00 93.06 382 VAL A CA 1
ATOM 3079 C C . VAL A 1 382 ? -13.433 -7.638 -1.420 1.00 93.06 382 VAL A C 1
ATOM 3081 O O . VAL A 1 382 ? -14.485 -7.311 -1.956 1.00 93.06 382 VAL A O 1
ATOM 3084 N N . GLY A 1 383 ? -13.072 -8.912 -1.261 1.00 87.75 383 GLY A N 1
ATOM 3085 C CA . GLY A 1 383 ? -13.914 -10.052 -1.641 1.00 87.75 383 GLY A CA 1
ATOM 3086 C C . GLY A 1 383 ? -14.819 -10.579 -0.521 1.00 87.75 383 GLY A C 1
ATOM 3087 O O . GLY A 1 383 ? -15.379 -11.658 -0.668 1.00 87.75 383 GLY A O 1
ATOM 3088 N N . PHE A 1 384 ? -14.933 -9.871 0.607 1.00 92.56 384 PHE A N 1
ATOM 3089 C CA . PHE A 1 384 ? -15.669 -10.322 1.793 1.00 92.56 384 PHE A CA 1
ATOM 3090 C C . PHE A 1 384 ? -16.647 -9.258 2.299 1.00 92.56 384 PHE A C 1
ATOM 3092 O O . PHE A 1 384 ? -16.469 -8.060 2.079 1.00 92.56 384 PHE A O 1
ATOM 3099 N N . ASN A 1 385 ? -17.675 -9.704 3.022 1.00 93.88 385 ASN A N 1
ATOM 3100 C CA . ASN A 1 385 ? -18.696 -8.823 3.582 1.00 93.88 385 ASN A CA 1
ATOM 3101 C C . ASN A 1 385 ? -18.208 -8.150 4.869 1.00 93.88 385 ASN A C 1
ATOM 3103 O O . ASN A 1 385 ? -17.720 -8.818 5.782 1.00 93.88 385 ASN A O 1
ATOM 3107 N N . ILE A 1 386 ? -18.416 -6.836 4.980 1.00 96.12 386 ILE A N 1
ATOM 3108 C CA . ILE A 1 386 ? -18.201 -6.107 6.233 1.00 96.12 386 ILE A CA 1
ATOM 3109 C C . ILE A 1 386 ? -19.439 -6.276 7.116 1.00 96.12 386 ILE A C 1
ATOM 3111 O O . ILE A 1 386 ? -20.499 -5.719 6.845 1.00 96.12 386 ILE A O 1
ATOM 3115 N N . LEU A 1 387 ? -19.295 -7.060 8.180 1.00 96.56 387 LEU A N 1
ATOM 3116 C CA . LEU A 1 387 ? -20.356 -7.398 9.126 1.00 96.56 387 LEU A CA 1
ATOM 3117 C C . LEU A 1 387 ? -20.440 -6.393 10.275 1.00 96.56 387 LEU A C 1
ATOM 3119 O O . LEU A 1 387 ? -21.528 -6.143 10.797 1.00 96.56 387 LEU A O 1
ATOM 3123 N N . GLY A 1 388 ? -19.312 -5.820 10.699 1.00 97.62 388 GLY A N 1
ATOM 3124 C CA . GLY A 1 388 ? -19.325 -4.879 11.809 1.00 97.62 388 GLY A CA 1
ATOM 3125 C C . GLY A 1 388 ? -18.050 -4.074 12.012 1.00 97.62 388 GLY A C 1
ATOM 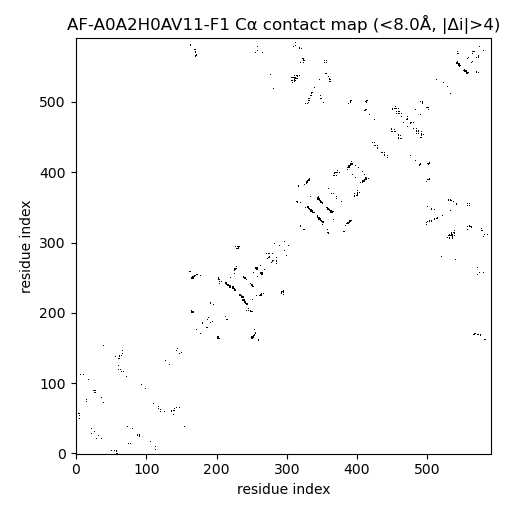3126 O O . GLY A 1 388 ? -16.953 -4.505 11.669 1.00 97.62 388 GLY A O 1
ATOM 3127 N N . VAL A 1 389 ? -18.207 -2.895 12.609 1.00 98.06 389 VAL A N 1
ATOM 3128 C CA . VAL A 1 389 ? -17.125 -1.946 12.879 1.00 98.06 389 VAL A CA 1
ATOM 3129 C C . VAL A 1 389 ? -17.199 -1.456 14.325 1.00 98.06 389 VAL A C 1
ATOM 3131 O O . VAL A 1 389 ? -18.262 -1.061 14.804 1.00 98.06 389 VAL A O 1
ATOM 3134 N N . THR A 1 390 ? -16.060 -1.447 15.018 1.00 98.25 390 THR A N 1
ATOM 3135 C CA . THR A 1 390 ? -15.885 -0.738 16.294 1.00 98.25 390 THR A CA 1
ATOM 3136 C C . THR A 1 390 ? -15.207 0.608 16.044 1.00 98.25 390 THR A C 1
ATOM 3138 O O . THR A 1 390 ? -14.121 0.632 15.472 1.00 98.25 390 THR A O 1
ATOM 3141 N N . LYS A 1 391 ? -15.791 1.712 16.522 1.00 96.75 391 LYS A N 1
ATOM 3142 C CA . LYS A 1 391 ? -15.277 3.079 16.295 1.00 96.75 391 LYS A CA 1
ATOM 3143 C C . LYS A 1 391 ? -15.576 4.048 17.443 1.00 96.75 391 LYS A C 1
ATOM 3145 O O . LYS A 1 391 ? -16.217 3.670 18.429 1.00 96.75 391 LYS A O 1
ATOM 3150 N N . ASP A 1 392 ? -15.114 5.295 17.337 1.00 93.19 392 ASP A N 1
ATOM 3151 C CA . ASP A 1 392 ? -15.608 6.403 18.173 1.00 93.19 392 ASP A CA 1
ATOM 3152 C C . ASP A 1 392 ? -16.972 6.935 17.670 1.00 93.19 392 ASP A C 1
ATOM 3154 O O . ASP A 1 392 ? -17.395 6.683 16.538 1.00 93.19 392 ASP A O 1
ATOM 3158 N N . LYS A 1 393 ? -17.677 7.712 18.500 1.00 91.19 393 LYS A N 1
ATOM 3159 C CA . LYS A 1 393 ? -19.004 8.300 18.238 1.00 91.19 393 LYS A CA 1
ATOM 3160 C C . LYS A 1 393 ? -18.977 9.454 17.208 1.00 91.19 393 LYS A C 1
ATOM 3162 O O . LYS A 1 393 ? -19.799 10.363 17.272 1.00 91.19 393 LYS A O 1
ATOM 3167 N N . TRP A 1 394 ? -18.041 9.474 16.256 1.00 92.12 394 TRP A N 1
ATOM 3168 C CA . TRP A 1 394 ? -18.019 10.499 15.206 1.00 92.12 394 TRP A CA 1
ATOM 3169 C C . TRP A 1 394 ? -19.166 10.288 14.206 1.00 92.12 394 TRP A C 1
ATOM 3171 O O . TRP A 1 394 ? -19.183 9.297 13.470 1.00 92.12 394 TRP A O 1
ATOM 3181 N N . LYS A 1 395 ? -20.145 11.205 14.204 1.00 93.81 395 LYS A N 1
ATOM 3182 C CA . LYS A 1 395 ? -21.409 11.069 13.457 1.00 93.81 395 LYS A CA 1
ATOM 3183 C C . LYS A 1 395 ? -21.219 10.952 11.935 1.00 93.81 395 LYS A C 1
ATOM 3185 O O . LYS A 1 395 ? -21.769 9.999 11.388 1.00 93.81 395 LYS A O 1
ATOM 3190 N N . PRO A 1 396 ? -20.430 11.813 11.256 1.00 95.38 396 PRO A N 1
ATOM 3191 C CA . PRO A 1 396 ? -20.212 11.698 9.809 1.00 95.38 396 PRO A CA 1
ATOM 3192 C C . PRO A 1 396 ? -19.717 10.316 9.374 1.00 95.38 396 PRO A C 1
ATOM 3194 O O . PRO A 1 396 ? -20.208 9.756 8.400 1.00 95.38 396 PRO A O 1
ATOM 3197 N N . SER A 1 397 ? -18.799 9.730 10.143 1.00 95.44 397 SER A N 1
ATOM 3198 C CA . SER A 1 397 ? -18.270 8.393 9.870 1.00 95.44 397 SER A CA 1
ATOM 3199 C C . SER A 1 397 ? -19.289 7.289 10.126 1.00 95.44 397 SER A C 1
ATOM 3201 O O . SER A 1 397 ? -19.436 6.374 9.321 1.00 95.44 397 SER A O 1
ATOM 3203 N N . THR A 1 398 ? -20.080 7.401 11.198 1.00 95.69 398 THR A N 1
ATOM 3204 C CA . THR A 1 398 ? -21.171 6.454 11.477 1.00 95.69 398 THR A CA 1
ATOM 3205 C C . THR A 1 398 ? -22.195 6.415 10.339 1.00 95.69 398 THR A C 1
ATOM 3207 O O . THR A 1 398 ? -22.596 5.328 9.925 1.00 95.69 398 THR A O 1
ATOM 3210 N N . GLU A 1 399 ? -22.603 7.570 9.813 1.00 96.88 399 GLU A N 1
ATOM 3211 C CA . GLU A 1 399 ? -23.571 7.634 8.713 1.00 96.88 399 GLU A CA 1
ATOM 3212 C C . GLU A 1 399 ? -22.964 7.160 7.387 1.00 96.88 399 GLU A C 1
ATOM 3214 O O . GLU A 1 399 ? -23.591 6.377 6.672 1.00 96.88 399 GLU A O 1
ATOM 3219 N N . ALA A 1 400 ? -21.701 7.503 7.110 1.00 97.12 400 ALA A N 1
ATOM 3220 C CA . ALA A 1 400 ? -20.994 6.997 5.939 1.00 97.12 400 ALA A CA 1
ATOM 3221 C C . ALA A 1 400 ? -20.873 5.462 5.937 1.00 97.12 400 ALA A C 1
ATOM 3223 O O . ALA A 1 400 ? -21.132 4.820 4.918 1.00 97.12 400 ALA A O 1
ATOM 3224 N N . LEU A 1 401 ? -20.548 4.855 7.084 1.00 97.31 401 LEU A N 1
ATOM 3225 C CA . LEU A 1 401 ? -20.485 3.398 7.231 1.00 97.31 401 LEU A CA 1
ATOM 3226 C C . LEU A 1 401 ? -21.841 2.735 6.974 1.00 97.31 401 LEU A C 1
ATOM 3228 O O . LEU A 1 401 ? -21.900 1.756 6.236 1.00 97.31 401 LEU A O 1
ATOM 3232 N N . LYS A 1 402 ? -22.930 3.263 7.549 1.00 96.62 402 LYS A N 1
ATOM 3233 C CA . LYS A 1 402 ? -24.287 2.722 7.341 1.00 96.62 402 LYS A CA 1
ATOM 3234 C C . LYS A 1 402 ? -24.736 2.814 5.884 1.00 96.62 402 LYS A C 1
ATOM 3236 O O . LYS A 1 402 ? -25.476 1.952 5.420 1.00 96.62 402 LYS A O 1
ATOM 3241 N N . LYS A 1 403 ? -24.317 3.870 5.183 1.00 97.50 403 LYS A N 1
ATOM 3242 C CA . LYS A 1 403 ? -24.680 4.113 3.786 1.00 97.50 403 LYS A CA 1
ATOM 3243 C C . LYS A 1 403 ? -23.953 3.177 2.824 1.00 97.50 403 LYS A C 1
ATOM 3245 O O . LYS A 1 403 ? -24.554 2.723 1.857 1.00 97.50 403 LYS A O 1
ATOM 3250 N N . VAL A 1 404 ? -22.677 2.899 3.090 1.00 97.19 404 VAL A N 1
ATOM 3251 C CA . VAL A 1 404 ? -21.822 2.068 2.226 1.00 97.19 404 VAL A CA 1
ATOM 3252 C C . VAL A 1 404 ? -21.993 0.579 2.531 1.00 97.19 404 VAL A C 1
ATOM 3254 O O . VAL A 1 404 ? -22.086 -0.235 1.616 1.00 97.19 404 VAL A O 1
ATOM 3257 N N . PHE A 1 405 ? -22.058 0.204 3.811 1.00 96.31 405 PHE A N 1
ATOM 3258 C CA . PHE A 1 405 ? -22.117 -1.192 4.239 1.00 96.31 405 PHE A CA 1
ATOM 3259 C C . PHE A 1 405 ? -23.526 -1.572 4.692 1.00 96.31 405 PHE A C 1
ATOM 3261 O O . PHE A 1 405 ? -24.011 -1.161 5.749 1.00 96.31 405 PHE A O 1
ATOM 3268 N N . HIS A 1 406 ? -24.189 -2.407 3.894 1.00 91.50 406 HIS A N 1
ATOM 3269 C CA . HIS A 1 406 ? -25.544 -2.856 4.187 1.00 91.50 406 HIS A CA 1
ATOM 3270 C C . HIS A 1 406 ? -25.596 -3.721 5.460 1.00 91.50 406 HIS A C 1
ATOM 3272 O O . HIS A 1 406 ? -24.832 -4.673 5.601 1.00 91.50 406 HIS A O 1
ATOM 3278 N N . LYS A 1 407 ? -26.540 -3.423 6.368 1.00 92.19 407 LYS A N 1
ATOM 3279 C CA . LYS A 1 407 ? -26.784 -4.172 7.624 1.00 92.19 407 LYS A CA 1
ATOM 3280 C C . LYS A 1 407 ? -25.557 -4.290 8.549 1.00 92.19 407 LYS A C 1
ATOM 3282 O O . LYS A 1 407 ? -25.420 -5.270 9.279 1.00 92.19 407 LYS A O 1
ATOM 3287 N N . ILE A 1 408 ? -24.689 -3.279 8.552 1.00 96.69 408 ILE A N 1
ATOM 3288 C CA . ILE A 1 408 ? -23.493 -3.254 9.396 1.00 96.69 408 ILE A CA 1
ATOM 3289 C C . ILE A 1 408 ? -23.813 -3.069 10.889 1.00 96.69 408 ILE A C 1
ATOM 3291 O O . ILE A 1 408 ? -24.615 -2.223 11.288 1.00 96.69 408 ILE A O 1
ATOM 3295 N N . TRP A 1 409 ? -23.127 -3.832 11.740 1.00 97.75 409 TRP A N 1
ATOM 3296 C CA . TRP A 1 409 ? -23.135 -3.656 13.193 1.00 97.75 409 TRP A CA 1
ATOM 3297 C C . TRP A 1 409 ? -22.119 -2.592 13.624 1.00 97.75 409 TRP A C 1
ATOM 3299 O O . TRP A 1 409 ? -20.931 -2.737 13.354 1.00 97.75 409 TRP A O 1
ATOM 3309 N N . ILE A 1 410 ? -22.552 -1.552 14.343 1.00 97.69 410 ILE A N 1
ATOM 3310 C CA . ILE A 1 410 ? -21.656 -0.482 14.821 1.00 97.69 410 ILE A CA 1
ATOM 3311 C C . ILE A 1 410 ? -21.507 -0.556 16.339 1.00 97.69 410 ILE A C 1
ATOM 3313 O O . ILE A 1 410 ? -22.462 -0.295 17.073 1.00 97.69 410 ILE A O 1
ATOM 3317 N N . GLY A 1 411 ? -20.308 -0.900 16.803 1.00 97.56 411 GLY A N 1
ATOM 3318 C CA . GLY A 1 411 ? -19.929 -0.872 18.214 1.00 97.56 411 GLY A CA 1
ATOM 3319 C C . GLY A 1 411 ? -19.193 0.416 18.575 1.00 97.56 411 GLY A C 1
ATOM 3320 O O . GLY A 1 411 ? -18.337 0.878 17.820 1.00 97.56 411 GLY A O 1
ATOM 3321 N N . TYR A 1 412 ? -19.478 0.983 19.747 1.00 97.56 412 TYR A N 1
ATOM 3322 C CA . TYR A 1 412 ? -18.750 2.158 20.236 1.00 97.56 412 TYR A CA 1
ATOM 3323 C C . TYR A 1 412 ? -17.629 1.796 21.202 1.00 97.56 412 TYR A C 1
ATOM 3325 O O . TYR A 1 412 ? -17.753 0.922 22.063 1.00 97.56 412 TYR A O 1
ATOM 3333 N N . CYS A 1 413 ? -16.513 2.504 21.053 1.00 97.00 413 CYS A N 1
ATOM 3334 C CA . CYS A 1 413 ? -15.302 2.293 21.822 1.00 97.00 413 CYS A CA 1
ATOM 3335 C C . CYS A 1 413 ? -15.498 2.631 23.306 1.00 97.00 413 CYS A C 1
ATOM 3337 O O . CYS A 1 413 ? -15.681 3.790 23.683 1.00 97.00 413 CYS A O 1
ATOM 3339 N N . HIS A 1 414 ? -15.337 1.632 24.179 1.00 96.69 414 HIS A N 1
ATOM 3340 C CA . HIS A 1 414 ? -15.406 1.841 25.631 1.00 96.69 414 HIS A CA 1
ATOM 3341 C C . HIS A 1 414 ? -14.313 2.787 26.128 1.00 96.69 414 HIS A C 1
ATOM 3343 O O . HIS A 1 414 ? -14.529 3.544 27.067 1.00 96.69 414 HIS A O 1
ATOM 3349 N N . ARG A 1 415 ? -13.131 2.765 25.502 1.00 95.50 415 ARG A N 1
ATOM 3350 C CA . ARG A 1 415 ? -12.000 3.608 25.907 1.00 95.50 415 ARG A CA 1
ATOM 3351 C C . ARG A 1 415 ? -12.300 5.095 25.709 1.00 95.50 415 ARG A C 1
ATOM 3353 O O . ARG A 1 415 ? -11.991 5.881 26.599 1.00 95.50 415 ARG A O 1
ATOM 3360 N N . HIS A 1 416 ? -12.896 5.466 24.576 1.00 94.75 416 HIS A N 1
ATOM 3361 C CA . HIS A 1 416 ? -13.263 6.854 24.292 1.00 94.75 416 HIS A CA 1
ATOM 3362 C C . HIS A 1 416 ? -14.376 7.342 25.224 1.00 94.75 416 HIS A C 1
ATOM 3364 O O . HIS A 1 416 ? -14.254 8.428 25.784 1.00 94.75 416 HIS A O 1
ATOM 3370 N N . CYS A 1 417 ? -15.378 6.501 25.496 1.00 96.00 417 CYS A N 1
ATOM 3371 C CA . CYS A 1 417 ? -16.410 6.782 26.497 1.00 96.00 417 CYS A CA 1
ATOM 3372 C C . CYS A 1 417 ? -15.810 7.050 27.889 1.00 96.00 417 CYS A C 1
ATOM 3374 O O . CYS A 1 417 ? -16.070 8.089 28.490 1.00 96.00 417 CYS A O 1
ATOM 3376 N N . LEU A 1 418 ? -14.933 6.160 28.370 1.00 96.88 418 LEU A N 1
ATOM 3377 C CA . LEU A 1 418 ? -14.273 6.317 29.670 1.00 96.88 418 LEU A CA 1
ATOM 3378 C C . LEU A 1 418 ? -13.377 7.556 29.737 1.00 96.88 418 LEU A C 1
ATOM 3380 O O . LEU A 1 418 ? -13.321 8.205 30.776 1.00 96.88 418 LEU A O 1
ATOM 3384 N N . LYS A 1 419 ? -12.684 7.894 28.645 1.00 95.88 419 LYS A N 1
ATOM 3385 C CA . LYS A 1 419 ? -11.849 9.097 28.577 1.00 95.88 419 LYS A CA 1
ATOM 3386 C C . LYS A 1 419 ? -12.695 10.366 28.726 1.00 95.88 419 LYS A C 1
ATOM 3388 O O . LYS A 1 419 ? -12.372 11.190 29.572 1.00 95.88 419 LYS A O 1
ATOM 3393 N N . ARG A 1 420 ? -13.789 10.485 27.965 1.00 95.69 420 ARG A N 1
ATOM 3394 C CA . ARG A 1 420 ? -14.714 11.631 28.049 1.00 95.69 420 ARG A CA 1
ATOM 3395 C C . ARG A 1 420 ? -15.357 11.745 29.430 1.00 95.69 420 ARG A C 1
ATOM 3397 O O . ARG A 1 420 ? -15.542 12.845 29.933 1.00 95.69 420 ARG A O 1
ATOM 3404 N N . PHE A 1 421 ? -15.672 10.612 30.060 1.00 97.38 421 PHE A N 1
ATOM 3405 C CA . PHE A 1 421 ? -16.200 10.613 31.421 1.00 97.38 421 PHE A CA 1
ATOM 3406 C C . PHE A 1 421 ? -15.159 11.072 32.453 1.00 97.38 421 PHE A C 1
ATOM 3408 O O . PHE A 1 421 ? -15.489 11.832 33.354 1.00 97.38 421 PHE A O 1
ATOM 3415 N N . LEU A 1 422 ? -13.892 10.672 32.305 1.00 96.81 422 LEU A N 1
ATOM 3416 C CA . LEU A 1 422 ? -12.815 11.173 33.162 1.00 96.81 422 LEU A CA 1
ATOM 3417 C C . LEU A 1 422 ? -12.598 12.685 32.984 1.00 96.81 422 LEU A C 1
ATOM 3419 O O . LEU A 1 422 ? -12.416 13.383 33.971 1.00 96.81 422 LEU A O 1
ATOM 3423 N N . GLU A 1 423 ? -12.654 13.198 31.753 1.00 96.75 423 GLU A N 1
ATOM 3424 C CA . GLU A 1 423 ? -12.579 14.642 31.476 1.00 96.75 423 GLU A CA 1
ATOM 3425 C C . GLU A 1 423 ? -13.725 15.407 32.164 1.00 96.75 423 GLU A C 1
ATOM 3427 O O . GLU A 1 423 ? -13.479 16.420 32.815 1.00 96.75 423 GLU A O 1
ATOM 3432 N N . ALA A 1 424 ? -14.949 14.873 32.105 1.00 96.88 424 ALA A N 1
ATOM 3433 C CA . ALA A 1 424 ? -16.118 15.422 32.793 1.00 96.88 424 ALA A CA 1
ATOM 3434 C C . ALA A 1 424 ? -15.971 15.395 34.327 1.00 96.88 424 ALA A C 1
ATOM 3436 O O . ALA A 1 424 ? -16.302 16.364 35.002 1.00 96.88 424 ALA A O 1
ATOM 3437 N N . LEU A 1 425 ? -15.417 14.315 34.886 1.00 96.62 425 LEU A N 1
ATOM 3438 C CA . LEU A 1 425 ? -15.113 14.216 36.317 1.00 96.62 425 LEU A CA 1
ATOM 3439 C C . LEU A 1 425 ? -14.057 15.232 36.769 1.00 96.62 425 LEU A C 1
ATOM 3441 O O . LEU A 1 425 ? -14.169 15.799 37.852 1.00 96.62 425 LEU A O 1
ATOM 3445 N N . GLU A 1 426 ? -13.029 15.470 35.956 1.00 95.44 426 GLU A N 1
ATOM 3446 C CA . GLU A 1 426 ? -12.007 16.483 36.234 1.00 95.44 426 GLU A CA 1
ATOM 3447 C C . GLU A 1 426 ? -12.585 17.904 36.193 1.00 95.44 426 GLU A C 1
ATOM 3449 O O . GLU A 1 426 ? -12.194 18.753 36.995 1.00 95.44 426 GLU A O 1
ATOM 3454 N N . GLU A 1 427 ? -13.523 18.170 35.284 1.00 95.19 427 GLU A N 1
ATOM 3455 C CA . GLU A 1 427 ? -14.254 19.437 35.222 1.00 95.19 427 GLU A CA 1
ATOM 3456 C C . GLU A 1 427 ? -15.161 19.624 36.440 1.00 95.19 427 GLU A C 1
ATOM 3458 O O . GLU A 1 427 ? -15.054 20.637 37.133 1.00 95.19 427 GLU A O 1
ATOM 3463 N N . TYR A 1 428 ? -15.954 18.604 36.774 1.00 95.50 428 TYR A N 1
ATOM 3464 C CA . TYR A 1 428 ? -16.765 18.576 37.987 1.00 95.50 428 TYR A CA 1
ATOM 3465 C C . TYR A 1 428 ? -15.914 18.809 39.242 1.00 95.50 428 TYR A C 1
ATOM 3467 O O . TYR A 1 428 ? -16.276 19.627 40.087 1.00 95.50 428 TYR A O 1
ATOM 3475 N N . ARG A 1 429 ? -14.739 18.167 39.358 1.00 94.44 429 ARG A N 1
ATOM 3476 C CA . ARG A 1 429 ? -13.825 18.363 40.498 1.00 94.44 429 ARG A CA 1
ATOM 3477 C C . ARG A 1 429 ? -13.411 19.823 40.652 1.00 94.44 429 ARG A C 1
ATOM 3479 O O . ARG A 1 429 ? -13.359 20.328 41.770 1.00 94.44 429 ARG A O 1
ATOM 3486 N N . LYS A 1 430 ? -13.099 20.503 39.545 1.00 92.75 430 LYS A N 1
ATOM 3487 C CA . LYS A 1 430 ? -12.689 21.916 39.568 1.00 92.75 430 LYS A CA 1
ATOM 3488 C C . LYS A 1 430 ? -13.805 22.828 40.076 1.00 92.75 430 LYS A C 1
ATOM 3490 O O . LYS A 1 430 ? -13.497 23.810 40.743 1.00 92.75 430 LYS A O 1
ATOM 3495 N N . GLN A 1 431 ? -15.064 22.503 39.781 1.00 93.19 431 GLN A N 1
ATOM 3496 C CA . GLN A 1 431 ? -16.224 23.302 40.187 1.00 93.19 431 GLN A CA 1
ATOM 3497 C C . GLN A 1 431 ? -16.665 23.005 41.627 1.00 93.19 431 GLN A C 1
ATOM 3499 O O . GLN A 1 431 ? -16.894 23.924 42.407 1.00 93.19 431 GLN A O 1
ATOM 3504 N N . SER A 1 432 ? -16.719 21.727 42.002 1.00 89.62 432 SER A N 1
ATOM 3505 C CA . SER A 1 432 ? -17.223 21.264 43.304 1.00 89.62 432 SER A CA 1
ATOM 3506 C C . SER A 1 432 ? -16.163 21.183 44.409 1.00 89.62 432 SER A C 1
ATOM 3508 O O . SER A 1 432 ? -16.508 20.991 45.571 1.00 89.62 432 SER A O 1
ATOM 3510 N N . LYS A 1 433 ? -14.867 21.287 44.070 1.00 86.88 433 LYS A N 1
ATOM 3511 C CA . LYS A 1 433 ? -13.722 21.018 44.969 1.00 86.88 433 LYS A CA 1
ATOM 3512 C C . LYS A 1 433 ? -13.744 19.613 45.600 1.00 86.88 433 LYS A C 1
ATOM 3514 O O . LYS A 1 433 ? -13.186 19.401 46.674 1.00 86.88 433 LYS A O 1
ATOM 3519 N N . CYS A 1 434 ? -14.365 18.648 44.921 1.00 89.56 434 CYS A N 1
ATOM 3520 C CA . CYS A 1 434 ? -14.411 17.242 45.326 1.00 89.56 434 CYS A CA 1
ATOM 3521 C C . CYS A 1 434 ? -12.998 16.624 45.463 1.00 89.56 434 CYS A C 1
ATOM 3523 O O . CYS A 1 434 ? -12.057 17.036 44.778 1.00 89.56 434 CYS A O 1
ATOM 3525 N N . SER A 1 435 ? -12.829 15.615 46.326 1.00 91.94 435 SER A N 1
ATOM 3526 C CA . SER A 1 435 ? -11.532 14.951 46.518 1.00 91.94 435 SER A CA 1
ATOM 3527 C C . SER A 1 435 ? -11.153 14.041 45.341 1.00 91.94 435 SER A C 1
ATOM 3529 O O . SER A 1 435 ? -12.003 13.531 44.604 1.00 91.94 435 SER A O 1
ATOM 3531 N N . HIS A 1 436 ? -9.854 13.796 45.158 1.00 92.06 436 HIS A N 1
ATOM 3532 C CA . HIS A 1 436 ? -9.366 12.882 44.120 1.00 92.06 436 HIS A CA 1
ATOM 3533 C C . HIS A 1 436 ? -9.822 11.434 44.350 1.00 92.06 436 HIS A C 1
ATOM 3535 O O . HIS A 1 436 ? -10.114 10.715 43.387 1.00 92.06 436 HIS A O 1
ATOM 3541 N N . GLU A 1 437 ? -9.907 11.005 45.609 1.00 94.12 437 GLU A N 1
ATOM 3542 C CA . GLU A 1 437 ? -10.388 9.681 46.001 1.00 94.12 437 GLU A CA 1
ATOM 3543 C C . GLU A 1 437 ? -11.822 9.486 45.519 1.00 94.12 437 GLU A C 1
ATOM 3545 O O . GLU A 1 437 ? -12.128 8.485 44.865 1.00 94.12 437 GLU A O 1
ATOM 3550 N N . ARG A 1 438 ? -12.674 10.491 45.742 1.00 94.38 438 ARG A N 1
ATOM 3551 C CA . ARG A 1 438 ? -14.081 10.437 45.361 1.00 94.38 438 ARG A CA 1
ATOM 3552 C C . ARG A 1 438 ? -14.270 10.396 43.846 1.00 94.38 438 ARG A C 1
ATOM 3554 O O . ARG A 1 438 ? -15.018 9.563 43.337 1.00 94.38 438 ARG A O 1
ATOM 3561 N N . ILE A 1 439 ? -13.510 11.194 43.098 1.00 95.19 439 ILE A N 1
ATOM 3562 C CA . ILE A 1 439 ? -13.479 11.119 41.628 1.00 95.19 439 ILE A CA 1
ATOM 3563 C C . ILE A 1 439 ? -13.082 9.714 41.138 1.00 95.19 439 ILE A C 1
ATOM 3565 O O . ILE A 1 439 ? -13.695 9.168 40.214 1.00 95.19 439 ILE A O 1
ATOM 3569 N N . SER A 1 440 ? -12.086 9.093 41.774 1.00 95.75 440 SER A N 1
ATOM 3570 C CA . SER A 1 440 ? -11.647 7.729 41.450 1.00 95.75 440 SER A CA 1
ATOM 3571 C C . SER A 1 440 ? -12.745 6.691 41.704 1.00 95.75 440 SER A C 1
ATOM 3573 O O . SER A 1 440 ? -12.912 5.754 40.914 1.00 95.75 440 SER A O 1
ATOM 3575 N N . GLU A 1 441 ? -13.531 6.849 42.770 1.00 96.56 441 GLU A N 1
ATOM 3576 C CA . GLU A 1 441 ? -14.689 6.000 43.065 1.00 96.56 441 GLU A CA 1
ATOM 3577 C C . GLU A 1 441 ? -15.785 6.122 42.006 1.00 96.56 441 GLU A C 1
ATOM 3579 O O . GLU A 1 441 ? -16.209 5.099 41.455 1.00 96.56 441 GLU A O 1
ATOM 3584 N N . LEU A 1 442 ? -16.197 7.348 41.666 1.00 96.75 442 LEU A N 1
ATOM 3585 C CA . LEU A 1 442 ? -17.216 7.611 40.643 1.00 96.75 442 LEU A CA 1
ATOM 3586 C C . LEU A 1 442 ? -16.796 7.027 39.287 1.00 96.75 442 LEU A C 1
ATOM 3588 O O . LEU A 1 442 ? -17.567 6.318 38.631 1.00 96.75 442 LEU A O 1
ATOM 3592 N N . TYR A 1 443 ? -15.528 7.211 38.906 1.00 97.31 443 TYR A N 1
ATOM 3593 C CA . TYR A 1 443 ? -14.955 6.601 37.706 1.00 97.31 443 TYR A CA 1
ATOM 3594 C C . TYR A 1 443 ? -15.028 5.068 37.733 1.00 97.31 443 TYR A C 1
ATOM 3596 O O . TYR A 1 443 ? -15.421 4.438 36.744 1.00 97.31 443 TYR A O 1
ATOM 3604 N N . LYS A 1 444 ? -14.679 4.431 38.860 1.00 97.44 444 LYS A N 1
ATOM 3605 C CA . LYS A 1 444 ? -14.759 2.968 39.018 1.00 97.44 444 LYS A CA 1
ATOM 3606 C C . LYS A 1 444 ? -16.202 2.467 38.919 1.00 97.44 444 LYS A C 1
ATOM 3608 O O . LYS A 1 444 ? -16.414 1.427 38.286 1.00 97.44 444 LYS A O 1
ATOM 3613 N N . LYS A 1 445 ? -17.174 3.183 39.497 1.00 97.44 445 LYS A N 1
ATOM 3614 C CA . LYS A 1 445 ? -18.607 2.855 39.411 1.00 97.44 445 LYS A CA 1
ATOM 3615 C C . LYS A 1 445 ? -19.094 2.903 37.962 1.00 97.44 445 LYS A C 1
ATOM 3617 O O . LYS A 1 445 ? -19.551 1.880 37.449 1.00 97.44 445 LYS A O 1
ATOM 3622 N N . PHE A 1 446 ? -18.867 4.011 37.258 1.00 97.31 446 PHE A N 1
ATOM 3623 C CA . PHE A 1 446 ? -19.220 4.153 35.839 1.00 97.31 446 PHE A CA 1
ATOM 3624 C C . PHE A 1 446 ? -18.548 3.082 34.963 1.00 97.31 446 PHE A C 1
ATOM 3626 O O . PHE A 1 446 ? -19.194 2.387 34.174 1.00 97.31 446 PHE A O 1
ATOM 3633 N N . LYS A 1 447 ? -17.242 2.856 35.155 1.00 97.38 447 LYS A N 1
ATOM 3634 C CA . LYS A 1 447 ? -16.489 1.818 34.436 1.00 97.38 447 LYS A CA 1
ATOM 3635 C C . LYS A 1 447 ? -17.053 0.419 34.677 1.00 97.38 447 LYS A C 1
ATOM 3637 O O . LYS A 1 447 ? -17.057 -0.404 33.759 1.00 97.38 447 LYS A O 1
ATOM 3642 N N . ARG A 1 448 ? -17.523 0.124 35.894 1.00 97.12 448 ARG A N 1
ATOM 3643 C CA . ARG A 1 448 ? -18.162 -1.155 36.235 1.00 97.12 448 ARG A CA 1
ATOM 3644 C C . ARG A 1 448 ? -19.491 -1.319 35.505 1.00 97.12 448 ARG A C 1
ATOM 3646 O O . ARG A 1 448 ? -19.722 -2.401 34.960 1.00 97.12 448 ARG A O 1
ATOM 3653 N N . VAL A 1 449 ? -20.318 -0.274 35.439 1.00 96.56 449 VAL A N 1
ATOM 3654 C CA . VAL A 1 449 ? -21.566 -0.278 34.656 1.00 96.56 449 VAL A CA 1
ATOM 3655 C C . VAL A 1 449 ? -21.265 -0.634 33.202 1.00 96.56 449 VAL A C 1
ATOM 3657 O O . VAL A 1 449 ? -21.765 -1.642 32.703 1.00 96.56 449 VAL A O 1
ATOM 3660 N N . LEU A 1 450 ? -20.353 0.094 32.556 1.00 95.31 450 LEU A N 1
ATOM 3661 C CA . LEU A 1 450 ? -20.002 -0.132 31.152 1.00 95.31 450 LEU A CA 1
ATOM 3662 C C . LEU A 1 450 ? -19.410 -1.533 30.894 1.00 95.31 450 LEU A C 1
ATOM 3664 O O . LEU A 1 450 ? -19.779 -2.203 29.932 1.00 95.31 450 LEU A O 1
ATOM 3668 N N . LYS A 1 451 ? -18.514 -2.017 31.767 1.00 94.44 451 LYS A N 1
ATOM 3669 C CA . LYS A 1 451 ? -17.837 -3.318 31.599 1.00 94.44 451 LYS A CA 1
ATOM 3670 C C . LYS A 1 451 ? -18.771 -4.517 31.791 1.00 94.44 451 LYS A C 1
ATOM 3672 O O . LYS A 1 451 ? -18.568 -5.549 31.149 1.00 94.44 451 LYS A O 1
ATOM 3677 N N . THR A 1 452 ? -19.723 -4.416 32.717 1.00 95.12 452 THR A N 1
ATOM 3678 C CA . THR A 1 452 ? -2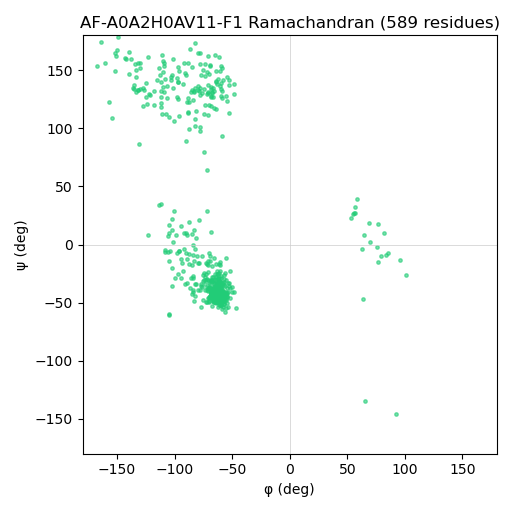0.555 -5.554 33.148 1.00 95.12 452 THR A CA 1
ATOM 3679 C C . THR A 1 452 ? -21.921 -5.603 32.470 1.00 95.12 452 THR A C 1
ATOM 3681 O O . THR A 1 452 ? -22.668 -6.554 32.686 1.00 95.12 452 THR A O 1
ATOM 3684 N N . SER A 1 453 ? -22.292 -4.587 31.696 1.00 95.94 453 SER A N 1
ATOM 3685 C CA . SER A 1 453 ? -23.569 -4.569 30.983 1.00 95.94 453 SER A CA 1
ATOM 3686 C C . SER A 1 453 ? -23.513 -5.444 29.732 1.00 95.94 453 SER A C 1
ATOM 3688 O O . SER A 1 453 ? -22.599 -5.319 28.919 1.00 95.94 453 SER A O 1
ATOM 3690 N N . THR A 1 454 ? -24.487 -6.341 29.580 1.00 94.50 454 THR A N 1
ATOM 3691 C CA . THR A 1 454 ? -24.561 -7.311 28.468 1.00 94.50 454 THR A CA 1
ATOM 3692 C C . THR A 1 454 ? -25.602 -6.940 27.410 1.00 94.50 454 THR A C 1
ATOM 3694 O O . THR A 1 454 ? -25.594 -7.491 26.311 1.00 94.50 454 THR A O 1
ATOM 3697 N N . SER A 1 455 ? -26.494 -5.999 27.718 1.00 96.12 455 SER A N 1
ATOM 3698 C CA . SER A 1 455 ? -27.551 -5.521 26.827 1.00 96.12 455 SER A CA 1
ATOM 3699 C C . SER A 1 455 ? -27.921 -4.075 27.135 1.00 96.12 455 SER A C 1
ATOM 3701 O O . SER A 1 455 ? -27.613 -3.581 28.222 1.00 96.12 455 SER A O 1
ATOM 3703 N N . LYS A 1 456 ? -28.634 -3.423 26.205 1.00 95.94 456 LYS A N 1
ATOM 3704 C CA . LYS A 1 456 ? -29.239 -2.099 26.417 1.00 95.94 456 LYS A CA 1
ATOM 3705 C C . LYS A 1 456 ? -29.981 -2.036 27.754 1.00 95.94 456 LYS A C 1
ATOM 3707 O O . LYS A 1 456 ? -29.644 -1.210 28.589 1.00 95.94 456 LYS A O 1
ATOM 3712 N N . VAL A 1 457 ? -30.913 -2.962 27.982 1.00 95.44 457 VAL A N 1
ATOM 3713 C CA . VAL A 1 457 ? -31.733 -3.004 29.204 1.00 95.44 457 VAL A CA 1
ATOM 3714 C C . VAL A 1 457 ? -30.862 -3.154 30.453 1.00 95.44 457 VAL A C 1
ATOM 3716 O O . VAL A 1 457 ? -31.017 -2.399 31.407 1.00 95.44 457 VAL A O 1
ATOM 3719 N N . SER A 1 458 ? -29.885 -4.072 30.438 1.00 95.88 458 SER A N 1
ATOM 3720 C CA . SER A 1 458 ? -28.970 -4.242 31.574 1.00 95.88 458 SER A CA 1
ATOM 3721 C C . SER A 1 458 ? -28.175 -2.972 31.870 1.00 95.88 458 SER A C 1
ATOM 3723 O O . SER A 1 458 ? -27.888 -2.712 33.038 1.00 95.88 458 SER A O 1
ATOM 3725 N N . LEU A 1 459 ? -27.771 -2.233 30.838 1.00 96.25 459 LEU A N 1
ATOM 3726 C CA . LEU A 1 459 ? -27.006 -1.004 30.983 1.00 96.25 459 LEU A CA 1
ATOM 3727 C C . LEU A 1 459 ? -27.873 0.109 31.569 1.00 96.25 459 LEU A C 1
ATOM 3729 O O . LEU A 1 459 ? -27.475 0.729 32.550 1.00 96.25 459 LEU A O 1
ATOM 3733 N N . GLU A 1 460 ? -29.071 0.317 31.025 1.00 95.81 460 GLU A N 1
ATOM 3734 C CA . GLU A 1 460 ? -30.010 1.334 31.506 1.00 95.81 460 GLU A CA 1
ATOM 3735 C C . GLU A 1 460 ? -30.400 1.104 32.970 1.00 95.81 460 GLU A C 1
ATOM 3737 O O . GLU A 1 460 ? -30.399 2.049 33.758 1.00 95.81 460 GLU A O 1
ATOM 3742 N N . THR A 1 461 ? -30.666 -0.146 33.364 1.00 95.56 461 THR A N 1
ATOM 3743 C CA . THR A 1 461 ? -30.947 -0.497 34.764 1.00 95.56 461 THR A CA 1
ATOM 3744 C C . THR A 1 461 ? -29.757 -0.185 35.665 1.00 95.56 461 THR A C 1
ATOM 3746 O O . THR A 1 461 ? -29.926 0.407 36.723 1.00 95.56 461 THR A O 1
ATOM 3749 N N . LYS A 1 462 ? -28.535 -0.529 35.245 1.00 96.69 462 LYS A N 1
ATOM 3750 C CA . LYS A 1 462 ? -27.325 -0.268 36.038 1.00 96.69 462 LYS A CA 1
ATOM 3751 C C . LYS A 1 462 ? -26.984 1.217 36.150 1.00 96.69 462 LYS A C 1
ATOM 3753 O O . LYS A 1 462 ? -26.440 1.603 37.176 1.00 96.69 462 LYS A O 1
ATOM 3758 N N . ILE A 1 463 ? -27.311 2.033 35.145 1.00 95.56 463 ILE A N 1
ATOM 3759 C CA . ILE A 1 463 ? -27.212 3.497 35.246 1.00 95.56 463 ILE A CA 1
ATOM 3760 C C . ILE A 1 463 ? -28.179 4.019 36.310 1.00 95.56 463 ILE A C 1
ATOM 3762 O O . ILE A 1 463 ? -27.762 4.793 37.157 1.00 95.56 463 ILE A O 1
ATOM 3766 N N . LYS A 1 464 ? -29.440 3.564 36.318 1.00 93.06 464 LYS A N 1
ATOM 3767 C CA . LYS A 1 464 ? -30.435 3.988 37.326 1.00 93.06 464 LYS A CA 1
ATOM 3768 C C . LYS A 1 464 ? -30.043 3.625 38.763 1.00 93.06 464 LYS A C 1
ATOM 3770 O O . LYS A 1 464 ? -30.518 4.256 39.695 1.00 93.06 464 LYS A O 1
ATOM 3775 N N . LEU A 1 465 ? -29.210 2.598 38.936 1.00 93.56 465 LEU A N 1
ATOM 3776 C CA . LEU A 1 465 ? -28.684 2.178 40.237 1.00 93.56 465 LEU A CA 1
ATOM 3777 C C . LEU A 1 465 ? -27.472 3.006 40.703 1.00 93.56 465 LEU A C 1
ATOM 3779 O O . LEU A 1 465 ? -26.981 2.776 41.806 1.00 93.56 465 LEU A O 1
ATOM 3783 N N . LEU A 1 466 ? -26.964 3.937 39.888 1.00 93.75 466 LEU A N 1
ATOM 3784 C CA . LEU A 1 466 ? -25.982 4.926 40.330 1.00 93.75 466 LEU A CA 1
ATOM 3785 C C . LEU A 1 466 ? -26.721 6.018 41.111 1.00 93.75 466 LEU A C 1
ATOM 3787 O O . LEU A 1 466 ? -27.367 6.875 40.521 1.00 93.75 466 LEU A O 1
ATOM 3791 N N . ASN A 1 467 ? -26.650 5.943 42.437 1.00 90.69 467 ASN A N 1
ATOM 3792 C CA . ASN A 1 467 ? -27.394 6.790 43.372 1.00 90.69 467 ASN A CA 1
ATOM 3793 C C . ASN A 1 467 ? -26.532 7.861 44.060 1.00 90.69 467 ASN A C 1
ATOM 3795 O O . ASN A 1 467 ? -26.999 8.507 44.991 1.00 90.69 467 ASN A O 1
ATOM 3799 N N . ASP A 1 468 ? -25.274 8.014 43.650 1.00 93.12 468 ASP A N 1
ATOM 3800 C CA . ASP A 1 468 ? -24.403 9.064 44.171 1.00 93.12 468 ASP A CA 1
ATOM 3801 C C . ASP A 1 468 ? -24.912 10.445 43.721 1.00 93.12 468 ASP A C 1
ATOM 3803 O O . ASP A 1 468 ? -25.162 10.640 42.529 1.00 93.12 468 ASP A O 1
ATOM 3807 N N . GLU A 1 469 ? -25.046 11.398 44.651 1.00 92.06 469 GLU A N 1
ATOM 3808 C CA . GLU A 1 469 ? -25.569 12.749 44.377 1.00 92.06 469 GLU A CA 1
ATOM 3809 C C . GLU A 1 469 ? -24.767 13.482 43.298 1.00 92.06 469 GLU A C 1
ATOM 3811 O O . GLU A 1 469 ? -25.327 14.251 42.522 1.00 92.06 469 GLU A O 1
ATOM 3816 N N . GLU A 1 470 ? -23.471 13.192 43.170 1.00 93.75 470 GLU A N 1
ATOM 3817 C CA . GLU A 1 470 ? -22.619 13.788 42.144 1.00 93.75 470 GLU A CA 1
ATOM 3818 C C . GLU A 1 470 ? -23.091 13.460 40.724 1.00 93.75 470 GLU A C 1
ATOM 3820 O O . GLU A 1 470 ? -22.894 14.260 39.815 1.00 93.75 470 GLU A O 1
ATOM 3825 N N . PHE A 1 471 ? -23.746 12.316 40.504 1.00 94.06 471 PHE A N 1
ATOM 3826 C CA . PHE A 1 471 ? -24.298 11.990 39.187 1.00 94.06 471 PHE A CA 1
ATOM 3827 C C . PHE A 1 471 ? -25.485 12.875 38.788 1.00 94.06 471 PHE A C 1
ATOM 3829 O O . PHE A 1 471 ? -25.814 12.890 37.604 1.00 94.06 471 PHE A O 1
ATOM 3836 N N . LEU A 1 472 ? -26.083 13.618 39.728 1.00 92.81 472 LEU A N 1
ATOM 3837 C CA . LEU A 1 472 ? -27.125 14.613 39.455 1.00 92.81 472 LEU A CA 1
ATOM 3838 C C . LEU A 1 472 ? -26.552 15.931 38.919 1.00 92.81 472 LEU A C 1
ATOM 3840 O O . LEU A 1 472 ? -27.302 16.740 38.372 1.00 92.81 472 LEU A O 1
ATOM 3844 N N . ASP A 1 473 ? -25.241 16.155 39.058 1.00 95.38 473 ASP A N 1
ATOM 3845 C CA . ASP A 1 473 ? -24.584 17.323 38.485 1.00 95.38 473 ASP A CA 1
ATOM 3846 C C . ASP A 1 473 ? -24.752 17.331 36.952 1.00 95.38 473 ASP A C 1
ATOM 3848 O O . ASP A 1 473 ? -24.512 16.298 36.310 1.00 95.38 473 ASP A O 1
ATOM 3852 N N . PRO A 1 474 ? -25.120 18.468 36.328 1.00 95.44 474 PRO A N 1
ATOM 3853 C CA . PRO A 1 474 ? -25.382 18.537 34.891 1.00 95.44 474 PRO A CA 1
ATOM 3854 C C . PRO A 1 474 ? -24.252 17.984 34.010 1.00 95.44 474 PRO A C 1
ATOM 3856 O O . PRO A 1 474 ? -24.522 17.397 32.959 1.00 95.44 474 PRO A O 1
ATOM 3859 N N . ILE A 1 475 ? -22.988 18.129 34.427 1.00 94.94 475 ILE A N 1
ATOM 3860 C CA . ILE A 1 475 ? -21.815 17.674 33.668 1.00 94.94 475 ILE A CA 1
ATOM 3861 C C . ILE A 1 475 ? -21.761 16.145 33.627 1.00 94.94 475 ILE A C 1
ATOM 3863 O O . ILE A 1 475 ? -21.510 15.552 32.569 1.00 94.94 475 ILE A O 1
ATOM 3867 N N . LEU A 1 476 ? -21.997 15.493 34.769 1.00 95.94 476 LEU A N 1
ATOM 3868 C CA . LEU A 1 476 ? -21.956 14.035 34.888 1.00 95.94 476 LEU A CA 1
ATOM 3869 C C . LEU A 1 476 ? -23.250 13.394 34.376 1.00 95.94 476 LEU A C 1
ATOM 3871 O O . LEU A 1 476 ? -23.179 12.390 33.658 1.00 95.94 476 LEU A O 1
ATOM 3875 N N . GLN A 1 477 ? -24.404 14.009 34.642 1.00 95.44 477 GLN A N 1
ATOM 3876 C CA . GLN A 1 477 ? -25.708 13.575 34.143 1.00 95.44 477 GLN A CA 1
ATOM 3877 C C . GLN A 1 477 ? -25.729 13.537 32.611 1.00 95.44 477 GLN A C 1
ATOM 3879 O O . GLN A 1 477 ? -26.109 12.522 32.028 1.00 95.44 477 GLN A O 1
ATOM 3884 N N . ALA A 1 478 ? -25.187 14.562 31.942 1.00 95.81 478 ALA A N 1
ATOM 3885 C CA . ALA A 1 478 ? -25.078 14.581 30.483 1.00 95.81 478 ALA A CA 1
ATOM 3886 C C . ALA A 1 478 ? -24.295 13.375 29.925 1.00 95.81 478 ALA A C 1
ATOM 3888 O O . ALA A 1 478 ? -24.599 12.874 28.840 1.00 95.81 478 ALA A O 1
ATOM 3889 N N . ARG A 1 479 ? -23.296 12.863 30.661 1.00 95.94 479 ARG A N 1
ATOM 3890 C CA . ARG A 1 479 ? -22.536 11.664 30.262 1.00 95.94 479 ARG A CA 1
ATOM 3891 C C . ARG A 1 479 ? -23.302 10.373 30.514 1.00 95.94 479 ARG A C 1
ATOM 3893 O O . ARG A 1 479 ? -23.162 9.440 29.720 1.00 95.94 479 ARG A O 1
ATOM 3900 N N . LEU A 1 480 ? -24.105 10.305 31.574 1.00 95.94 480 LEU A N 1
ATOM 3901 C CA . LEU A 1 480 ? -25.014 9.181 31.804 1.00 95.94 480 LEU A CA 1
ATOM 3902 C C . LEU A 1 480 ? -26.104 9.121 30.731 1.00 95.94 480 LEU A C 1
ATOM 3904 O O . LEU A 1 480 ? -26.364 8.044 30.192 1.00 95.94 480 LEU A O 1
ATOM 3908 N N . ASP A 1 481 ? -26.676 10.265 30.365 1.00 95.56 481 ASP A N 1
ATOM 3909 C CA . ASP A 1 481 ? -27.691 10.366 29.317 1.00 95.56 481 ASP A CA 1
ATOM 3910 C C . ASP A 1 481 ? -27.119 9.973 27.953 1.00 95.56 481 ASP A C 1
ATOM 3912 O O . ASP A 1 481 ? -27.711 9.157 27.242 1.00 95.56 481 ASP A O 1
ATOM 3916 N N . GLU A 1 482 ? -25.912 10.445 27.621 1.00 94.69 482 GLU A N 1
ATOM 3917 C CA . GLU A 1 482 ? -25.191 10.016 26.419 1.00 94.69 482 GLU A CA 1
ATOM 3918 C C . GLU A 1 482 ? -24.959 8.496 26.417 1.00 94.69 482 GLU A C 1
ATOM 3920 O O . GLU A 1 482 ? -25.157 7.822 25.399 1.00 94.69 482 GLU A O 1
ATOM 3925 N N . LEU A 1 483 ? -24.524 7.935 27.548 1.00 95.19 483 LEU A N 1
ATOM 3926 C CA . LEU A 1 483 ? -24.275 6.504 27.676 1.00 95.19 483 LEU A CA 1
ATOM 3927 C C . LEU A 1 483 ? -25.572 5.699 27.472 1.00 95.19 483 LEU A C 1
ATOM 3929 O O . LEU A 1 483 ? -25.554 4.676 26.781 1.00 95.19 483 LEU A O 1
ATOM 3933 N N . LYS A 1 484 ? -26.689 6.182 28.024 1.00 95.69 484 LYS A N 1
ATOM 3934 C CA . LYS A 1 484 ? -28.025 5.586 27.919 1.00 95.69 484 LYS A CA 1
ATOM 3935 C C . LYS A 1 484 ? -28.556 5.617 26.485 1.00 95.69 484 LYS A C 1
ATOM 3937 O O . LYS A 1 484 ? -28.952 4.579 25.958 1.00 95.69 484 LYS A O 1
ATOM 3942 N N . GLU A 1 485 ? -28.491 6.771 25.824 1.00 95.81 485 GLU A N 1
ATOM 3943 C CA . GLU A 1 485 ? -28.900 6.956 24.423 1.00 95.81 485 GLU A CA 1
ATOM 3944 C C . GLU A 1 485 ? -28.176 5.964 23.494 1.00 95.81 485 GLU A C 1
ATOM 3946 O O . GLU A 1 485 ? -28.763 5.397 22.574 1.00 95.81 485 GLU A O 1
ATOM 3951 N N . ASN A 1 486 ? -26.900 5.689 23.776 1.00 96.06 486 ASN A N 1
ATOM 3952 C CA . ASN A 1 486 ? -26.026 4.888 22.918 1.00 96.06 486 ASN A CA 1
ATOM 3953 C C . ASN A 1 486 ? -25.785 3.462 23.450 1.00 96.06 486 ASN A C 1
ATOM 3955 O O . ASN A 1 486 ? -24.875 2.762 22.996 1.00 96.06 486 ASN A O 1
ATOM 3959 N N . ALA A 1 487 ? -26.614 2.999 24.387 1.00 96.00 487 ALA A N 1
ATOM 3960 C CA . ALA A 1 487 ? -26.453 1.730 25.095 1.00 96.00 487 ALA A CA 1
ATOM 3961 C C . ALA A 1 487 ? -26.365 0.500 24.171 1.00 96.00 487 ALA A C 1
ATOM 3963 O O . ALA A 1 487 ? -25.605 -0.435 24.446 1.00 96.00 487 ALA A O 1
ATOM 3964 N N . VAL A 1 488 ? -27.102 0.502 23.051 1.00 95.75 488 VAL A N 1
ATOM 3965 C CA . VAL A 1 488 ? -27.054 -0.575 22.041 1.00 95.75 488 VAL A CA 1
ATOM 3966 C C . VAL A 1 488 ? -25.642 -0.719 21.470 1.00 95.75 488 VAL A C 1
ATOM 3968 O O . VAL A 1 488 ? -25.117 -1.826 21.385 1.00 95.75 488 VAL A O 1
ATOM 3971 N N . HIS A 1 489 ? -24.991 0.398 21.145 1.00 97.00 489 HIS A N 1
ATOM 3972 C CA . HIS A 1 489 ? -23.655 0.407 20.551 1.00 97.00 489 HIS A CA 1
ATOM 3973 C C . HIS A 1 489 ? -22.569 0.002 21.552 1.00 97.00 489 HIS A C 1
ATOM 3975 O O . HIS A 1 489 ? -21.625 -0.701 21.191 1.00 97.00 489 HIS A O 1
ATOM 3981 N N . TYR A 1 490 ? -22.700 0.403 22.820 1.00 96.69 490 TYR A N 1
ATOM 3982 C CA . TYR A 1 490 ? -21.733 0.047 23.861 1.00 96.69 490 TYR A CA 1
ATOM 3983 C C . TYR A 1 490 ? -21.840 -1.407 24.328 1.00 96.69 490 TYR A C 1
ATOM 3985 O O . TYR A 1 490 ? -20.855 -1.955 24.810 1.00 96.69 490 TYR A O 1
ATOM 3993 N N . THR A 1 491 ? -22.991 -2.060 24.182 1.00 96.38 491 THR A N 1
ATOM 3994 C CA . THR A 1 491 ? -23.165 -3.465 24.606 1.00 96.38 491 THR A CA 1
ATOM 3995 C C . THR A 1 491 ? -22.974 -4.471 23.471 1.00 96.38 491 THR A C 1
ATOM 3997 O O . THR A 1 491 ? -22.911 -5.679 23.705 1.00 96.38 491 THR A O 1
ATOM 4000 N N . LEU A 1 492 ? -22.792 -3.988 22.239 1.00 95.69 492 LEU A N 1
ATOM 4001 C CA . LEU A 1 492 ? -22.740 -4.820 21.039 1.00 95.69 492 LEU A CA 1
ATOM 4002 C C . LEU A 1 492 ? -21.587 -5.833 21.036 1.00 95.69 492 LEU A C 1
ATOM 4004 O O . LEU A 1 492 ? -21.755 -6.947 20.546 1.00 95.69 492 LEU A O 1
ATOM 4008 N N . ASN A 1 493 ? -20.446 -5.503 21.650 1.00 94.25 493 ASN A N 1
ATOM 4009 C CA . ASN A 1 493 ? -19.298 -6.410 21.789 1.00 94.25 493 ASN A CA 1
ATOM 4010 C C . ASN A 1 493 ? -19.593 -7.660 22.642 1.00 94.25 493 ASN A C 1
ATOM 4012 O O . ASN A 1 493 ? -18.825 -8.619 22.611 1.00 94.25 493 ASN A O 1
ATOM 4016 N N . LYS A 1 494 ? -20.671 -7.650 23.436 1.00 93.88 494 LYS A N 1
ATOM 4017 C CA . LYS A 1 494 ? -21.160 -8.814 24.192 1.00 93.88 494 LYS A CA 1
ATOM 4018 C C . LYS A 1 494 ? -22.212 -9.613 23.429 1.00 93.88 494 LYS A C 1
ATOM 4020 O O . LYS A 1 494 ? -22.394 -10.788 23.715 1.00 93.88 494 LYS A O 1
ATOM 4025 N N . GLN A 1 495 ? -22.882 -8.985 22.466 1.00 91.81 495 GLN A N 1
ATOM 4026 C CA . GLN A 1 495 ? -23.989 -9.572 21.710 1.00 91.81 495 GLN A CA 1
ATOM 4027 C C . GLN A 1 495 ? -23.553 -10.147 20.360 1.00 91.81 495 GLN A C 1
ATOM 4029 O O . GLN A 1 495 ? -24.209 -11.033 19.817 1.00 91.81 495 GLN A O 1
ATOM 4034 N N . ARG A 1 496 ? -22.460 -9.632 19.789 1.00 92.31 496 ARG A N 1
ATOM 4035 C CA . ARG A 1 496 ? -21.961 -10.008 18.465 1.00 92.31 496 ARG A CA 1
ATOM 4036 C C . ARG A 1 496 ? -20.493 -10.405 18.547 1.00 92.31 496 ARG A C 1
ATOM 4038 O O . ARG A 1 496 ? -19.634 -9.592 18.887 1.00 92.31 496 ARG A O 1
ATOM 4045 N N . LYS A 1 497 ? -20.203 -11.659 18.188 1.00 89.81 497 LYS A N 1
ATOM 4046 C CA . LYS A 1 497 ? -18.832 -12.158 18.021 1.00 89.81 497 LYS A CA 1
ATOM 4047 C C . LYS A 1 497 ? -18.124 -11.309 16.957 1.00 89.81 497 LYS A C 1
ATOM 4049 O O . LYS A 1 497 ? -18.703 -11.064 15.911 1.00 89.81 497 LYS A O 1
ATOM 4054 N N . GLY A 1 498 ? -16.906 -10.846 17.240 1.00 91.56 498 GLY A N 1
ATOM 4055 C CA . GLY A 1 498 ? -16.089 -10.055 16.307 1.00 91.56 498 GLY A CA 1
ATOM 4056 C C . GLY A 1 498 ? -16.076 -8.541 16.557 1.00 91.56 498 GLY A C 1
ATOM 4057 O O . GLY A 1 498 ? -15.059 -7.907 16.285 1.00 91.56 498 GLY A O 1
ATOM 4058 N N . ILE A 1 499 ? -17.121 -7.962 17.165 1.00 96.44 499 ILE A N 1
ATOM 4059 C CA . ILE A 1 499 ? -17.105 -6.547 17.576 1.00 96.44 499 ILE A CA 1
ATOM 4060 C C . ILE A 1 499 ? -16.138 -6.371 18.752 1.00 96.44 499 ILE A C 1
ATOM 4062 O O . ILE A 1 499 ? -16.313 -6.954 19.825 1.00 96.44 499 ILE A O 1
ATOM 4066 N N . ALA A 1 500 ? -15.111 -5.544 18.566 1.00 96.06 500 ALA A N 1
ATOM 4067 C CA . ALA A 1 500 ? -14.140 -5.248 19.609 1.00 96.06 500 ALA A CA 1
ATOM 4068 C C . ALA A 1 500 ? -14.724 -4.294 20.664 1.00 96.06 500 ALA A C 1
ATOM 4070 O O . ALA A 1 500 ? -15.545 -3.430 20.365 1.00 96.06 500 ALA A O 1
ATOM 4071 N N . GLN A 1 501 ? -14.251 -4.410 21.908 1.00 95.25 501 GLN A N 1
ATOM 4072 C CA . GLN A 1 501 ? -14.643 -3.508 23.001 1.00 95.25 501 GLN A CA 1
ATOM 4073 C C . GLN A 1 501 ? -14.022 -2.104 22.870 1.00 95.25 501 GLN A C 1
ATOM 4075 O O . GLN A 1 501 ? -14.573 -1.113 23.350 1.00 95.25 501 GLN A O 1
ATOM 4080 N N . THR A 1 502 ? -12.832 -2.014 22.277 1.00 96.00 502 THR A N 1
ATOM 4081 C CA . THR A 1 502 ? -12.072 -0.765 22.142 1.00 96.00 502 THR A CA 1
ATOM 4082 C C . THR A 1 502 ? -11.461 -0.668 20.751 1.00 96.00 502 THR A C 1
ATOM 4084 O O . THR A 1 502 ? -11.265 -1.697 20.113 1.00 96.00 502 THR A O 1
ATOM 4087 N N . THR A 1 503 ? -11.110 0.542 20.318 1.00 96.25 503 THR A N 1
ATOM 4088 C CA . THR A 1 503 ? -10.386 0.857 19.070 1.00 96.25 503 THR A CA 1
ATOM 4089 C C . THR A 1 503 ? -8.864 0.813 19.251 1.00 96.25 503 THR A C 1
ATOM 4091 O O . THR A 1 503 ? -8.111 1.382 18.472 1.00 96.25 503 THR A O 1
ATOM 4094 N N . SER A 1 504 ? -8.360 0.146 20.295 1.00 94.56 504 SER A N 1
ATOM 4095 C CA . SER A 1 504 ? -6.946 0.239 20.682 1.00 94.56 504 SER A CA 1
ATOM 4096 C C . SER A 1 504 ? -5.963 -0.202 19.592 1.00 94.56 504 SER A C 1
ATOM 4098 O O . SER A 1 504 ? -4.827 0.278 19.573 1.00 94.56 504 SER A O 1
ATOM 4100 N N . ILE A 1 505 ? -6.375 -1.094 18.686 1.00 95.12 505 ILE A N 1
ATOM 4101 C CA . ILE A 1 505 ? -5.533 -1.571 17.590 1.00 95.12 505 ILE A CA 1
ATOM 4102 C C . ILE A 1 505 ? -5.379 -0.477 16.533 1.00 95.12 505 ILE A C 1
ATOM 4104 O O . ILE A 1 505 ? -4.243 -0.150 16.174 1.00 95.12 505 ILE A O 1
ATOM 4108 N N . VAL A 1 506 ? -6.485 0.130 16.088 1.00 96.06 506 VAL A N 1
ATOM 4109 C CA . VAL A 1 506 ? -6.433 1.249 15.135 1.00 96.06 506 VAL A CA 1
ATOM 4110 C C . VAL A 1 506 ? -5.797 2.492 15.766 1.00 96.06 506 VAL A C 1
ATOM 4112 O O . VAL A 1 506 ? -4.907 3.074 15.148 1.00 96.06 506 VAL A O 1
ATOM 4115 N N . ASP A 1 507 ? -6.083 2.805 17.039 1.00 94.12 507 ASP A N 1
ATOM 4116 C CA . ASP A 1 507 ? -5.434 3.902 17.775 1.00 94.12 507 ASP A CA 1
ATOM 4117 C C . ASP A 1 507 ? -3.900 3.741 17.761 1.00 94.12 507 ASP A C 1
ATOM 4119 O O . ASP A 1 507 ? -3.142 4.701 17.594 1.00 94.12 507 ASP A O 1
ATOM 4123 N N . ASN A 1 508 ? -3.408 2.515 17.981 1.00 92.38 508 ASN A N 1
ATOM 4124 C CA . ASN A 1 508 ? -1.977 2.226 18.017 1.00 92.38 508 ASN A CA 1
ATOM 4125 C C . ASN A 1 508 ? -1.329 2.355 16.639 1.00 92.38 508 ASN A C 1
ATOM 4127 O O . ASN A 1 508 ? -0.205 2.853 16.552 1.00 92.38 508 ASN A O 1
ATOM 4131 N N . TYR A 1 509 ? -2.025 1.958 15.575 1.00 93.75 509 TYR A N 1
ATOM 4132 C CA . TYR A 1 509 ? -1.561 2.207 14.215 1.00 93.75 509 TYR A CA 1
ATOM 4133 C C . TYR A 1 509 ? -1.532 3.710 13.904 1.00 93.75 509 TYR A C 1
ATOM 4135 O O . TYR A 1 509 ? -0.504 4.231 13.465 1.00 93.75 509 TYR A O 1
ATOM 4143 N N . LEU A 1 510 ? -2.601 4.439 14.233 1.00 93.25 510 LEU A N 1
ATOM 4144 C CA . LEU A 1 510 ? -2.699 5.881 14.014 1.00 93.25 510 LEU A CA 1
ATOM 4145 C C . LEU A 1 510 ? -1.651 6.679 14.792 1.00 93.25 510 LEU A C 1
ATOM 4147 O O . LEU A 1 510 ? -1.210 7.718 14.312 1.00 93.25 510 LEU A O 1
ATOM 4151 N N . LYS A 1 511 ? -1.164 6.208 15.946 1.00 91.62 511 LYS A N 1
ATOM 4152 C CA . LYS A 1 511 ? -0.003 6.834 16.612 1.00 91.62 511 LYS A CA 1
ATOM 4153 C C . LYS A 1 511 ? 1.240 6.842 15.722 1.00 91.62 511 LYS A C 1
ATOM 4155 O O . LYS A 1 511 ? 1.976 7.825 15.735 1.00 91.62 511 LYS A O 1
ATOM 4160 N N . ILE A 1 512 ? 1.487 5.764 14.977 1.00 89.25 512 ILE A N 1
ATOM 4161 C CA . ILE A 1 512 ? 2.622 5.661 14.048 1.00 89.25 512 ILE A CA 1
ATOM 4162 C C . ILE A 1 512 ? 2.402 6.619 12.873 1.00 89.25 512 ILE A C 1
ATOM 4164 O O . ILE A 1 512 ? 3.316 7.355 12.512 1.00 89.25 512 ILE A O 1
ATOM 4168 N N . VAL A 1 513 ? 1.180 6.667 12.333 1.00 88.88 513 VAL A N 1
ATOM 4169 C CA . VAL A 1 513 ? 0.786 7.601 11.263 1.00 88.88 513 VAL A CA 1
ATOM 4170 C C . VAL A 1 513 ? 0.959 9.061 11.700 1.00 88.88 513 VAL A C 1
ATOM 4172 O O . VAL A 1 513 ? 1.673 9.811 11.047 1.00 88.88 513 VAL A O 1
ATOM 4175 N N . LYS A 1 514 ? 0.402 9.460 12.850 1.00 88.50 514 LYS A N 1
ATOM 4176 C CA . LYS A 1 514 ? 0.503 10.830 13.390 1.00 88.50 514 LYS A CA 1
ATOM 4177 C C . LYS A 1 514 ? 1.952 11.242 13.661 1.00 88.50 514 LYS A C 1
ATOM 4179 O O . LYS A 1 514 ? 2.347 12.358 13.347 1.00 88.50 514 LYS A O 1
ATOM 4184 N N . ARG A 1 515 ? 2.782 10.338 14.200 1.00 87.62 515 ARG A N 1
ATOM 4185 C CA . ARG A 1 515 ? 4.229 10.594 14.349 1.00 87.62 515 ARG A CA 1
ATOM 4186 C C . ARG A 1 515 ? 4.898 10.842 12.999 1.00 87.62 515 ARG A C 1
ATOM 4188 O O . ARG A 1 515 ? 5.730 11.739 12.914 1.00 87.62 515 ARG A O 1
ATOM 4195 N N . LYS A 1 516 ? 4.514 10.087 11.964 1.00 86.38 516 LYS A N 1
ATOM 4196 C CA . LYS A 1 516 ? 5.052 10.281 10.617 1.00 86.38 516 LYS A CA 1
ATOM 4197 C C . LYS A 1 516 ? 4.641 11.617 10.030 1.00 86.38 516 LYS A C 1
ATOM 4199 O O . LYS A 1 516 ? 5.488 12.313 9.485 1.00 86.38 516 LYS A O 1
ATOM 4204 N N . LEU A 1 517 ? 3.375 11.986 10.187 1.00 83.81 517 LEU A N 1
ATOM 4205 C CA . LEU A 1 517 ? 2.851 13.260 9.706 1.00 83.81 517 LEU A CA 1
ATOM 4206 C C . LEU A 1 517 ? 3.588 14.448 10.319 1.00 83.81 517 LEU A C 1
ATOM 4208 O O . LEU A 1 517 ? 4.059 15.305 9.581 1.00 83.81 517 LEU A O 1
ATOM 4212 N N . ARG A 1 518 ? 3.821 14.431 11.637 1.00 84.44 518 ARG A N 1
ATOM 4213 C CA . ARG A 1 518 ? 4.628 15.468 12.301 1.00 84.44 518 ARG A CA 1
ATOM 4214 C C . ARG A 1 518 ? 6.051 15.579 11.769 1.00 84.44 518 ARG A C 1
ATOM 4216 O O . ARG A 1 518 ? 6.603 16.665 11.770 1.00 84.44 518 ARG A O 1
ATOM 4223 N N . GLN A 1 519 ? 6.652 14.471 11.339 1.00 83.88 519 GLN A N 1
ATOM 4224 C CA . GLN A 1 519 ? 7.993 14.491 10.755 1.00 83.88 519 GLN A CA 1
ATOM 4225 C C . GLN A 1 519 ? 7.999 15.007 9.311 1.00 83.88 519 GLN A C 1
ATOM 4227 O O . GLN A 1 519 ? 8.989 15.584 8.869 1.00 83.88 519 GLN A O 1
ATOM 4232 N N . VAL A 1 520 ? 6.954 14.696 8.544 1.00 81.31 520 VAL A N 1
ATOM 4233 C CA . VAL A 1 520 ? 6.856 15.096 7.137 1.00 81.31 520 VAL A CA 1
ATOM 4234 C C . VAL A 1 520 ? 6.527 16.585 7.015 1.00 81.31 520 VAL A C 1
ATOM 4236 O O . VAL A 1 520 ? 6.997 17.201 6.065 1.00 81.31 520 VAL A O 1
ATOM 4239 N N . GLU A 1 521 ? 5.796 17.147 7.985 1.00 79.56 521 GLU A N 1
ATOM 4240 C CA . GLU A 1 521 ? 5.331 18.544 8.081 1.00 79.56 521 GLU A CA 1
ATOM 4241 C C . GLU A 1 521 ? 4.358 18.970 6.974 1.00 79.56 521 GLU A C 1
ATOM 4243 O O . GLU A 1 521 ? 3.320 19.556 7.266 1.00 79.56 521 GLU A O 1
ATOM 4248 N N . SER A 1 522 ? 4.669 18.671 5.712 1.00 82.25 522 SER A N 1
ATOM 4249 C CA . SER A 1 522 ? 3.814 18.929 4.554 1.00 82.25 522 SER A CA 1
ATOM 4250 C C . SER A 1 522 ? 4.073 17.932 3.426 1.00 82.25 522 SER A C 1
ATOM 4252 O O . SER A 1 522 ? 5.190 17.435 3.235 1.00 82.25 522 SER A O 1
ATOM 4254 N N . PHE A 1 523 ? 3.034 17.646 2.644 1.00 82.38 523 PHE A N 1
ATOM 4255 C CA . PHE A 1 523 ? 3.164 16.859 1.420 1.00 82.38 523 PHE A CA 1
ATOM 4256 C C . PHE A 1 523 ? 3.269 17.749 0.190 1.00 82.38 523 PHE A C 1
ATOM 4258 O O . PHE A 1 523 ? 2.715 18.841 0.133 1.00 82.38 523 PHE A O 1
ATOM 4265 N N . ARG A 1 524 ? 3.938 17.228 -0.844 1.00 80.31 524 ARG A N 1
ATOM 4266 C CA . ARG A 1 524 ? 3.964 17.864 -2.167 1.00 80.31 524 ARG A CA 1
ATOM 4267 C C . ARG A 1 524 ? 2.554 18.021 -2.745 1.00 80.31 524 ARG A C 1
ATOM 4269 O O . ARG A 1 524 ? 2.255 19.048 -3.340 1.00 80.31 524 ARG A O 1
ATOM 4276 N N . ASP A 1 525 ? 1.734 16.983 -2.602 1.00 83.12 525 ASP A N 1
ATOM 4277 C CA . ASP A 1 525 ? 0.345 16.934 -3.051 1.00 83.12 525 ASP A CA 1
ATOM 4278 C C . ASP A 1 525 ? -0.409 15.769 -2.375 1.00 83.12 525 ASP A C 1
ATOM 4280 O O . ASP A 1 525 ? 0.174 14.938 -1.665 1.00 83.12 525 ASP A O 1
ATOM 4284 N N . LYS A 1 526 ? -1.724 15.711 -2.625 1.00 84.38 526 LYS A N 1
ATOM 4285 C CA . LYS A 1 526 ? -2.639 14.678 -2.113 1.00 84.38 526 LYS A CA 1
ATOM 4286 C C . LYS A 1 526 ? -2.259 13.261 -2.571 1.00 84.38 526 LYS A C 1
ATOM 4288 O O . LYS A 1 526 ? -2.471 12.302 -1.830 1.00 84.38 526 LYS A O 1
ATOM 4293 N N . GLU A 1 527 ? -1.689 13.107 -3.772 1.00 85.94 527 GLU A N 1
ATOM 4294 C CA . GLU A 1 527 ? -1.290 11.799 -4.310 1.00 85.94 527 GLU A CA 1
ATOM 4295 C C . GLU A 1 527 ? -0.128 11.223 -3.495 1.00 85.94 527 GLU A C 1
ATOM 4297 O O . GLU A 1 527 ? -0.171 10.065 -3.077 1.00 85.94 527 GLU A O 1
ATOM 4302 N N . TRP A 1 528 ? 0.890 12.033 -3.200 1.00 87.94 528 TRP A N 1
ATOM 4303 C CA . TRP A 1 528 ? 2.020 11.603 -2.376 1.00 87.94 528 TRP A CA 1
ATOM 4304 C C . TRP A 1 528 ? 1.618 11.268 -0.941 1.00 87.94 528 TRP A C 1
ATOM 4306 O O . TRP A 1 528 ? 2.170 10.319 -0.377 1.00 87.94 528 TRP A O 1
ATOM 4316 N N . ALA A 1 529 ? 0.652 11.990 -0.369 1.00 89.12 529 ALA A N 1
ATOM 4317 C CA . ALA A 1 529 ? 0.094 11.657 0.940 1.00 89.12 529 ALA A CA 1
ATOM 4318 C C . ALA A 1 529 ? -0.581 10.273 0.924 1.00 89.12 529 ALA A C 1
ATOM 4320 O O . ALA A 1 529 ? -0.256 9.411 1.744 1.00 89.12 529 ALA A O 1
ATOM 4321 N N . ALA A 1 530 ? -1.442 10.020 -0.068 1.00 90.62 530 ALA A N 1
ATOM 4322 C CA . ALA A 1 530 ? -2.105 8.730 -0.252 1.00 90.62 530 ALA A CA 1
ATOM 4323 C C . ALA A 1 530 ? -1.096 7.584 -0.448 1.00 90.62 530 ALA A C 1
ATOM 4325 O O . ALA A 1 530 ? -1.168 6.556 0.231 1.00 90.62 530 ALA A O 1
ATOM 4326 N N . LEU A 1 531 ? -0.109 7.769 -1.334 1.00 92.31 531 LEU A N 1
ATOM 4327 C CA . LEU A 1 531 ? 0.957 6.792 -1.573 1.00 92.31 531 LEU A CA 1
ATOM 4328 C C . LEU A 1 531 ? 1.732 6.483 -0.289 1.00 92.31 531 LEU A C 1
ATOM 4330 O O . LEU A 1 531 ? 2.036 5.318 -0.032 1.00 92.31 531 LEU A O 1
ATOM 4334 N N . LEU A 1 532 ? 2.033 7.492 0.535 1.00 92.00 532 LEU A N 1
ATOM 4335 C CA . LEU A 1 532 ? 2.751 7.281 1.788 1.00 92.00 532 LEU A CA 1
ATOM 4336 C C . LEU A 1 532 ? 1.943 6.419 2.766 1.00 92.00 532 LEU A C 1
ATOM 4338 O O . LEU A 1 532 ? 2.485 5.453 3.308 1.00 92.00 532 LEU A O 1
ATOM 4342 N N . PHE A 1 533 ? 0.663 6.729 2.981 1.00 92.50 533 PHE A N 1
ATOM 4343 C CA . PHE A 1 533 ? -0.179 5.970 3.911 1.00 92.50 533 PHE A CA 1
ATOM 4344 C C . PHE A 1 533 ? -0.391 4.527 3.462 1.00 92.50 533 PHE A C 1
ATOM 4346 O O . PHE A 1 533 ? -0.283 3.607 4.277 1.00 92.50 533 PHE A O 1
ATOM 4353 N N . ARG A 1 534 ? -0.608 4.310 2.162 1.00 95.12 534 ARG A N 1
ATOM 4354 C CA . ARG A 1 534 ? -0.730 2.966 1.585 1.00 95.12 534 ARG A CA 1
ATOM 4355 C C . ARG A 1 534 ? 0.580 2.194 1.705 1.00 95.12 534 ARG A C 1
ATOM 4357 O O . ARG A 1 534 ? 0.567 1.048 2.145 1.00 95.12 534 ARG A O 1
ATOM 4364 N N . ALA A 1 535 ? 1.720 2.824 1.409 1.00 94.81 535 ALA A N 1
ATOM 4365 C CA . ALA A 1 535 ? 3.038 2.206 1.561 1.00 94.81 535 ALA A CA 1
ATOM 4366 C C . ALA A 1 535 ? 3.323 1.814 3.018 1.00 94.81 535 ALA A C 1
ATOM 4368 O O . ALA A 1 535 ? 3.854 0.731 3.282 1.00 94.81 535 ALA A O 1
ATOM 4369 N N . GLN A 1 536 ? 2.937 2.666 3.968 1.00 95.00 536 GLN A N 1
ATOM 4370 C CA . GLN A 1 536 ? 3.056 2.390 5.395 1.00 95.00 536 GLN A CA 1
ATOM 4371 C C . GLN A 1 536 ? 2.164 1.219 5.825 1.00 95.00 536 GLN A C 1
ATOM 4373 O O . GLN A 1 536 ? 2.651 0.327 6.522 1.00 95.00 536 GLN A O 1
ATOM 4378 N N . ALA A 1 537 ? 0.904 1.181 5.388 1.00 96.50 537 ALA A N 1
ATOM 4379 C CA . ALA A 1 537 ? -0.023 0.089 5.685 1.00 96.50 537 ALA A CA 1
ATOM 4380 C C . ALA A 1 537 ? 0.450 -1.241 5.087 1.00 96.50 537 ALA A C 1
ATOM 4382 O O . ALA A 1 537 ? 0.537 -2.241 5.799 1.00 96.50 537 ALA A O 1
ATOM 4383 N N . ASN A 1 538 ? 0.858 -1.237 3.816 1.00 97.00 538 ASN A N 1
ATOM 4384 C CA . ASN A 1 538 ? 1.433 -2.404 3.151 1.00 97.00 538 ASN A CA 1
ATOM 4385 C C . ASN A 1 538 ? 2.673 -2.894 3.906 1.00 97.00 538 ASN A C 1
ATOM 4387 O O . ASN A 1 538 ? 2.749 -4.053 4.292 1.00 97.00 538 ASN A O 1
ATOM 4391 N N . THR A 1 539 ? 3.608 -2.007 4.242 1.00 96.38 539 THR A N 1
ATOM 4392 C CA . THR A 1 539 ? 4.792 -2.388 5.029 1.00 96.38 539 THR A CA 1
ATOM 4393 C C . THR A 1 539 ? 4.402 -2.969 6.390 1.00 96.38 539 THR A C 1
ATOM 4395 O O . THR A 1 539 ? 4.918 -4.008 6.798 1.00 96.38 539 THR A O 1
ATOM 4398 N N . ARG A 1 540 ? 3.450 -2.346 7.093 1.00 95.88 540 ARG A N 1
ATOM 4399 C CA . ARG A 1 540 ? 2.965 -2.805 8.401 1.00 95.88 540 ARG A CA 1
ATOM 4400 C C . ARG A 1 540 ? 2.352 -4.205 8.349 1.00 95.88 540 ARG A C 1
ATOM 4402 O O . ARG A 1 540 ? 2.546 -4.958 9.305 1.00 95.88 540 ARG A O 1
ATOM 4409 N N . ASN A 1 541 ? 1.629 -4.527 7.279 1.00 97.69 541 ASN A N 1
ATOM 4410 C CA . ASN A 1 541 ? 0.947 -5.809 7.112 1.00 97.69 541 ASN A CA 1
ATOM 4411 C C . ASN A 1 541 ? 1.924 -6.973 6.922 1.00 97.69 541 ASN A C 1
ATOM 4413 O O . ASN A 1 541 ? 1.658 -8.071 7.408 1.00 97.69 541 ASN A O 1
ATOM 4417 N N . PHE A 1 542 ? 3.059 -6.743 6.260 1.00 97.56 542 PHE A N 1
ATOM 4418 C CA . PHE A 1 542 ? 4.003 -7.810 5.922 1.00 97.56 542 PHE A CA 1
ATOM 4419 C C . PHE A 1 542 ? 5.201 -7.898 6.873 1.00 97.56 542 PHE A C 1
ATOM 4421 O O . PHE A 1 542 ? 5.717 -8.996 7.073 1.00 97.56 542 PHE A O 1
ATOM 4428 N N . VAL A 1 543 ? 5.633 -6.798 7.501 1.00 96.94 543 VAL A N 1
ATOM 4429 C CA . VAL A 1 543 ? 6.768 -6.818 8.441 1.00 96.94 543 VAL A CA 1
ATOM 4430 C C . VAL A 1 543 ? 6.421 -7.628 9.705 1.00 96.94 543 VAL A C 1
ATOM 4432 O O . VAL A 1 543 ? 5.418 -7.330 10.363 1.00 96.94 543 VAL A O 1
ATOM 4435 N N . PRO A 1 544 ? 7.253 -8.617 10.092 1.00 96.38 544 PRO A N 1
ATOM 4436 C CA . PRO A 1 544 ? 7.074 -9.365 11.324 1.00 96.38 544 PRO A CA 1
ATOM 4437 C C . PRO A 1 544 ? 7.205 -8.491 12.567 1.00 96.38 544 PRO A C 1
ATOM 4439 O O . PRO A 1 544 ? 7.969 -7.522 12.601 1.00 96.38 544 PRO A O 1
ATOM 4442 N N . PHE A 1 545 ? 6.489 -8.865 13.621 1.00 94.50 545 PHE A N 1
ATOM 4443 C CA . PHE A 1 545 ? 6.662 -8.258 14.930 1.00 94.50 545 PHE A CA 1
ATOM 4444 C C . PHE A 1 545 ? 8.063 -8.550 15.480 1.00 94.50 545 PHE A C 1
ATOM 4446 O O . PHE A 1 545 ? 8.576 -9.664 15.356 1.00 94.50 545 PHE A O 1
ATOM 4453 N N . ASN A 1 546 ? 8.660 -7.537 16.114 1.00 91.44 546 ASN A N 1
ATOM 4454 C CA . ASN A 1 546 ? 9.961 -7.655 16.771 1.00 91.44 546 ASN A CA 1
ATOM 4455 C C . ASN A 1 546 ? 9.923 -8.690 17.913 1.00 91.44 546 ASN A C 1
ATOM 4457 O O . ASN A 1 546 ? 8.856 -9.021 18.441 1.00 91.44 546 ASN A O 1
ATOM 4461 N N . SER A 1 547 ? 11.103 -9.157 18.323 1.00 90.69 547 SER A N 1
ATOM 4462 C CA . SER A 1 547 ? 11.278 -10.000 19.508 1.00 90.69 547 SER A CA 1
ATOM 4463 C C . SER A 1 547 ? 10.640 -9.365 20.751 1.00 90.69 547 SER A C 1
ATOM 4465 O O . SER A 1 547 ? 10.671 -8.147 20.925 1.00 90.69 547 SER A O 1
ATOM 4467 N N . GLY A 1 548 ? 10.030 -10.191 21.605 1.00 89.06 548 GLY A N 1
ATOM 4468 C CA . GLY A 1 548 ? 9.337 -9.749 22.823 1.00 89.06 548 GLY A CA 1
ATOM 4469 C C . GLY A 1 548 ? 7.889 -9.276 22.624 1.00 89.06 548 GLY A C 1
ATOM 4470 O O . GLY A 1 548 ? 7.173 -9.078 23.602 1.00 89.06 548 GLY A O 1
ATOM 4471 N N . ALA A 1 549 ? 7.408 -9.125 21.385 1.00 89.94 549 ALA A N 1
ATOM 4472 C CA . ALA A 1 549 ? 5.989 -8.885 21.122 1.00 89.94 549 ALA A CA 1
ATOM 4473 C C . ALA A 1 549 ? 5.160 -10.179 21.235 1.00 89.94 549 ALA A C 1
ATOM 4475 O O . ALA A 1 549 ? 5.657 -11.266 20.954 1.00 89.94 549 ALA A O 1
ATOM 4476 N N . LYS A 1 550 ? 3.854 -10.061 21.530 1.00 89.31 550 LYS A N 1
ATOM 4477 C CA . LYS A 1 550 ? 2.918 -11.206 21.635 1.00 89.31 550 LYS A CA 1
ATOM 4478 C C . LYS A 1 550 ? 2.963 -12.156 20.427 1.00 89.31 550 LYS A C 1
ATOM 4480 O O . LYS A 1 550 ? 2.826 -13.359 20.589 1.00 89.31 550 LYS A O 1
ATOM 4485 N N . ASN A 1 551 ? 3.147 -11.602 19.229 1.00 92.44 551 ASN A N 1
ATOM 4486 C CA . ASN A 1 551 ? 3.180 -12.338 17.964 1.00 92.44 551 ASN A CA 1
ATOM 4487 C C . ASN A 1 551 ? 4.577 -12.280 17.314 1.00 92.44 551 ASN A C 1
ATOM 4489 O O . ASN A 1 551 ? 4.671 -12.169 16.092 1.00 92.44 551 ASN A O 1
ATOM 4493 N N . ALA A 1 552 ? 5.652 -12.264 18.113 1.00 94.50 552 ALA A N 1
ATOM 4494 C CA . ALA A 1 552 ? 7.030 -12.159 17.626 1.00 94.50 552 ALA A CA 1
ATOM 4495 C C . ALA A 1 552 ? 7.323 -13.150 16.483 1.00 94.50 552 ALA A C 1
ATOM 4497 O O . ALA A 1 552 ? 6.877 -14.296 16.506 1.00 94.50 552 ALA A O 1
ATOM 4498 N N . GLY A 1 553 ? 8.039 -12.687 15.455 1.00 93.88 553 GLY A N 1
ATOM 4499 C CA . GLY A 1 553 ? 8.378 -13.491 14.274 1.00 93.88 553 GLY A CA 1
ATOM 4500 C C . GLY A 1 553 ? 7.236 -13.685 13.266 1.00 93.88 553 GLY A C 1
ATOM 4501 O O . GLY A 1 553 ? 7.505 -14.010 12.113 1.00 93.88 553 GLY A O 1
ATOM 4502 N N . LYS A 1 554 ? 5.980 -13.410 13.638 1.00 96.06 554 LYS A N 1
ATOM 4503 C CA . LYS A 1 554 ? 4.830 -13.402 12.719 1.00 96.06 554 LYS A CA 1
ATOM 4504 C C . LYS A 1 554 ? 4.541 -11.984 12.232 1.00 96.06 554 LYS A C 1
ATOM 4506 O O . LYS A 1 554 ? 4.776 -11.016 12.948 1.00 96.06 554 LYS A O 1
ATOM 4511 N N . SER A 1 555 ? 4.016 -11.834 11.024 1.00 97.12 555 SER A N 1
ATOM 4512 C CA . SER A 1 555 ? 3.442 -10.583 10.506 1.00 97.12 555 SER A CA 1
ATOM 4513 C C . SER A 1 555 ? 1.910 -10.613 10.562 1.00 97.12 555 SER A C 1
ATOM 4515 O O . SER A 1 555 ? 1.343 -11.709 10.599 1.00 97.12 555 SER A O 1
ATOM 4517 N N . PRO A 1 556 ? 1.211 -9.461 10.530 1.00 97.44 556 PRO A N 1
ATOM 4518 C CA . PRO A 1 556 ? -0.247 -9.442 10.374 1.00 97.44 556 PRO A CA 1
ATOM 4519 C C . PRO A 1 556 ? -0.754 -10.302 9.207 1.00 97.44 556 PRO A C 1
ATOM 4521 O O . PRO A 1 556 ? -1.699 -11.067 9.369 1.00 97.44 556 PRO A O 1
ATOM 4524 N N . PHE A 1 557 ? -0.060 -10.265 8.066 1.00 97.94 557 PHE A N 1
ATOM 4525 C CA . PHE A 1 557 ? -0.336 -11.113 6.906 1.00 97.94 557 PHE A CA 1
ATOM 4526 C C . PHE A 1 557 ? -0.277 -12.609 7.245 1.00 97.94 557 PHE A C 1
ATOM 4528 O O . PHE A 1 557 ? -1.218 -13.343 6.957 1.00 97.94 557 PHE A O 1
ATOM 4535 N N . SER A 1 558 ? 0.776 -13.058 7.934 1.00 96.88 558 SER A N 1
ATOM 4536 C CA . SER A 1 558 ? 0.885 -14.462 8.358 1.00 96.88 558 SER A CA 1
ATOM 4537 C C . SER A 1 558 ? -0.139 -14.857 9.431 1.00 96.88 558 SER A C 1
ATOM 4539 O O . SER A 1 558 ? -0.584 -15.999 9.460 1.00 96.88 558 SER A O 1
ATOM 4541 N N . LEU A 1 559 ? -0.546 -13.925 10.306 1.00 96.75 559 LEU A N 1
ATOM 4542 C CA . LEU A 1 559 ? -1.586 -14.175 11.313 1.00 96.75 559 LEU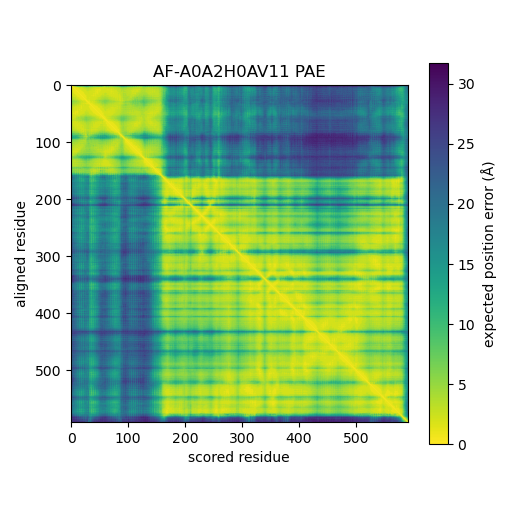 A CA 1
ATOM 4543 C C . LEU A 1 559 ? -2.960 -14.388 10.676 1.00 96.75 559 LEU A C 1
ATOM 4545 O O . LEU A 1 559 ? -3.782 -15.100 11.242 1.00 96.75 559 LEU A O 1
ATOM 4549 N N . ALA A 1 560 ? -3.190 -13.793 9.509 1.00 95.94 560 ALA A N 1
ATOM 4550 C CA . ALA A 1 560 ? -4.389 -14.001 8.710 1.00 95.94 560 ALA A CA 1
ATOM 4551 C C . ALA A 1 560 ? -4.309 -15.238 7.794 1.00 95.94 560 ALA A C 1
ATOM 4553 O O . ALA A 1 560 ? -5.170 -15.411 6.941 1.00 95.94 560 ALA A O 1
ATOM 4554 N N . GLY A 1 561 ? -3.279 -16.083 7.938 1.00 95.25 561 GLY A N 1
ATOM 4555 C CA . GLY A 1 561 ? -3.102 -17.286 7.117 1.00 95.25 561 GLY A CA 1
ATOM 4556 C C . GLY A 1 561 ? -2.466 -17.040 5.746 1.00 95.25 561 GLY A C 1
ATOM 4557 O O . GLY A 1 561 ? -2.417 -17.954 4.930 1.00 95.25 561 GLY A O 1
ATOM 4558 N N . GLY A 1 562 ? -1.952 -15.834 5.482 1.00 95.19 562 GLY A N 1
ATOM 4559 C CA . GLY A 1 562 ? -1.285 -15.517 4.221 1.00 95.19 562 GLY A CA 1
ATOM 4560 C C . GLY A 1 562 ? -0.012 -16.344 3.997 1.00 95.19 562 GLY A C 1
ATOM 4561 O O . GLY A 1 562 ? 0.803 -16.527 4.907 1.00 95.19 562 GLY A O 1
ATOM 4562 N N . GLN A 1 563 ? 0.192 -16.815 2.763 1.00 94.00 563 GLN A N 1
ATOM 4563 C CA . GLN A 1 563 ? 1.324 -17.672 2.406 1.00 94.00 563 GLN A CA 1
ATOM 4564 C C . GLN A 1 563 ? 2.638 -16.878 2.334 1.00 94.00 563 GLN A C 1
ATOM 4566 O O . GLN A 1 563 ? 2.831 -16.038 1.454 1.00 94.00 563 GLN A O 1
ATOM 4571 N N . THR A 1 564 ? 3.563 -17.151 3.255 1.00 94.44 564 THR A N 1
ATOM 4572 C CA . THR A 1 564 ? 4.856 -16.445 3.345 1.00 94.44 564 THR A CA 1
ATOM 4573 C C . THR A 1 564 ? 5.989 -17.133 2.590 1.00 94.44 564 THR A C 1
ATOM 4575 O O . THR A 1 564 ? 7.025 -16.516 2.371 1.00 94.44 564 THR A O 1
ATOM 4578 N N . HIS A 1 565 ? 5.831 -18.407 2.219 1.00 92.62 565 HIS A N 1
ATOM 4579 C CA . HIS A 1 565 ? 6.893 -19.222 1.609 1.00 92.62 565 HIS A CA 1
ATOM 4580 C C . HIS A 1 565 ? 8.207 -19.247 2.420 1.00 92.62 565 HIS A C 1
ATOM 4582 O O . HIS A 1 565 ? 9.272 -19.469 1.852 1.00 92.62 565 HIS A O 1
ATOM 4588 N N . GLU A 1 566 ? 8.142 -18.971 3.731 1.00 93.19 566 GLU A N 1
ATOM 4589 C CA . GLU A 1 566 ? 9.319 -18.797 4.602 1.00 93.19 566 GLU A CA 1
ATOM 4590 C C . GLU A 1 566 ? 10.310 -17.726 4.110 1.00 93.19 566 GLU A C 1
ATOM 4592 O O . GLU A 1 566 ? 11.506 -17.778 4.401 1.00 93.19 566 GLU A O 1
ATOM 4597 N N . LEU A 1 567 ? 9.823 -16.749 3.346 1.00 95.25 567 LEU A N 1
ATOM 4598 C CA . LEU A 1 567 ? 10.646 -15.678 2.804 1.00 95.25 567 LEU A CA 1
ATOM 4599 C C . LEU A 1 567 ? 10.674 -14.459 3.738 1.00 95.25 567 LEU A C 1
ATOM 4601 O O . LEU A 1 567 ? 9.719 -14.207 4.484 1.00 95.25 567 LEU A O 1
ATOM 4605 N N . PRO A 1 568 ? 11.719 -13.618 3.641 1.00 95.38 568 PRO A N 1
ATOM 4606 C CA . PRO A 1 568 ? 11.696 -12.278 4.210 1.00 95.38 568 PRO A CA 1
ATOM 4607 C C . PRO A 1 568 ? 10.494 -11.473 3.704 1.00 95.38 568 PRO A C 1
ATOM 4609 O O . PRO A 1 568 ? 10.105 -11.556 2.541 1.00 95.38 568 PRO A O 1
ATOM 4612 N N . TRP A 1 569 ? 9.922 -10.633 4.563 1.00 95.94 569 TRP A N 1
ATOM 4613 C CA . TRP A 1 569 ? 8.649 -9.948 4.304 1.00 95.94 569 TRP A CA 1
ATOM 4614 C C . TRP A 1 569 ? 8.557 -9.186 2.974 1.00 95.94 569 TRP A C 1
ATOM 4616 O O . TRP A 1 569 ? 7.501 -9.174 2.346 1.00 95.94 569 TRP A O 1
ATOM 4626 N N . ILE A 1 570 ? 9.643 -8.549 2.531 1.00 95.56 570 ILE A N 1
ATOM 4627 C CA . ILE A 1 570 ? 9.636 -7.774 1.287 1.00 95.56 570 ILE A CA 1
ATOM 4628 C C . ILE A 1 570 ? 9.656 -8.697 0.058 1.00 95.56 570 ILE A C 1
ATOM 4630 O O . ILE A 1 570 ? 9.040 -8.390 -0.962 1.00 95.56 570 ILE A O 1
ATOM 4634 N N . GLN A 1 571 ? 10.285 -9.869 0.173 1.00 95.44 571 GLN A N 1
ATOM 4635 C CA . GLN A 1 571 ? 10.218 -10.916 -0.841 1.00 95.44 571 GLN A CA 1
ATOM 4636 C C . GLN A 1 571 ? 8.807 -11.510 -0.919 1.00 95.44 571 GLN A C 1
ATOM 4638 O O . GLN A 1 571 ? 8.299 -11.698 -2.023 1.00 95.44 571 GLN A O 1
ATOM 4643 N N . VAL A 1 572 ? 8.135 -11.709 0.227 1.00 95.00 572 VAL A N 1
ATOM 4644 C CA . VAL A 1 572 ? 6.715 -12.115 0.279 1.00 95.00 572 VAL A CA 1
ATOM 4645 C C . VAL A 1 572 ? 5.847 -11.132 -0.505 1.00 95.00 572 VAL A C 1
ATOM 4647 O O . VAL A 1 572 ? 5.069 -11.541 -1.363 1.00 95.00 572 VAL A O 1
ATOM 4650 N N . MET A 1 573 ? 6.030 -9.826 -0.285 1.00 93.69 573 MET A N 1
ATOM 4651 C CA . MET A 1 573 ? 5.322 -8.797 -1.053 1.00 93.69 573 MET A CA 1
ATOM 4652 C C . MET A 1 573 ? 5.591 -8.897 -2.565 1.00 93.69 573 MET A C 1
ATOM 4654 O O . MET A 1 573 ? 4.677 -8.708 -3.367 1.00 93.69 573 MET A O 1
ATOM 4658 N N . ASN A 1 574 ? 6.824 -9.212 -2.973 1.00 91.88 574 ASN A N 1
ATOM 4659 C CA . ASN A 1 574 ? 7.194 -9.330 -4.388 1.00 91.88 574 ASN A CA 1
ATOM 4660 C C . ASN A 1 574 ? 6.544 -10.532 -5.076 1.00 91.88 574 ASN A C 1
ATOM 4662 O O . ASN A 1 574 ? 6.049 -10.387 -6.196 1.00 91.88 574 ASN A O 1
ATOM 4666 N N . VAL A 1 575 ? 6.515 -11.688 -4.402 1.00 91.12 575 VAL A N 1
ATOM 4667 C CA . VAL A 1 575 ? 5.821 -12.896 -4.879 1.00 91.12 575 VAL A CA 1
ATOM 4668 C C . VAL A 1 575 ? 4.335 -12.599 -5.077 1.00 91.12 575 VAL A C 1
ATOM 4670 O O . VAL A 1 575 ? 3.793 -12.870 -6.144 1.00 91.12 575 VAL A O 1
ATOM 4673 N N . HIS A 1 576 ? 3.711 -11.913 -4.117 1.00 89.12 576 HIS A N 1
ATOM 4674 C CA . HIS A 1 576 ? 2.298 -11.514 -4.177 1.00 89.12 576 HIS A CA 1
ATOM 4675 C C . HIS A 1 576 ? 2.021 -10.278 -5.048 1.00 89.12 576 HIS A C 1
ATOM 4677 O O . HIS A 1 576 ? 0.988 -9.627 -4.914 1.00 89.12 576 HIS A O 1
ATOM 4683 N N . ASN A 1 577 ? 2.925 -9.943 -5.975 1.00 82.44 577 ASN A N 1
ATOM 4684 C CA . ASN A 1 577 ? 2.752 -8.882 -6.970 1.00 82.44 577 ASN A CA 1
ATOM 4685 C C . ASN A 1 577 ? 2.457 -7.485 -6.398 1.00 82.44 577 ASN A C 1
ATOM 4687 O O . ASN A 1 577 ? 1.935 -6.638 -7.126 1.00 82.44 577 ASN A O 1
ATOM 4691 N N . ALA A 1 578 ? 2.899 -7.178 -5.170 1.00 76.06 578 ALA A N 1
ATOM 4692 C CA . ALA A 1 578 ? 2.809 -5.830 -4.581 1.00 76.06 578 ALA A CA 1
ATOM 4693 C C . ALA A 1 578 ? 3.464 -4.734 -5.439 1.00 76.06 578 ALA A C 1
ATOM 4695 O O . ALA A 1 578 ? 3.310 -3.544 -5.188 1.00 76.06 578 ALA A O 1
ATOM 4696 N N . PHE A 1 579 ? 4.216 -5.151 -6.449 1.00 78.25 579 PHE A N 1
ATOM 4697 C CA . PHE A 1 579 ? 5.133 -4.364 -7.249 1.00 78.25 579 PHE A CA 1
ATOM 4698 C C . PHE A 1 579 ? 4.820 -4.404 -8.741 1.00 78.25 579 PHE A C 1
ATOM 4700 O O . PHE A 1 579 ? 5.626 -3.942 -9.552 1.00 78.25 579 PHE A O 1
ATOM 4707 N N . LEU A 1 580 ? 3.685 -4.998 -9.111 1.00 73.25 580 LEU A N 1
ATOM 4708 C CA . LEU A 1 580 ? 3.198 -5.034 -10.480 1.00 73.25 580 LEU A CA 1
ATOM 4709 C C . LEU A 1 580 ? 2.341 -3.796 -10.760 1.00 73.25 580 LEU A C 1
ATOM 4711 O O . LEU A 1 580 ? 1.254 -3.655 -10.209 1.00 73.25 580 LEU A O 1
ATOM 4715 N N . PHE A 1 581 ? 2.818 -2.929 -11.647 1.00 65.38 581 PHE A N 1
ATOM 4716 C CA . PHE A 1 581 ? 2.058 -1.795 -12.163 1.00 65.38 581 PHE A CA 1
ATOM 4717 C C . PHE A 1 581 ? 1.298 -2.233 -13.419 1.00 65.38 581 PHE A C 1
ATOM 4719 O O . PHE A 1 581 ? 1.843 -2.166 -14.516 1.00 65.38 581 PHE A O 1
ATOM 4726 N N . SER A 1 582 ? 0.079 -2.751 -13.273 1.00 56.28 582 SER A N 1
ATOM 4727 C CA . SER A 1 582 ? -0.796 -2.992 -14.430 1.00 56.28 582 SER A CA 1
ATOM 4728 C C . SER A 1 582 ? -1.634 -1.749 -14.738 1.00 56.28 582 SER A C 1
ATOM 4730 O O . SER A 1 582 ? -1.908 -0.954 -13.836 1.00 56.28 582 SER A O 1
ATOM 4732 N N . GLU A 1 583 ? -2.105 -1.580 -15.977 1.00 42.19 583 GLU A N 1
ATOM 4733 C CA . GLU A 1 583 ? -2.975 -0.450 -16.376 1.00 42.19 583 GLU A CA 1
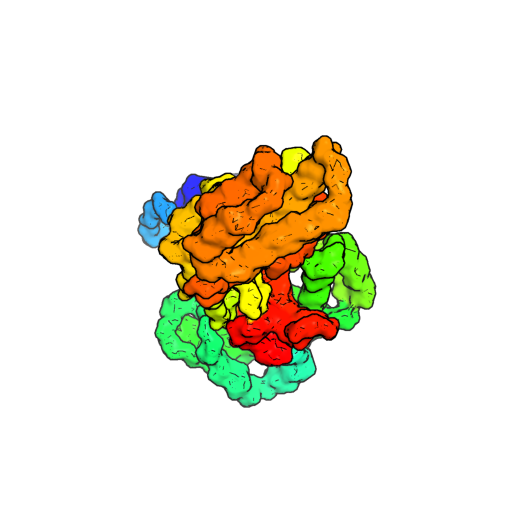ATOM 4734 C C . GLU A 1 583 ? -4.220 -0.265 -15.477 1.00 42.19 583 GLU A C 1
ATOM 4736 O O . GLU A 1 583 ? -4.755 0.835 -15.366 1.00 42.19 583 GLU A O 1
ATOM 4741 N N . GLN A 1 584 ? -4.675 -1.311 -14.778 1.00 38.09 584 GLN A N 1
ATOM 4742 C CA . GLN A 1 584 ? -5.779 -1.210 -13.816 1.00 38.09 584 GLN A CA 1
ATOM 4743 C C . GLN A 1 584 ? -5.394 -0.463 -12.527 1.00 38.09 584 GLN A C 1
ATOM 4745 O O . GLN A 1 584 ? -6.232 0.217 -11.933 1.00 38.09 584 GLN A O 1
ATOM 4750 N N . SER A 1 585 ? -4.127 -0.525 -12.110 1.00 35.66 585 SER A N 1
ATOM 4751 C CA . SER A 1 585 ? -3.641 0.135 -10.889 1.00 35.66 585 SER A CA 1
ATOM 4752 C C . SER A 1 585 ? -3.524 1.660 -11.022 1.00 35.66 585 SER A C 1
ATOM 4754 O O . SER A 1 585 ? -3.706 2.374 -10.041 1.00 35.66 585 SER A O 1
ATOM 4756 N N . THR A 1 586 ? -3.346 2.186 -12.238 1.00 33.69 586 THR A N 1
ATOM 4757 C CA . THR A 1 586 ? -3.399 3.633 -12.527 1.00 33.69 586 THR A CA 1
ATOM 4758 C C . THR A 1 586 ? -4.823 4.149 -12.767 1.00 33.69 586 THR A C 1
ATOM 4760 O O . THR A 1 586 ? -5.074 5.347 -12.650 1.00 33.69 586 THR A O 1
ATOM 4763 N N . MET A 1 587 ? -5.786 3.265 -13.052 1.00 31.94 587 MET A N 1
ATOM 4764 C CA . MET A 1 587 ? -7.173 3.636 -13.365 1.00 31.94 587 MET A CA 1
ATOM 4765 C C . MET A 1 587 ? -8.040 3.951 -12.135 1.00 31.94 587 MET A C 1
ATOM 4767 O O . MET A 1 587 ? -9.080 4.584 -12.302 1.00 31.94 587 MET A O 1
ATOM 4771 N N . THR A 1 588 ? -7.630 3.569 -10.919 1.00 27.83 588 THR A N 1
ATOM 4772 C CA . THR A 1 588 ? -8.442 3.757 -9.693 1.00 27.83 588 THR A CA 1
ATOM 4773 C C . THR A 1 588 ? -8.066 4.985 -8.848 1.00 27.83 588 THR A C 1
ATOM 4775 O O . THR A 1 588 ? -8.597 5.164 -7.752 1.00 27.83 588 THR A O 1
ATOM 4778 N N . GLY A 1 589 ? -7.179 5.851 -9.355 1.00 27.89 589 GLY A N 1
ATOM 4779 C CA . GLY A 1 589 ? -6.750 7.095 -8.697 1.00 27.89 589 GLY A CA 1
ATOM 4780 C C . GLY A 1 589 ? -7.394 8.386 -9.216 1.00 27.89 589 GLY A C 1
ATOM 4781 O O . GLY A 1 589 ? -7.038 9.456 -8.738 1.00 27.89 589 GLY A O 1
ATOM 4782 N N . LEU A 1 590 ? -8.317 8.322 -10.182 1.00 27.11 590 LEU A N 1
ATOM 4783 C CA . LEU A 1 590 ? -8.943 9.509 -10.776 1.00 27.11 590 LEU A CA 1
ATOM 4784 C C . LEU A 1 590 ? -10.466 9.361 -10.813 1.00 27.11 590 LEU A C 1
ATOM 4786 O O . LEU A 1 590 ? -11.040 8.923 -11.812 1.00 27.11 590 LEU A O 1
ATOM 4790 N N . SER A 1 591 ? -11.090 9.749 -9.703 1.00 24.16 591 SER A N 1
ATOM 4791 C CA . SER A 1 591 ? -12.479 10.205 -9.616 1.00 24.16 591 SER A CA 1
ATOM 4792 C C . SER A 1 591 ? -12.515 11.404 -8.683 1.00 24.16 591 SER A C 1
ATOM 4794 O O . SER A 1 591 ? -12.135 11.181 -7.503 1.00 24.16 591 SER A O 1
#

Sequence (591 aa):
MASEVDNVLRTLTTLEKALDRLGRLNYLERKQYPQIFLAVEESLNEVKVWITENRLFSSLKMMYQPLIVFIKTLSDFICQLWDTFKPKNGKKHIDRTRKSKERQSIFKSINTMISNIDKSINSWKESKSIIAIELEKGVAEAVDGTIVKKFIDRVKNLVSQRGEKTYVFPCKSAEEYSLLVGDKSRFLSEVVGNLCNYTHSTGHKPSCNGAKKYTLCGLRKNPRKTVMKTGKQETFEIRMVRCENCGQKFSLLPSFLPREKNFDIDVIGNLCRNMFLFQLSTRGALANTALMGEGRVKSKQTIFNWIRWMGTHHPATLLTTAGVEGSGYLQEDEGFEKEPNLRTYSVVMVDPQNLLVWHADYVDHVDEKTLCSSFQKFLERVGFNILGVTKDKWKPSTEALKKVFHKIWIGYCHRHCLKRFLEALEEYRKQSKCSHERISELYKKFKRVLKTSTSKVSLETKIKLLNDEEFLDPILQARLDELKENAVHYTLNKQRKGIAQTTSIVDNYLKIVKRKLRQVESFRDKEWAALLFRAQANTRNFVPFNSGAKNAGKSPFSLAGGQTHELPWIQVMNVHNAFLFSEQSTMTGLS

Solvent-accessible surface area (backbone atoms only — not comparable to full-atom values): 31998 Å² total; per-residue (Å²): 94,78,64,55,57,53,49,52,54,52,49,54,51,50,53,49,52,51,49,51,49,54,47,62,57,27,35,95,48,78,91,69,57,53,69,62,57,52,53,49,53,52,48,55,49,53,51,52,50,49,51,62,77,47,49,89,50,53,82,41,68,41,52,49,57,53,49,51,53,39,51,51,54,49,48,56,46,54,54,51,48,65,74,68,63,67,60,41,93,91,47,76,83,73,55,68,68,58,55,49,52,55,48,52,54,53,52,49,51,49,52,49,51,52,50,50,51,52,56,56,54,71,70,55,80,80,74,87,46,69,70,54,48,54,50,28,49,53,45,29,52,48,43,39,58,64,48,43,46,47,46,50,57,57,45,54,72,64,67,57,57,56,46,49,28,35,40,49,40,91,44,91,44,73,68,61,47,57,59,40,70,72,36,64,68,58,36,43,57,70,48,60,64,45,52,62,79,51,92,65,71,61,31,56,55,96,84,58,82,62,79,79,45,73,45,80,67,51,65,46,94,69,56,49,61,30,27,39,80,80,16,50,74,45,78,40,84,34,46,25,36,24,34,68,72,64,62,32,64,24,37,50,37,47,18,49,54,42,70,96,51,54,44,28,33,64,57,53,37,54,48,50,47,38,38,58,75,66,63,36,49,74,66,54,46,45,57,64,28,57,80,25,55,92,42,31,68,87,50,69,65,59,53,51,53,47,42,44,44,47,10,60,48,50,31,29,46,40,41,42,67,45,69,38,72,69,88,25,31,32,19,40,53,76,43,69,50,79,30,92,98,46,56,50,32,34,46,38,31,22,27,77,87,36,59,31,43,48,39,44,39,56,38,80,57,81,46,35,69,53,41,29,53,54,50,44,58,50,56,78,36,49,95,61,67,61,51,27,38,12,20,68,90,52,59,39,55,54,52,18,48,57,73,64,32,74,88,48,43,64,21,36,21,49,59,60,54,52,51,55,49,50,54,37,47,55,51,49,30,70,75,68,68,55,56,71,67,57,51,53,49,54,52,50,53,54,51,47,42,62,72,70,28,59,35,39,68,52,34,50,55,46,55,72,66,62,77,58,72,69,51,71,38,70,66,47,31,54,52,51,51,52,49,53,78,44,22,60,27,56,15,32,42,72,72,36,92,71,39,43,58,49,37,63,66,38,54,56,51,43,53,54,51,50,54,42,47,69,72,57,49,65,67,96,44,73,64,60,45,24,20,48,40,8,22,34,34,42,50,57,22,40,46,50,40,57,85,93,44,98,55,44,77,39,17,22,40,50,63,50,69,30,80,46,87,91,43,60,43,56,31,33,39,42,45,44,46,48,62,56,78,49,80,69,61,69,60,78,78,75,129

Radius of gyration: 30.63 Å; Cα contacts (8 Å, |Δi|>4): 835; chains: 1; bounding box: 70×60×97 Å

pLDDT: mean 88.12, std 10.67, range [24.16, 98.25]

Nearest PDB structures (foldseek):
  6xg8-assembly1_A  TM=4.471E-01  e=2.192E-08  Acetivibrio thermocellus ATCC 27405
  6xgx-assembly1_B  TM=6.203E-01  e=3.239E-06  Acetivibrio thermocellus ATCC 27405
  4pr9-assembly3_F  TM=3.984E-01  e=6.944E+00  Homo sapiens
  5m1f-assembly1_A  TM=4.490E-01  e=4.829E+00  Thermus phage G20c

Secondary structure (DSSP, 8-state):
-HHHHHHHHHHHHHHHHHHHHHHHHH-SSGGGS-HHHHHHHHHHHHHHHHHHHTGGGTT-HHHHHHHHHHHHHHHHHHHHHHHHPPPPTTSPPPPHHHHHHHHHHHHHHHHHHHHHHHHHHHTSPPP--HHHHHHHHHHHHHHIIIIIHHHHHHHHHHH-TTTTTEEEE----HHHHHHHHH-HHHHIIIIIGGGGGS---TTS-TT--S---EEEEEE-SS-EEEE-TTS-EEEE--EEEEETTT--EEEEEETTS-TT-SB-HHHHHHHHHHHHTS---HHHHHHHGGGGGGGS---HHHHHHHHHHHHSS-HHHHHHHTTPPP-SEEEEEEEEEEETTEEEEEEEEE-TTT--EEEEEEES--SHHHHHHHHHHHHTT-SS---EEEE---HHHHHHHHHHSTT-EEEEPHHHHHHHHHHHHHHHHHHH---HHHHHHHHHHHHHHHHH--SHHHHHHHHHT---GGGGSHHHHHHHHHHHHTHHHHHHHHHSTT--S--HHHHHHHHHHHHHHHHH-S-SSHHHHHHHHHHHHHHHHHSPBPTTSTTBT--HHHHTT---TT--HHHHHHHTTTT---HHHHHTS--

Mean predicted aligned error: 11.1 Å